Protein AF-A0AAV3AC65-F1 (afdb_monomer_lite)

Radius of gyration: 34.17 Å; chains: 1; bounding box: 85×61×96 Å

pLDDT: mean 86.38, std 11.01, range [42.34, 97.38]

Organism: Pyxicephalus adspersus (NCBI:txid30357)

Secondary structure (DSSP, 8-state):
-HHHHHHHHHHHHHHHHHHHHHHHHH-TT--S-SSTTS--HHHHHHHHHHHHHHTT-HHHHHHHHHHHHHH---HHHHHHHHHHHHHHHHHS---SSHHHHHHHHHHHHHHHHHHHHHHH-GGG-TT-HHHHHHHHHHHHHHHHHHHHH-TT-HHHHHHHHHHHHHHHTTS---HHHHHHHHHHHHHHHHHHHHHHHH-SSHHHHHHHHHHHHHHHHHHHHHHHHHHHTS----HHHHHHHHHHHHHHHHHTT-TTHHHHHHHHHT-TT--HHHHHHHHHHTTSTT---HHHHHHHHHHHHHHHHHSSS--HHHHHHHHHHHHHHHS-SSGGG--HHHHHHHHHHHHHHHHHHHH-TT--HHHHHHHHHHHHHHHHHHHHTT-HHHHHHHHHHHHHHHTT-STTHHHHHHHHHHHHHHHHHHHHHHHTT--

Structure (mmCIF, N/CA/C/O backbone):
data_AF-A0AAV3AC65-F1
#
_entry.id   AF-A0AAV3AC65-F1
#
loop_
_atom_site.group_PDB
_atom_site.id
_atom_site.type_symbol
_atom_site.label_atom_id
_atom_site.label_alt_id
_atom_site.label_comp_id
_atom_site.label_asym_id
_atom_site.label_entity_id
_atom_site.label_seq_id
_atom_site.pdbx_PDB_ins_code
_atom_site.Cartn_x
_atom_site.Cartn_y
_atom_site.Cartn_z
_atom_site.occupancy
_atom_site.B_iso_or_equiv
_atom_site.auth_seq_id
_atom_site.auth_comp_id
_atom_site.auth_asym_id
_atom_site.auth_atom_id
_atom_site.pdbx_PDB_model_num
ATOM 1 N N . MET A 1 1 ? -30.447 36.447 26.183 1.00 51.62 1 MET A N 1
ATOM 2 C CA . MET A 1 1 ? -29.345 36.981 27.024 1.00 51.62 1 MET A CA 1
ATOM 3 C C . MET A 1 1 ? -29.510 36.654 28.504 1.00 51.62 1 MET A C 1
ATOM 5 O O . MET A 1 1 ? -28.711 35.876 28.985 1.00 51.62 1 MET A O 1
ATOM 9 N N . ALA A 1 2 ? -30.495 37.188 29.243 1.00 51.50 2 ALA A N 1
ATOM 10 C CA . ALA A 1 2 ? -30.655 36.828 30.666 1.00 51.50 2 ALA A CA 1
ATOM 11 C C . ALA A 1 2 ? -31.055 35.349 30.865 1.00 51.50 2 ALA A C 1
ATOM 13 O O . ALA A 1 2 ? -30.518 34.681 31.738 1.00 51.50 2 ALA A O 1
ATOM 14 N N . GLU A 1 3 ? -31.933 34.828 30.003 1.00 52.72 3 GLU A N 1
ATOM 15 C CA . GLU A 1 3 ? -32.347 33.415 29.982 1.00 52.72 3 GLU A CA 1
ATOM 16 C C . GLU A 1 3 ? -31.199 32.466 29.600 1.00 52.72 3 GLU A C 1
ATOM 18 O O . GLU A 1 3 ? -31.006 31.446 30.254 1.00 52.72 3 GLU A O 1
ATOM 23 N N . ASP A 1 4 ? -30.376 32.836 28.612 1.00 57.56 4 ASP A N 1
ATOM 24 C CA . ASP A 1 4 ? -29.203 32.043 28.205 1.00 57.56 4 ASP A CA 1
ATOM 25 C C . ASP A 1 4 ? -28.151 31.957 29.322 1.00 57.56 4 ASP A C 1
ATOM 27 O O . ASP A 1 4 ? -27.591 30.892 29.565 1.00 57.56 4 ASP A O 1
ATOM 31 N N . VAL A 1 5 ? -27.926 33.058 30.050 1.00 59.34 5 VAL A N 1
ATOM 32 C CA . VAL A 1 5 ? -26.978 33.113 31.177 1.00 59.34 5 VAL A CA 1
ATOM 33 C C . VAL A 1 5 ? -27.478 32.298 32.377 1.00 59.34 5 VAL A C 1
ATOM 35 O O . VAL A 1 5 ? -26.686 31.623 33.035 1.00 59.34 5 VAL A O 1
ATOM 38 N N . ILE A 1 6 ? -28.786 32.318 32.659 1.00 64.56 6 ILE A N 1
ATOM 39 C CA . ILE A 1 6 ? -29.389 31.478 33.707 1.00 64.56 6 ILE A CA 1
ATOM 40 C C . ILE A 1 6 ? -29.261 29.995 33.333 1.00 64.56 6 ILE A C 1
ATOM 42 O O . ILE A 1 6 ? -28.833 29.195 34.162 1.00 64.56 6 ILE A O 1
ATOM 46 N N . ASN A 1 7 ? -29.527 29.644 32.073 1.00 69.25 7 ASN A N 1
ATOM 47 C CA . ASN A 1 7 ? -29.427 28.272 31.576 1.00 69.25 7 ASN A CA 1
ATOM 48 C C . ASN A 1 7 ? -27.971 27.750 31.597 1.00 69.25 7 ASN A C 1
ATOM 50 O O . ASN A 1 7 ? -27.718 26.603 31.972 1.00 69.25 7 ASN A O 1
ATOM 54 N N . GLU A 1 8 ? -26.979 28.595 31.289 1.00 72.50 8 GLU A N 1
ATOM 55 C CA . GLU A 1 8 ? -25.558 28.249 31.457 1.00 72.50 8 GLU A CA 1
ATOM 56 C C . GLU A 1 8 ? -25.169 28.026 32.927 1.00 72.50 8 GLU A C 1
ATOM 58 O O . GLU A 1 8 ? -24.447 27.071 33.238 1.00 72.50 8 GLU A O 1
ATOM 63 N N . MET A 1 9 ? -25.662 28.863 33.845 1.00 75.69 9 MET A N 1
ATOM 64 C CA . MET A 1 9 ? -25.385 28.729 35.277 1.00 75.69 9 MET A CA 1
ATOM 65 C C . MET A 1 9 ? -26.019 27.458 35.863 1.00 75.69 9 MET A C 1
ATOM 67 O O . MET A 1 9 ? -25.355 26.710 36.584 1.00 75.69 9 MET A O 1
ATOM 71 N N . GLU A 1 10 ? -27.273 27.166 35.518 1.00 78.88 10 GLU A N 1
ATOM 72 C CA . GLU A 1 10 ? -27.976 25.944 35.928 1.00 78.88 10 GLU A CA 1
ATOM 73 C C . GLU A 1 10 ? -27.285 24.683 35.395 1.00 78.88 10 GLU A C 1
ATOM 75 O O . GLU A 1 10 ? -27.098 23.709 36.131 1.00 78.88 10 GLU A O 1
ATOM 80 N N . ARG A 1 11 ? -26.802 24.718 34.148 1.00 80.31 11 ARG A N 1
ATOM 81 C CA . ARG A 1 11 ? -26.013 23.633 33.552 1.00 80.31 11 ARG A CA 1
ATOM 82 C C . ARG A 1 11 ? -24.705 23.383 34.302 1.00 80.31 11 ARG A C 1
ATOM 84 O O . ARG A 1 11 ? -24.344 22.227 34.537 1.00 80.31 11 ARG A O 1
ATOM 91 N N . ALA A 1 12 ? -23.996 24.441 34.693 1.00 80.00 12 ALA A N 1
ATOM 92 C CA . ALA A 1 12 ? -22.768 24.326 35.476 1.00 80.00 12 ALA A CA 1
ATOM 93 C C . ALA A 1 12 ? -23.031 23.715 36.865 1.00 80.00 12 ALA A C 1
ATOM 95 O O . ALA A 1 12 ? -22.281 22.845 37.316 1.00 80.00 12 ALA A O 1
ATOM 96 N N . ILE A 1 13 ? -24.129 24.106 37.520 1.00 84.19 13 ILE A N 1
ATOM 97 C CA . ILE A 1 13 ? -24.560 23.518 38.796 1.00 84.19 13 ILE A CA 1
ATOM 98 C C . ILE A 1 13 ? -24.875 22.028 38.616 1.00 84.19 13 ILE A C 1
ATOM 100 O O . ILE A 1 13 ? -24.372 21.203 39.380 1.00 84.19 13 ILE A O 1
ATOM 104 N N . ALA A 1 14 ? -25.631 21.661 37.579 1.00 80.00 14 ALA A N 1
ATOM 105 C CA . ALA A 1 14 ? -25.973 20.269 37.294 1.00 80.00 14 ALA A CA 1
ATOM 106 C C . ALA A 1 14 ? -24.726 19.393 37.061 1.00 80.00 14 ALA A C 1
ATOM 108 O O . ALA A 1 14 ? -24.632 18.290 37.601 1.00 80.00 14 ALA A O 1
ATOM 109 N N . LEU A 1 15 ? -23.724 19.898 36.331 1.00 82.62 15 LEU A N 1
ATOM 110 C CA . LEU A 1 15 ? -22.442 19.205 36.135 1.00 82.62 15 LEU A CA 1
ATOM 111 C C . LEU A 1 15 ? -21.683 18.980 37.452 1.00 82.62 15 LEU A C 1
ATOM 113 O O . LEU A 1 15 ? -21.111 17.903 37.663 1.00 82.62 15 LEU A O 1
ATOM 117 N N . ASN A 1 16 ? -21.692 19.970 38.347 1.00 83.38 16 ASN A N 1
ATOM 118 C CA . ASN A 1 16 ? -21.064 19.861 39.663 1.00 83.38 16 ASN A CA 1
ATOM 119 C C . ASN A 1 16 ? -21.772 18.822 40.542 1.00 83.38 16 ASN A C 1
ATOM 121 O O . ASN A 1 16 ? -21.102 18.007 41.178 1.00 83.38 16 ASN A O 1
ATOM 125 N N . VAL A 1 17 ? -23.108 18.801 40.531 1.00 85.00 17 VAL A N 1
ATOM 126 C CA . VAL A 1 17 ? -23.915 17.830 41.288 1.00 85.00 17 VAL A CA 1
ATOM 127 C C . VAL A 1 17 ? -23.666 16.406 40.795 1.00 85.00 17 VAL A C 1
ATOM 129 O O . VAL A 1 17 ? -23.359 15.533 41.604 1.00 85.00 17 VAL A O 1
ATOM 132 N N . VAL A 1 18 ? -23.700 16.166 39.480 1.00 84.00 18 VAL A N 1
ATOM 133 C CA . VAL A 1 18 ? -23.402 14.841 38.903 1.00 84.00 18 VAL A CA 1
ATOM 134 C C . VAL A 1 18 ? -21.984 14.389 39.261 1.00 84.00 18 VAL A C 1
ATOM 136 O O . VAL A 1 18 ? -21.766 13.233 39.621 1.00 84.00 18 VAL A O 1
ATOM 139 N N . SER A 1 19 ? -21.015 15.305 39.233 1.00 83.19 19 SER A N 1
ATOM 140 C CA . SER A 1 19 ? -19.634 14.997 39.620 1.00 83.19 19 SER A CA 1
ATOM 141 C C . SER A 1 19 ? -19.510 14.651 41.108 1.00 83.19 19 SER A C 1
ATOM 143 O O . SER A 1 19 ? -18.733 13.768 41.471 1.00 83.19 19 SER A O 1
ATOM 145 N N . ALA A 1 20 ? -20.278 15.312 41.978 1.00 82.25 20 ALA A N 1
ATOM 146 C CA . ALA A 1 20 ? -20.347 14.969 43.396 1.00 82.25 20 ALA A CA 1
ATOM 147 C C . ALA A 1 20 ? -21.004 13.595 43.613 1.00 82.25 20 ALA A C 1
ATOM 149 O O . ALA A 1 20 ? -20.474 12.787 44.372 1.00 82.25 20 ALA A O 1
ATOM 150 N N . MET A 1 21 ? -22.092 13.293 42.895 1.00 81.38 21 MET A N 1
ATOM 151 C CA . MET A 1 21 ? -22.744 11.977 42.923 1.00 81.38 21 MET A CA 1
ATOM 152 C C . MET A 1 21 ? -21.794 10.855 42.492 1.00 81.38 21 MET A C 1
ATOM 154 O O . MET A 1 21 ? -21.715 9.834 43.170 1.00 81.38 21 MET A O 1
ATOM 158 N N . GLY A 1 22 ? -21.015 11.062 41.426 1.00 79.94 22 GLY A N 1
ATOM 159 C CA . GLY A 1 22 ? -20.000 10.101 40.983 1.00 79.94 22 GLY A CA 1
ATOM 160 C C . GLY A 1 22 ? -18.920 9.836 42.037 1.00 79.94 22 GLY A C 1
ATOM 161 O O . GLY A 1 22 ? -18.547 8.688 42.261 1.00 79.94 22 GLY A O 1
ATOM 162 N N . LYS A 1 23 ? -18.457 10.875 42.748 1.00 82.31 23 LYS A N 1
ATOM 163 C CA . LYS A 1 23 ? -17.489 10.721 43.851 1.00 82.31 23 LYS A CA 1
ATOM 164 C C . LYS A 1 23 ? -18.065 9.941 45.031 1.00 82.31 23 LYS A C 1
ATOM 166 O O . LYS A 1 23 ? -17.344 9.149 45.627 1.00 82.31 23 LYS A O 1
ATOM 171 N N . MET A 1 24 ? -19.338 10.158 45.360 1.00 78.75 24 MET A N 1
ATOM 172 C CA . MET A 1 24 ? -20.019 9.411 46.422 1.00 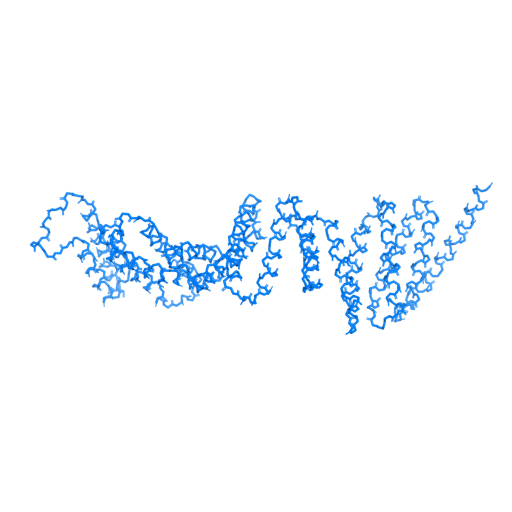78.75 24 MET A CA 1
ATOM 173 C C . MET A 1 24 ? -20.198 7.937 46.044 1.00 78.75 24 MET A C 1
ATOM 175 O O . MET A 1 24 ? -19.974 7.072 46.881 1.00 78.75 24 MET A O 1
ATOM 179 N N . ALA A 1 25 ? -20.499 7.640 44.775 1.00 74.38 25 ALA A N 1
ATOM 180 C CA . ALA A 1 25 ? -20.593 6.266 44.278 1.00 74.38 25 ALA A CA 1
ATOM 181 C C . ALA A 1 25 ? -19.249 5.503 44.320 1.00 74.38 25 ALA A C 1
ATOM 183 O O . ALA A 1 25 ? -19.248 4.283 44.439 1.00 74.38 25 ALA A O 1
ATOM 184 N N . ALA A 1 26 ? -18.112 6.208 44.257 1.00 71.12 26 ALA A N 1
ATOM 185 C CA . ALA A 1 26 ? -16.773 5.612 44.291 1.00 71.12 26 ALA A CA 1
ATOM 186 C C . ALA A 1 26 ? -16.286 5.217 45.699 1.00 71.12 26 ALA A C 1
ATOM 188 O O . ALA A 1 26 ? -15.343 4.433 45.841 1.00 71.12 26 ALA A O 1
ATOM 189 N N . GLN A 1 27 ? -16.875 5.784 46.754 1.00 72.19 27 GLN A N 1
ATOM 190 C CA . GLN A 1 27 ? -16.478 5.507 48.132 1.00 72.19 27 GLN A CA 1
ATOM 191 C C . GLN A 1 27 ? -17.078 4.161 48.568 1.00 72.19 27 GLN A C 1
ATOM 193 O O . GLN A 1 27 ? -18.281 4.044 48.775 1.00 72.19 27 GLN A O 1
ATOM 198 N N . LYS A 1 28 ? -16.229 3.131 48.713 1.00 52.97 28 LYS A N 1
ATOM 199 C CA . LYS A 1 28 ? -16.623 1.755 49.092 1.00 52.97 28 LYS A CA 1
ATOM 200 C C . LYS A 1 28 ? -17.287 1.621 50.475 1.00 52.97 28 LYS A C 1
ATOM 202 O O . LYS A 1 28 ? -17.836 0.564 50.756 1.00 52.97 28 LYS A O 1
ATOM 207 N N . ASP A 1 29 ? -17.303 2.677 51.289 1.00 46.00 29 ASP A N 1
ATOM 208 C CA . ASP A 1 29 ? -18.061 2.745 52.554 1.00 46.00 29 ASP A CA 1
ATOM 209 C C . ASP A 1 29 ? -19.543 3.157 52.345 1.00 46.00 29 ASP A C 1
ATOM 211 O O . ASP A 1 29 ? -20.306 3.373 53.288 1.00 46.00 29 ASP A O 1
ATOM 215 N N . GLY A 1 30 ? -19.968 3.247 51.082 1.00 42.34 30 GLY A N 1
ATOM 216 C CA . GLY A 1 30 ? -21.299 3.633 50.622 1.00 42.34 30 GLY A CA 1
ATOM 217 C C . GLY A 1 30 ? -22.355 2.522 50.596 1.00 42.34 30 GLY A C 1
ATOM 218 O O . GLY A 1 30 ? -23.346 2.667 49.891 1.00 42.34 30 GLY A O 1
ATOM 219 N N . GLU A 1 31 ? -22.221 1.459 51.396 1.00 43.25 31 GLU A N 1
ATOM 220 C CA . GLU A 1 31 ? -23.412 0.757 51.921 1.00 43.25 31 GLU A CA 1
ATOM 221 C C . GLU A 1 31 ? -24.132 1.606 52.990 1.00 43.25 31 GLU A C 1
ATOM 223 O O . GLU A 1 31 ? -24.990 1.131 53.731 1.00 43.25 31 GLU A O 1
ATOM 228 N N . THR A 1 32 ? -23.848 2.907 53.073 1.00 45.50 32 THR A N 1
ATOM 229 C CA . THR A 1 32 ? -24.766 3.867 53.679 1.00 45.50 32 THR A CA 1
ATOM 230 C C . THR A 1 32 ? -25.996 4.005 52.789 1.00 45.50 32 THR A C 1
ATOM 232 O O . THR A 1 32 ? -26.127 4.974 52.059 1.00 45.50 32 THR A O 1
ATOM 235 N N . LEU A 1 33 ? -26.878 2.999 52.851 1.00 47.94 33 LEU A N 1
ATOM 236 C CA . LEU A 1 33 ? -28.341 3.092 52.797 1.00 47.94 33 LEU A CA 1
ATOM 237 C C . LEU A 1 33 ? -28.862 4.446 52.282 1.00 47.94 33 LEU A C 1
ATOM 239 O O . LEU A 1 33 ? -29.452 5.223 53.036 1.00 47.94 33 LEU A O 1
ATOM 243 N N . ILE A 1 34 ? -28.664 4.750 50.996 1.00 49.38 34 ILE A N 1
ATOM 244 C CA . ILE A 1 34 ? -29.245 5.953 50.398 1.00 49.38 34 ILE A CA 1
ATOM 245 C C . ILE A 1 34 ? -30.690 5.590 50.054 1.00 49.38 34 ILE A C 1
ATOM 247 O O . ILE A 1 34 ? -30.996 5.159 48.950 1.00 49.38 34 ILE A O 1
ATOM 251 N N . LEU A 1 35 ? -31.557 5.737 51.062 1.00 45.97 35 LEU A N 1
ATOM 252 C CA . LEU A 1 35 ? -33.018 5.604 51.019 1.00 45.97 35 LEU A CA 1
ATOM 253 C C . LEU A 1 35 ? -33.530 4.180 50.718 1.00 45.97 35 LEU A C 1
ATOM 255 O O . LEU A 1 35 ? -33.730 3.795 49.572 1.00 45.97 35 LEU A O 1
ATOM 259 N N . ASN A 1 36 ? -33.843 3.430 51.782 1.00 46.25 36 ASN A N 1
ATOM 260 C CA . ASN A 1 36 ? -34.790 2.304 51.770 1.00 46.25 36 ASN A CA 1
ATOM 261 C C . ASN A 1 36 ? -34.678 1.345 50.560 1.00 46.25 36 ASN A C 1
ATOM 263 O O . ASN A 1 36 ? -35.616 1.236 49.778 1.00 46.25 36 ASN A O 1
ATOM 267 N N . ASN A 1 37 ? -33.566 0.613 50.422 1.00 50.06 37 ASN A N 1
ATOM 268 C CA . ASN A 1 37 ? -33.459 -0.623 49.621 1.00 50.06 37 ASN A CA 1
ATOM 269 C C . ASN A 1 37 ? -33.910 -0.601 48.136 1.00 50.06 37 ASN A C 1
ATOM 271 O O . ASN A 1 37 ? -34.069 -1.679 47.566 1.00 50.06 37 ASN A O 1
ATOM 275 N N . GLN A 1 38 ? -34.123 0.550 47.484 1.00 55.34 38 GLN A N 1
ATOM 276 C CA . GLN A 1 38 ? -34.724 0.562 46.135 1.00 55.34 38 GLN A CA 1
ATOM 277 C C . GLN A 1 38 ? -33.832 1.066 44.996 1.00 55.34 38 GLN A C 1
ATOM 279 O O . GLN A 1 38 ? -34.101 0.690 43.858 1.00 55.34 38 GLN A O 1
ATOM 284 N N . TYR A 1 39 ? -32.789 1.863 45.248 1.00 61.88 39 TYR A N 1
ATOM 285 C CA . TYR A 1 39 ? -31.936 2.391 44.173 1.00 61.88 39 TYR A CA 1
ATOM 286 C C . TYR A 1 39 ? -30.470 2.482 44.599 1.00 61.88 39 TYR A C 1
ATOM 288 O O . TYR A 1 39 ? -30.157 3.058 45.639 1.00 61.88 39 TYR A O 1
ATOM 296 N N . SER A 1 40 ? -29.567 1.942 43.780 1.00 76.31 40 SER A N 1
ATOM 297 C CA . SER A 1 40 ? -28.125 2.124 43.953 1.00 76.31 40 SER A CA 1
ATOM 298 C C . SER A 1 40 ? -27.684 3.531 43.517 1.00 76.31 40 SER A C 1
ATOM 300 O O . SER A 1 40 ? -28.383 4.228 42.772 1.00 76.31 40 SER A O 1
ATOM 302 N N . ALA A 1 41 ? -26.495 3.971 43.948 1.00 79.50 41 ALA A N 1
ATOM 303 C CA . ALA A 1 41 ? -25.935 5.260 43.525 1.00 79.50 41 ALA A CA 1
ATOM 304 C C . ALA A 1 41 ? -25.777 5.358 41.991 1.00 79.50 41 ALA A C 1
ATOM 306 O O . ALA A 1 41 ? -25.940 6.434 41.412 1.00 79.50 41 ALA A O 1
ATOM 307 N N . THR A 1 42 ? -25.525 4.233 41.315 1.00 82.38 42 THR A N 1
ATOM 308 C CA . THR A 1 42 ? -25.437 4.147 39.851 1.00 82.38 42 THR A CA 1
ATOM 309 C C . THR A 1 42 ? -26.808 4.213 39.180 1.00 82.38 42 THR A C 1
ATOM 311 O O . THR A 1 42 ? -26.922 4.814 38.113 1.00 82.38 42 THR A O 1
ATOM 314 N N . ASP A 1 43 ? -27.874 3.727 39.824 1.00 83.19 43 ASP A N 1
ATOM 315 C CA . ASP A 1 43 ? -29.252 3.897 39.332 1.00 83.19 43 ASP A CA 1
ATOM 316 C C . ASP A 1 43 ? -29.702 5.358 39.385 1.00 83.19 43 ASP A C 1
ATOM 318 O O . ASP A 1 43 ? -30.351 5.851 38.458 1.00 83.19 43 ASP A O 1
ATOM 322 N N . LEU A 1 44 ? -29.315 6.083 40.441 1.00 84.56 44 LEU A N 1
ATOM 323 C CA . LEU A 1 44 ? -29.561 7.524 40.545 1.00 84.56 44 LEU A CA 1
ATOM 324 C C . LEU A 1 44 ? -28.814 8.302 39.456 1.00 84.56 44 LEU A C 1
ATOM 326 O O . LEU A 1 44 ? -29.390 9.202 38.846 1.00 84.56 44 LEU A O 1
ATOM 330 N N . LEU A 1 45 ? -27.564 7.932 39.165 1.00 85.94 45 LEU A N 1
ATOM 331 C CA . LEU A 1 45 ? -26.805 8.501 38.048 1.00 85.94 45 LEU A CA 1
ATOM 332 C C . LEU A 1 45 ? -27.451 8.173 36.689 1.00 85.94 45 LEU A C 1
ATOM 334 O O . LEU A 1 45 ? -27.538 9.050 35.829 1.00 85.94 45 LEU A O 1
ATOM 338 N N . GLY A 1 46 ? -27.970 6.955 36.504 1.00 86.19 46 GLY A N 1
ATOM 339 C CA . GLY A 1 46 ? -28.721 6.564 35.307 1.00 86.19 46 GLY A CA 1
ATOM 340 C C . GLY A 1 46 ? -29.994 7.395 35.109 1.00 86.19 46 GLY A C 1
ATOM 341 O O . GLY A 1 46 ? -30.251 7.887 34.008 1.00 86.19 46 GLY A O 1
ATOM 342 N N . ARG A 1 47 ? -30.752 7.642 36.185 1.00 85.38 47 ARG A N 1
ATOM 343 C CA . ARG A 1 47 ? -31.920 8.541 36.161 1.00 85.38 47 ARG A CA 1
ATOM 344 C C . ARG A 1 47 ? -31.525 9.988 35.871 1.00 85.38 47 ARG A C 1
ATOM 346 O O . ARG A 1 47 ? -32.194 10.643 35.077 1.00 85.38 47 ARG A O 1
ATOM 353 N N . ALA A 1 48 ? -30.436 10.480 36.462 1.00 86.50 48 ALA A N 1
ATOM 354 C CA . ALA A 1 48 ? -29.924 11.820 36.180 1.00 86.50 48 ALA A CA 1
ATOM 355 C C . ALA A 1 48 ? -29.554 11.981 34.695 1.00 86.50 48 ALA A C 1
ATOM 357 O O . ALA A 1 48 ? -29.880 13.001 34.089 1.00 86.50 48 ALA A O 1
ATOM 358 N N . ALA A 1 49 ? -28.947 10.955 34.087 1.00 88.62 49 ALA A N 1
ATOM 359 C CA . ALA A 1 49 ? -28.679 10.939 32.653 1.00 88.62 49 ALA A CA 1
ATOM 360 C C . ALA A 1 49 ? -29.968 10.997 31.821 1.00 88.62 49 ALA A C 1
ATOM 362 O O . ALA A 1 49 ? -30.045 11.782 30.878 1.00 88.62 49 ALA A O 1
ATOM 363 N N . GLN A 1 50 ? -30.984 10.204 32.176 1.00 87.94 50 GLN A N 1
ATOM 364 C CA . GLN A 1 50 ? -32.274 10.206 31.485 1.00 87.94 50 GLN A CA 1
ATOM 365 C C . GLN A 1 50 ? -32.953 11.581 31.541 1.00 87.94 50 GLN A C 1
ATOM 367 O O . GLN A 1 50 ? -33.307 12.125 30.498 1.00 87.94 50 GLN A O 1
ATOM 372 N N . ILE A 1 51 ? -33.063 12.172 32.734 1.00 87.62 51 ILE A N 1
ATOM 373 C CA . ILE A 1 51 ? -33.663 13.501 32.923 1.00 87.62 51 ILE A CA 1
ATOM 374 C C . ILE A 1 51 ? -32.890 14.551 32.117 1.00 87.62 51 ILE A C 1
ATOM 376 O O . ILE A 1 51 ? -33.487 15.401 31.461 1.00 87.62 51 ILE A O 1
ATOM 380 N N . ALA A 1 52 ? -31.557 14.492 32.122 1.00 87.62 52 ALA A N 1
ATOM 381 C CA . ALA A 1 52 ? -30.741 15.413 31.341 1.00 87.62 52 ALA A CA 1
ATOM 382 C C . ALA A 1 52 ? -30.980 15.268 29.826 1.00 87.62 52 ALA A C 1
ATOM 384 O O . ALA A 1 52 ? -31.021 16.279 29.127 1.00 87.62 52 ALA A O 1
ATOM 385 N N . MET A 1 53 ? -31.179 14.047 29.317 1.00 85.25 53 MET A N 1
ATOM 386 C CA . MET A 1 53 ? -31.530 13.822 27.908 1.00 85.25 53 MET A CA 1
ATOM 387 C C . MET A 1 53 ? -32.911 14.390 27.561 1.00 85.25 53 MET A C 1
ATOM 389 O O . MET A 1 53 ? -33.035 15.073 26.549 1.00 85.25 53 MET A O 1
ATOM 393 N N . GLU A 1 54 ? -33.919 14.166 28.409 1.00 87.31 54 GLU A N 1
ATOM 394 C CA . GLU A 1 54 ? -35.283 14.694 28.225 1.00 87.31 54 GLU A CA 1
ATOM 395 C C . GLU A 1 54 ? -35.318 16.234 28.212 1.00 87.31 54 GLU A C 1
ATOM 397 O O . GLU A 1 54 ? -36.141 16.831 27.523 1.00 87.31 54 GLU A O 1
ATOM 402 N N . ASN A 1 55 ? -34.381 16.881 28.913 1.00 86.38 55 ASN A N 1
ATOM 403 C CA . ASN A 1 55 ? -34.248 18.339 28.981 1.00 86.38 55 ASN A CA 1
ATOM 404 C C . ASN A 1 55 ? -33.220 18.926 27.990 1.00 86.38 55 ASN A C 1
ATOM 406 O O . ASN A 1 55 ? -32.788 20.064 28.161 1.00 86.38 55 ASN A O 1
ATOM 410 N N . ASN A 1 56 ? -32.784 18.172 26.972 1.00 82.31 56 ASN A N 1
ATOM 411 C CA . ASN A 1 56 ? -31.765 18.592 25.991 1.00 82.31 56 ASN A CA 1
ATOM 412 C C . ASN A 1 56 ? -30.403 19.010 26.597 1.00 82.31 56 ASN A C 1
ATOM 414 O O . ASN A 1 56 ? -29.571 19.632 25.934 1.00 82.31 56 ASN A O 1
ATOM 418 N N . GLN A 1 57 ? -30.109 18.617 27.838 1.00 84.94 57 GLN A N 1
ATOM 419 C CA . GLN A 1 57 ? -28.853 18.906 28.534 1.00 84.94 57 GLN A CA 1
ATOM 420 C C . GLN A 1 57 ? -27.799 17.826 28.240 1.00 84.94 57 GLN A C 1
ATOM 422 O O . GLN A 1 57 ? -27.336 17.112 29.132 1.00 84.94 57 GLN A O 1
ATOM 427 N N . GLN A 1 58 ? -27.380 17.718 26.972 1.00 84.88 58 GLN A N 1
ATOM 428 C CA . GLN A 1 58 ? -26.490 16.643 26.498 1.00 84.88 58 GLN A CA 1
ATOM 429 C C . GLN A 1 58 ? -25.190 16.506 27.312 1.00 84.88 58 GLN A C 1
ATOM 431 O O . GLN A 1 58 ? -24.825 15.397 27.687 1.00 84.88 58 GLN A O 1
ATOM 436 N N . ASN A 1 59 ? -24.512 17.608 27.653 1.00 85.12 59 ASN A N 1
ATOM 437 C CA . ASN A 1 59 ? -23.263 17.553 28.432 1.00 85.12 59 ASN A CA 1
ATOM 438 C C . ASN A 1 59 ? -23.465 16.943 29.828 1.00 85.12 59 ASN A C 1
ATOM 440 O O . ASN A 1 59 ? -22.607 16.201 30.306 1.00 85.12 59 ASN A O 1
ATOM 444 N N . VAL A 1 60 ? -24.598 17.238 30.475 1.00 86.69 60 VAL A N 1
ATOM 445 C CA . VAL A 1 60 ? -24.942 16.684 31.794 1.00 86.69 60 VAL A CA 1
ATOM 446 C C . VAL A 1 60 ? -25.245 15.191 31.659 1.00 86.69 60 VAL A C 1
ATOM 448 O O . VAL A 1 60 ? -24.742 14.397 32.451 1.00 86.69 60 VAL A O 1
ATOM 451 N N . ALA A 1 61 ? -25.978 14.798 30.611 1.00 88.56 61 ALA A N 1
ATOM 452 C CA . ALA A 1 61 ? -26.258 13.396 30.308 1.00 88.56 61 ALA A CA 1
ATOM 453 C C . ALA A 1 61 ? -24.975 12.594 30.042 1.00 88.56 61 ALA A C 1
ATOM 455 O O . ALA A 1 61 ? -24.781 11.534 30.633 1.00 88.56 61 ALA A O 1
ATOM 456 N N . VAL A 1 62 ? -24.065 13.124 29.216 1.00 88.38 62 VAL A N 1
ATOM 457 C CA . VAL A 1 62 ? -22.763 12.502 28.931 1.00 88.38 62 VAL A CA 1
ATOM 458 C C . VAL A 1 62 ? -21.965 12.316 30.219 1.00 88.38 62 VAL A C 1
ATOM 460 O O . VAL A 1 62 ? -21.460 11.224 30.475 1.00 88.38 62 VAL A O 1
ATOM 463 N N . LYS A 1 63 ? -21.891 13.348 31.070 1.00 88.12 63 LYS A N 1
ATOM 464 C CA . LYS A 1 63 ? -21.159 13.258 32.338 1.00 88.12 63 LYS A CA 1
ATOM 465 C C . LYS A 1 63 ? -21.761 12.211 33.277 1.00 88.12 63 LYS A C 1
ATOM 467 O O . LYS A 1 63 ? -21.011 11.436 33.865 1.00 88.12 63 LYS A O 1
ATOM 472 N N . ALA A 1 64 ? -23.087 12.167 33.393 1.00 89.19 64 ALA A N 1
ATOM 473 C CA . ALA A 1 64 ? -23.781 11.200 34.238 1.00 89.19 64 ALA A CA 1
ATOM 474 C C . ALA A 1 64 ? -23.552 9.759 33.758 1.00 89.19 64 ALA A C 1
ATOM 476 O O . ALA A 1 64 ? -23.203 8.901 34.565 1.00 89.19 64 ALA A O 1
ATOM 477 N N . LEU A 1 65 ? -23.646 9.507 32.447 1.00 91.75 65 LEU A N 1
ATOM 478 C CA . LEU A 1 65 ? -23.372 8.192 31.858 1.00 91.75 65 LEU A CA 1
ATOM 479 C C . LEU A 1 65 ? -21.915 7.753 32.055 1.00 91.75 65 LEU A C 1
ATOM 481 O O . LEU A 1 65 ? -21.678 6.588 32.363 1.00 91.75 65 LEU A O 1
ATOM 485 N N . LEU A 1 66 ? -20.945 8.667 31.934 1.00 90.25 66 LEU A N 1
ATOM 486 C CA . LEU A 1 66 ? -19.539 8.365 32.229 1.00 90.25 66 LEU A CA 1
ATOM 487 C C . LEU A 1 66 ? -19.340 7.957 33.693 1.00 90.25 66 LEU A C 1
ATOM 489 O O . LEU A 1 66 ? -18.662 6.968 33.958 1.00 90.25 66 LEU A O 1
ATOM 493 N N . CYS A 1 67 ? -19.989 8.644 34.637 1.00 87.00 67 CYS A N 1
ATOM 494 C CA . CYS A 1 67 ? -19.950 8.245 36.043 1.00 87.00 67 CYS A CA 1
ATOM 495 C C . CYS A 1 67 ? -20.578 6.859 36.273 1.00 87.00 67 CYS A C 1
ATOM 497 O O . CYS A 1 67 ? -20.052 6.092 37.072 1.00 87.00 67 CYS A O 1
ATOM 499 N N . VAL A 1 68 ? -21.653 6.495 35.561 1.00 88.50 68 VAL A N 1
ATOM 500 C CA . VAL A 1 68 ? -22.211 5.129 35.635 1.00 88.50 68 VAL A CA 1
ATOM 501 C C . VAL A 1 68 ? -21.198 4.092 35.145 1.00 88.50 68 VAL A C 1
ATOM 503 O O . VAL A 1 68 ? -20.997 3.080 35.809 1.00 88.50 68 VAL A O 1
ATOM 506 N N . ILE A 1 69 ? -20.531 4.350 34.017 1.00 89.31 69 ILE A N 1
ATOM 507 C CA . ILE A 1 69 ? -19.545 3.433 33.418 1.00 89.31 69 ILE A CA 1
ATOM 508 C C . ILE A 1 69 ? -18.342 3.202 34.339 1.00 89.31 69 ILE A C 1
ATOM 510 O O . ILE A 1 69 ? -17.811 2.094 34.394 1.00 89.31 69 ILE A O 1
ATOM 514 N N . GLU A 1 70 ? -17.901 4.241 35.048 1.00 87.31 70 GLU A N 1
ATOM 515 C CA . GLU A 1 70 ? -16.765 4.159 35.968 1.00 87.31 70 GLU A CA 1
ATOM 516 C C . GLU A 1 70 ? -17.099 3.420 37.269 1.00 87.31 70 GLU A C 1
ATOM 518 O O . GLU A 1 70 ? -16.241 2.712 37.793 1.00 87.31 70 GLU A O 1
ATOM 523 N N . GLN A 1 71 ? -18.315 3.602 37.795 1.00 85.88 71 GLN A N 1
ATOM 524 C CA . GLN A 1 71 ? -18.660 3.200 39.164 1.00 85.88 71 GLN A CA 1
ATOM 525 C C . GLN A 1 71 ? -19.545 1.950 39.251 1.00 85.88 71 GLN A C 1
ATOM 527 O O . GLN A 1 71 ? -19.592 1.315 40.303 1.00 85.88 71 GLN A O 1
ATOM 532 N N . SER A 1 72 ? -20.259 1.578 38.184 1.00 84.12 72 SER A N 1
ATOM 533 C CA . SER A 1 72 ? -21.170 0.431 38.228 1.00 84.12 72 SER A CA 1
ATOM 534 C C . SER A 1 72 ? -20.435 -0.908 38.189 1.00 84.12 72 SER A C 1
ATOM 536 O O . SER A 1 72 ? -19.537 -1.134 37.376 1.00 84.12 72 SER A O 1
ATOM 538 N N . LEU A 1 73 ? -20.861 -1.812 39.075 1.00 83.06 73 LEU A N 1
ATOM 539 C CA . LEU A 1 73 ? -20.470 -3.223 39.069 1.00 83.06 73 LEU A CA 1
ATOM 540 C C . LEU A 1 73 ? -21.358 -4.058 38.134 1.00 83.06 73 LEU A C 1
ATOM 542 O O . LEU A 1 73 ? -20.980 -5.172 37.776 1.00 83.06 73 LEU A O 1
ATOM 546 N N . ASP A 1 74 ? -22.519 -3.534 37.728 1.00 86.06 74 ASP A N 1
ATOM 547 C CA . ASP A 1 74 ? -23.414 -4.209 36.792 1.00 86.06 74 ASP A CA 1
ATOM 548 C C . ASP A 1 74 ? -22.950 -3.978 35.351 1.00 86.06 74 ASP A C 1
ATOM 550 O O . ASP A 1 74 ? -23.105 -2.901 34.767 1.00 86.06 74 ASP A O 1
ATOM 554 N N . ILE A 1 75 ? -22.418 -5.042 34.749 1.00 86.69 75 ILE A N 1
ATOM 555 C CA . ILE A 1 75 ? -21.926 -5.036 33.374 1.00 86.69 75 ILE A CA 1
ATOM 556 C C . ILE A 1 75 ? -23.019 -4.634 32.374 1.00 86.69 75 ILE A C 1
ATOM 558 O O . ILE A 1 75 ? -22.740 -3.923 31.409 1.00 86.69 75 ILE A O 1
ATOM 562 N N . GLN A 1 76 ? -24.280 -5.009 32.608 1.00 87.44 76 GLN A N 1
ATOM 563 C CA . GLN A 1 76 ? -25.376 -4.661 31.705 1.00 87.44 76 GLN A CA 1
ATOM 564 C C . GLN A 1 76 ? -25.660 -3.161 31.734 1.00 87.44 76 GLN A C 1
ATOM 566 O O . GLN A 1 76 ? -25.845 -2.550 30.679 1.00 87.44 76 GLN A O 1
ATOM 571 N N . GLN A 1 77 ? -25.645 -2.563 32.927 1.00 88.12 77 GLN A N 1
ATOM 572 C CA . GLN A 1 77 ? -25.788 -1.121 33.103 1.00 88.12 77 GLN A CA 1
ATOM 573 C C . GLN A 1 77 ? -24.641 -0.373 32.410 1.00 88.12 77 GLN A C 1
ATOM 575 O O . GLN A 1 77 ? -24.892 0.584 31.677 1.00 88.12 77 GLN A O 1
ATOM 580 N N . VAL A 1 78 ? -23.401 -0.860 32.542 1.00 90.75 78 VAL A N 1
ATOM 581 C CA . VAL A 1 78 ? -22.222 -0.288 31.869 1.00 90.75 78 VAL A CA 1
ATOM 582 C C . VAL A 1 78 ? -22.377 -0.300 30.342 1.00 90.75 78 VAL A C 1
ATOM 584 O O . VAL A 1 78 ? -22.224 0.746 29.704 1.00 90.75 78 VAL A O 1
ATOM 587 N N . PHE A 1 79 ? -22.718 -1.442 29.732 1.00 91.38 79 PHE A N 1
ATOM 588 C CA . PHE A 1 79 ? -22.887 -1.520 28.273 1.00 91.38 79 PHE A CA 1
ATOM 589 C C . PHE A 1 79 ? -24.106 -0.740 27.778 1.00 91.38 79 PHE A C 1
ATOM 591 O O . PHE A 1 79 ? -24.044 -0.134 26.707 1.00 91.38 79 PHE A O 1
ATOM 598 N N . MET A 1 80 ? -25.191 -0.674 28.553 1.00 91.19 80 MET A N 1
ATOM 599 C CA . MET A 1 80 ? -26.328 0.189 28.229 1.00 91.19 80 MET A CA 1
ATOM 600 C C . MET A 1 80 ? -25.909 1.664 28.195 1.00 91.19 80 MET A C 1
ATOM 602 O O . MET A 1 80 ? -26.196 2.365 27.223 1.00 91.19 80 MET A O 1
ATOM 606 N N . SER A 1 81 ? -25.164 2.126 29.202 1.00 92.50 81 SER A N 1
ATOM 607 C CA . SER A 1 81 ? -24.644 3.493 29.246 1.00 92.50 81 SER A CA 1
ATOM 608 C C . SER A 1 81 ? -23.680 3.788 28.095 1.00 92.50 81 SER A C 1
ATOM 610 O O . SER A 1 81 ? -23.785 4.849 27.477 1.00 92.50 81 SER A O 1
ATOM 612 N N . LEU A 1 82 ? -22.803 2.842 27.740 1.00 93.25 82 LEU A N 1
ATOM 613 C CA . LEU A 1 82 ? -21.918 2.957 26.574 1.00 93.25 82 LEU A CA 1
ATOM 614 C C . LEU A 1 82 ? -22.704 3.068 25.263 1.00 93.25 82 LEU A C 1
ATOM 616 O O . LEU A 1 82 ? -22.394 3.928 24.437 1.00 93.25 82 LEU A O 1
ATOM 620 N N . ARG A 1 83 ? -23.756 2.258 25.074 1.00 92.56 83 ARG A N 1
ATOM 621 C CA . ARG A 1 83 ? -24.637 2.366 23.900 1.00 92.56 83 ARG A CA 1
ATOM 622 C C . ARG A 1 83 ? -25.297 3.733 23.816 1.00 92.56 83 ARG A C 1
ATOM 624 O O . ARG A 1 83 ? -25.354 4.304 22.727 1.00 92.56 83 ARG A O 1
ATOM 631 N N . CYS A 1 84 ? -25.792 4.249 24.939 1.00 91.62 84 CYS A N 1
ATOM 632 C CA . CYS A 1 84 ? -26.392 5.576 25.001 1.00 91.62 84 CYS A CA 1
ATOM 633 C C . CYS A 1 84 ? -25.379 6.657 24.613 1.00 91.62 84 CYS A C 1
ATOM 635 O O . CYS A 1 84 ? -25.685 7.456 23.735 1.00 91.62 84 CYS A O 1
ATOM 637 N N . LEU A 1 85 ? -24.162 6.635 25.170 1.00 91.81 85 LEU A N 1
ATOM 638 C CA . LEU A 1 85 ? -23.101 7.581 24.805 1.00 91.81 85 LEU A CA 1
ATOM 639 C C . LEU A 1 85 ? -22.768 7.533 23.312 1.00 91.81 85 LEU A C 1
ATOM 641 O O . LEU A 1 85 ? -22.798 8.561 22.642 1.00 91.81 85 LEU A O 1
ATOM 645 N N . MET A 1 86 ? -22.519 6.339 22.769 1.00 91.50 86 MET A N 1
ATOM 646 C CA . MET A 1 86 ? -22.188 6.185 21.350 1.00 91.50 86 MET A CA 1
ATOM 647 C C . MET A 1 86 ? -23.328 6.654 20.448 1.00 91.50 86 MET A C 1
ATOM 649 O O . MET A 1 86 ? -23.087 7.331 19.452 1.00 91.50 86 MET A O 1
ATOM 653 N N . ARG A 1 87 ? -24.582 6.333 20.793 1.00 89.56 87 ARG A N 1
ATOM 654 C CA . ARG A 1 87 ? -25.748 6.823 20.050 1.00 89.56 87 ARG A CA 1
ATOM 655 C C . ARG A 1 87 ? -25.844 8.341 20.136 1.00 89.56 87 ARG A C 1
ATOM 657 O O . ARG A 1 87 ? -26.003 8.953 19.091 1.00 89.56 87 ARG A O 1
ATOM 664 N N . LEU A 1 88 ? -25.698 8.947 21.311 1.00 88.00 88 LEU A N 1
ATOM 665 C CA . LEU A 1 88 ? -25.738 10.404 21.461 1.00 88.00 88 LEU A CA 1
ATOM 666 C C . LEU A 1 88 ? -24.700 11.087 20.567 1.00 88.00 88 LEU A C 1
ATOM 668 O O . LEU A 1 88 ? -25.047 12.019 19.851 1.00 88.00 88 LEU A O 1
ATOM 672 N N . THR A 1 89 ? -23.464 10.585 20.533 1.00 86.00 89 THR A N 1
ATOM 673 C CA . THR A 1 89 ? -22.411 11.151 19.676 1.00 86.00 89 THR A CA 1
ATOM 674 C C . THR A 1 89 ? -22.661 10.904 18.184 1.00 86.00 89 THR A C 1
ATOM 676 O O . THR A 1 89 ? -22.377 11.776 17.371 1.00 86.00 89 THR A O 1
ATOM 679 N N . LEU A 1 90 ? -23.230 9.753 17.802 1.00 82.19 90 LEU A N 1
ATOM 680 C CA . LEU A 1 90 ? -23.563 9.438 16.403 1.00 82.19 90 LEU A CA 1
ATOM 681 C C . LEU A 1 90 ? -24.795 10.190 15.869 1.00 82.19 90 LEU A C 1
ATOM 683 O O . LEU A 1 90 ? -24.881 10.409 14.665 1.00 82.19 90 LEU A O 1
ATOM 687 N N . HIS A 1 91 ? -25.757 10.534 16.733 1.00 76.69 91 HIS A N 1
ATOM 688 C CA . HIS A 1 91 ? -26.996 11.233 16.353 1.00 76.69 91 HIS A CA 1
ATOM 689 C C . HIS A 1 91 ? -26.850 12.757 16.352 1.00 76.69 91 HIS A C 1
ATOM 691 O O . HIS A 1 91 ? -27.773 13.448 15.926 1.00 76.69 91 HIS A O 1
ATOM 697 N N . GLN A 1 92 ? -25.721 13.296 16.818 1.00 71.06 92 GLN A N 1
ATOM 698 C CA . GLN A 1 92 ? -25.410 14.701 16.582 1.00 71.06 92 GLN A CA 1
ATOM 699 C C . GLN A 1 92 ? -25.333 14.932 15.070 1.00 71.06 92 GLN A C 1
ATOM 701 O O . GLN A 1 92 ? -24.665 14.173 14.362 1.00 71.06 92 GLN A O 1
ATOM 706 N N . GLU A 1 93 ? -26.051 15.948 14.576 1.00 59.62 93 GLU A N 1
ATOM 707 C CA . GLU A 1 93 ? -25.991 16.351 13.168 1.00 59.62 93 GLU A CA 1
ATOM 708 C C . GLU A 1 93 ? -24.532 16.426 12.737 1.00 59.62 93 GLU A C 1
ATOM 710 O O . GLU A 1 93 ? -23.714 16.983 13.473 1.00 59.62 93 GLU A O 1
ATOM 715 N N . ARG A 1 94 ? -24.205 15.823 11.581 1.00 63.84 94 ARG A N 1
ATOM 716 C CA . ARG A 1 94 ? -22.832 15.809 11.065 1.00 63.84 94 ARG A CA 1
ATOM 717 C C . ARG A 1 94 ? -22.309 17.243 11.100 1.00 63.84 94 ARG A C 1
ATOM 719 O O . ARG A 1 94 ? -22.809 18.057 10.324 1.00 63.84 94 ARG A O 1
ATOM 726 N N . PRO A 1 95 ? -21.332 17.551 11.970 1.00 63.28 95 PRO A N 1
ATOM 727 C CA . PRO A 1 95 ? -20.859 18.912 12.088 1.00 63.28 95 PRO A CA 1
ATOM 728 C C . PRO A 1 95 ? -20.335 19.370 10.726 1.00 63.28 95 PRO A C 1
ATOM 730 O O . PRO A 1 95 ? -19.550 18.656 10.091 1.00 63.28 95 PRO A O 1
ATOM 733 N N . GLU A 1 96 ? -20.766 20.546 10.264 1.00 67.62 96 GLU A N 1
ATOM 734 C CA . GLU A 1 96 ? -20.153 21.185 9.090 1.00 67.62 96 GLU A CA 1
ATOM 735 C C . GLU A 1 96 ? -18.659 21.436 9.350 1.00 67.62 96 GLU A C 1
ATOM 737 O O . GLU A 1 96 ? -17.820 21.258 8.466 1.00 67.62 96 GLU A O 1
ATOM 742 N N . ASP A 1 97 ? -18.351 21.749 10.609 1.00 78.00 97 ASP A N 1
ATOM 743 C CA . ASP A 1 97 ? -17.025 21.972 11.167 1.00 78.00 97 ASP A CA 1
ATOM 744 C C . ASP A 1 97 ? -16.200 20.676 11.266 1.00 78.00 97 ASP A C 1
ATOM 746 O O . ASP A 1 97 ? -16.572 19.721 11.955 1.00 78.00 97 ASP A O 1
ATOM 750 N N . LYS A 1 98 ? -15.044 20.670 10.597 1.00 78.06 98 LYS A N 1
ATOM 751 C CA . LYS A 1 98 ? -14.108 19.540 10.565 1.00 78.06 98 LYS A CA 1
ATOM 752 C C . LYS A 1 98 ? -13.577 19.177 11.949 1.00 78.06 98 LYS A C 1
ATOM 754 O O . LYS A 1 98 ? -13.514 17.992 12.270 1.00 78.06 98 LYS A O 1
ATOM 759 N N . ASP A 1 99 ? -13.266 20.159 12.790 1.00 79.69 99 ASP A N 1
ATOM 760 C CA . ASP A 1 99 ? -12.643 19.902 14.094 1.00 79.69 99 ASP A CA 1
ATOM 761 C C . ASP A 1 99 ? -13.622 19.189 15.031 1.00 79.69 99 ASP A C 1
ATOM 763 O O . ASP A 1 99 ? -13.268 18.248 15.744 1.00 79.69 99 ASP A O 1
ATOM 767 N N . LYS A 1 100 ? -14.908 19.549 14.947 1.00 80.69 100 LYS A N 1
ATOM 768 C CA . LYS A 1 100 ? -15.979 18.854 15.672 1.00 80.69 100 LYS A CA 1
ATOM 769 C C . LYS A 1 100 ? -16.187 17.422 15.177 1.00 80.69 100 LYS A C 1
ATOM 771 O O . LYS A 1 100 ? -16.498 16.548 15.984 1.00 80.69 100 LYS A O 1
ATOM 776 N N . ARG A 1 101 ? -16.007 17.148 13.877 1.00 79.44 101 ARG A N 1
ATOM 777 C CA . ARG A 1 101 ? -16.080 15.775 13.336 1.00 79.44 101 ARG A CA 1
ATOM 778 C C . ARG A 1 101 ? -14.961 14.891 13.873 1.00 79.44 101 ARG A C 1
ATOM 780 O O . ARG A 1 101 ? -15.220 13.747 14.257 1.00 79.44 101 ARG A O 1
ATOM 787 N N . VAL A 1 102 ? -13.743 15.426 13.920 1.00 81.38 102 VAL A N 1
ATOM 788 C CA . VAL A 1 102 ? -12.583 14.730 14.488 1.00 81.38 102 VAL A CA 1
ATOM 789 C C . VAL A 1 102 ? -12.820 14.457 15.971 1.00 81.38 102 VAL A C 1
ATOM 791 O O . VAL A 1 102 ? -12.781 13.297 16.375 1.00 81.38 102 VAL A O 1
ATOM 794 N N . LEU A 1 103 ? -13.212 15.473 16.747 1.00 84.69 103 LEU A N 1
ATOM 795 C CA . LEU A 1 103 ? -13.504 15.330 18.176 1.00 84.69 103 LEU A CA 1
ATOM 796 C C . LEU A 1 103 ? -14.601 14.288 18.458 1.00 84.69 103 LEU A C 1
ATOM 798 O O . LEU A 1 103 ? -14.481 13.477 19.376 1.00 84.69 103 LEU A O 1
ATOM 802 N N . ASN A 1 104 ? -15.672 14.262 17.659 1.00 85.81 104 ASN A N 1
ATOM 803 C CA . ASN A 1 104 ? -16.723 13.251 17.795 1.00 85.81 104 ASN A CA 1
ATOM 804 C C . ASN A 1 104 ? -16.196 11.835 17.528 1.00 85.81 104 ASN A C 1
ATOM 806 O O . ASN A 1 104 ? -16.572 10.895 18.231 1.00 85.81 104 ASN A O 1
ATOM 810 N N . SER A 1 105 ? -15.300 11.685 16.554 1.00 85.69 105 SER A N 1
ATOM 811 C CA . SER A 1 105 ? -14.666 10.403 16.237 1.00 85.69 105 SER A CA 1
ATOM 812 C C . SER A 1 105 ? -13.698 9.959 17.343 1.00 85.69 105 SER A C 1
ATOM 814 O O . SER A 1 105 ? -13.697 8.787 17.715 1.00 85.69 105 SER A O 1
ATOM 816 N N . GLU A 1 106 ? -12.944 10.888 17.940 1.00 88.94 106 GLU A N 1
ATOM 817 C CA . GLU A 1 106 ? -12.076 10.637 19.101 1.00 88.94 106 GLU A CA 1
ATOM 818 C C . GLU A 1 106 ? -12.876 10.218 20.342 1.00 88.94 106 GLU A C 1
ATOM 820 O O . GLU A 1 106 ? -12.522 9.250 21.020 1.00 88.94 106 GLU A O 1
ATOM 825 N N . ASN A 1 107 ? -14.001 10.887 20.613 1.00 90.06 107 ASN A N 1
ATOM 826 C CA . ASN A 1 107 ? -14.903 10.525 21.707 1.00 90.06 107 ASN A CA 1
ATOM 827 C C . ASN A 1 107 ? -15.476 9.115 21.516 1.00 90.06 107 ASN A C 1
ATOM 829 O O . ASN A 1 107 ? -15.430 8.296 22.436 1.00 90.06 107 ASN A O 1
ATOM 833 N N . LEU A 1 108 ? -15.961 8.801 20.308 1.00 91.94 108 LEU A N 1
ATOM 834 C CA . LEU A 1 108 ? -16.443 7.459 19.968 1.00 91.94 108 LEU A CA 1
ATOM 835 C C . LEU A 1 108 ? -15.348 6.406 20.140 1.00 91.94 108 LEU A C 1
ATOM 837 O O . LEU A 1 108 ? -15.609 5.338 20.696 1.00 91.94 108 LEU A O 1
ATOM 841 N N . MET A 1 109 ? -14.121 6.721 19.731 1.00 91.94 109 MET A N 1
ATOM 842 C CA . MET A 1 109 ? -12.967 5.853 19.936 1.00 91.94 109 MET A CA 1
ATOM 843 C C . MET A 1 109 ? -12.641 5.624 21.408 1.00 91.94 109 MET A C 1
ATOM 845 O O . MET A 1 109 ? -12.373 4.491 21.808 1.00 91.94 109 MET A O 1
ATOM 849 N N . SER A 1 110 ? -12.704 6.663 22.238 1.00 93.12 110 SER A N 1
ATOM 850 C CA . SER A 1 110 ? -12.537 6.532 23.687 1.00 93.12 110 SER A CA 1
ATOM 851 C C . SER A 1 110 ? -13.584 5.582 24.279 1.00 93.12 110 SER A C 1
ATOM 853 O O . SER A 1 110 ? -13.242 4.630 24.983 1.00 93.12 110 SER A O 1
ATOM 855 N N . TYR A 1 111 ? -14.858 5.748 23.906 1.00 94.25 111 TYR A N 1
ATOM 856 C CA . TYR A 1 111 ? -15.938 4.876 24.376 1.00 94.25 111 TYR A CA 1
ATOM 857 C C . TYR A 1 111 ? -15.771 3.428 23.904 1.00 94.25 111 TYR A C 1
ATOM 859 O O . TYR A 1 111 ? -15.988 2.500 24.683 1.00 94.25 111 TYR A O 1
ATOM 867 N N . LEU A 1 112 ? -15.353 3.212 22.653 1.00 94.88 112 LEU A N 1
ATOM 868 C CA . LEU A 1 112 ? -15.085 1.873 22.125 1.00 94.88 112 LEU A CA 1
ATOM 869 C C . LEU A 1 112 ? -13.909 1.202 22.850 1.00 94.88 112 LEU A C 1
ATOM 871 O O . LEU A 1 112 ? -13.977 0.007 23.135 1.00 94.88 112 LEU A O 1
ATOM 875 N N . ASN A 1 113 ? -12.859 1.949 23.198 1.00 94.56 113 ASN A N 1
ATOM 876 C CA . ASN A 1 113 ? -11.733 1.427 23.976 1.00 94.56 113 ASN A CA 1
ATOM 877 C C . ASN A 1 113 ? -12.152 1.020 25.395 1.00 94.56 113 ASN A C 1
ATOM 879 O O . ASN A 1 113 ? -11.750 -0.041 25.875 1.00 94.56 113 ASN A O 1
ATOM 883 N N . ILE A 1 114 ? -13.001 1.820 26.051 1.00 93.31 114 ILE A N 1
ATOM 884 C CA . ILE A 1 114 ? -13.580 1.462 27.355 1.00 93.31 114 ILE A CA 1
ATOM 885 C C . ILE A 1 114 ? -14.411 0.179 27.227 1.00 93.31 114 ILE A C 1
ATOM 887 O O . ILE A 1 114 ? -14.239 -0.748 28.021 1.00 93.31 114 ILE A O 1
ATOM 891 N N . ALA A 1 115 ? -15.261 0.092 26.200 1.00 93.94 115 ALA A N 1
ATOM 892 C CA . ALA A 1 115 ? -16.079 -1.087 25.932 1.00 93.94 115 ALA A CA 1
ATOM 893 C C . ALA A 1 115 ? -15.220 -2.340 25.693 1.00 93.94 115 ALA A C 1
ATOM 895 O O . ALA A 1 115 ? -15.491 -3.393 26.265 1.00 93.94 115 ALA A O 1
ATOM 896 N N . TYR A 1 116 ? -14.147 -2.223 24.908 1.00 94.88 116 TYR A N 1
ATOM 897 C CA . TYR A 1 116 ? -13.200 -3.311 24.669 1.00 94.88 116 TYR A CA 1
ATOM 898 C C . TYR A 1 116 ? -12.498 -3.762 25.954 1.00 94.88 116 TYR A C 1
ATOM 900 O O . TYR A 1 116 ? -12.444 -4.960 26.230 1.00 94.88 116 TYR A O 1
ATOM 908 N N . LYS A 1 117 ? -12.035 -2.826 26.792 1.00 93.31 117 LYS A N 1
ATOM 909 C CA . LYS A 1 117 ? -11.449 -3.156 28.099 1.00 93.31 117 LYS A CA 1
ATOM 910 C C . LYS A 1 117 ? -12.439 -3.948 28.963 1.00 93.31 117 LYS A C 1
ATOM 912 O O . LYS A 1 117 ? -12.084 -4.998 29.494 1.00 93.31 117 LYS A O 1
ATOM 917 N N . LYS A 1 118 ? -13.702 -3.519 29.026 1.00 91.06 118 LYS A N 1
ATOM 918 C CA . LYS A 1 118 ? -14.763 -4.241 29.749 1.00 91.06 118 LYS A CA 1
ATOM 919 C C . LYS A 1 118 ? -15.097 -5.604 29.142 1.00 91.06 118 LYS A C 1
ATOM 921 O O . LYS A 1 118 ? -15.363 -6.550 29.877 1.00 91.06 118 LYS A O 1
ATOM 926 N N . LEU A 1 119 ? -15.005 -5.756 27.822 1.00 90.81 119 LEU A N 1
ATOM 927 C CA . LEU A 1 119 ? -15.117 -7.066 27.177 1.00 90.81 119 LEU A CA 1
ATOM 928 C C . LEU A 1 119 ? -13.955 -7.998 27.531 1.00 90.81 119 LEU A C 1
ATOM 930 O O . LEU A 1 119 ? -14.171 -9.203 27.565 1.00 90.81 119 LEU A O 1
ATOM 934 N N . THR A 1 120 ? -12.743 -7.496 27.790 1.00 91.06 120 THR A N 1
ATOM 935 C CA . THR A 1 120 ? -11.576 -8.336 28.138 1.00 91.06 120 THR A CA 1
ATOM 936 C C . THR A 1 120 ? -11.562 -8.826 29.593 1.00 91.06 120 THR A C 1
ATOM 938 O O . THR A 1 120 ? -10.919 -9.831 29.892 1.00 91.06 120 THR A O 1
ATOM 941 N N . GLU A 1 121 ? -12.281 -8.161 30.502 1.00 88.56 121 GLU A N 1
ATOM 942 C CA . GLU A 1 121 ? -12.327 -8.488 31.936 1.00 88.56 121 GLU A CA 1
ATOM 943 C C . GLU A 1 121 ? -13.156 -9.770 32.191 1.00 88.56 121 GLU A C 1
ATOM 945 O O . GLU A 1 121 ? -14.350 -9.705 32.471 1.00 88.56 121 GLU A O 1
ATOM 950 N N . ASN A 1 122 ? -12.538 -10.957 32.104 1.00 72.44 122 ASN A N 1
ATOM 951 C CA . ASN A 1 122 ? -13.240 -12.257 32.163 1.00 72.44 122 ASN A CA 1
ATOM 952 C C . ASN A 1 122 ? -14.151 -12.455 33.392 1.00 72.44 122 ASN A C 1
ATOM 954 O O . ASN A 1 122 ? -15.255 -12.961 33.226 1.00 72.44 122 ASN A O 1
ATOM 958 N N . LEU A 1 123 ? -13.737 -11.998 34.581 1.00 68.75 123 LEU A N 1
ATOM 959 C CA . LEU A 1 123 ? -14.508 -12.117 35.833 1.00 68.75 123 LEU A CA 1
ATOM 960 C C . LEU A 1 123 ? -15.879 -11.417 35.782 1.00 68.75 123 LEU A C 1
ATOM 962 O O . LEU A 1 123 ? -16.756 -11.718 36.581 1.00 68.75 123 LEU A O 1
ATOM 966 N N . THR A 1 124 ? -16.072 -10.470 34.859 1.00 73.31 124 THR A N 1
ATOM 967 C CA . THR A 1 124 ? -17.335 -9.720 34.728 1.00 73.31 124 THR A CA 1
ATOM 968 C C . THR A 1 124 ? -18.410 -10.471 33.936 1.00 73.31 124 THR A C 1
ATOM 970 O O . THR A 1 124 ? -19.558 -10.033 33.900 1.00 73.31 124 THR A O 1
ATOM 973 N N . TRP A 1 125 ? -18.057 -11.599 33.310 1.00 78.75 125 TRP A N 1
ATOM 974 C CA . TRP A 1 125 ? -18.910 -12.318 32.358 1.00 78.75 125 TRP A CA 1
ATOM 975 C C . TRP A 1 125 ? -19.254 -13.752 32.770 1.00 78.75 125 TRP A C 1
ATOM 977 O O . TRP A 1 125 ? -19.816 -14.486 31.951 1.00 78.75 125 TRP A O 1
ATOM 987 N N . ASP A 1 126 ? -18.937 -14.165 33.998 1.00 76.50 126 ASP A N 1
ATOM 988 C CA . ASP A 1 126 ? -19.235 -15.514 34.487 1.00 76.50 126 ASP A CA 1
ATOM 989 C C . ASP A 1 126 ? -20.735 -15.831 34.323 1.00 76.50 126 ASP A C 1
ATOM 991 O O . ASP A 1 126 ? -21.606 -15.150 34.862 1.00 76.50 126 ASP A O 1
ATOM 995 N N . GLY A 1 127 ? -21.049 -16.848 33.511 1.00 76.81 127 GLY A N 1
ATOM 996 C CA . GLY A 1 127 ? -22.428 -17.248 33.197 1.00 76.81 127 GLY A CA 1
ATOM 997 C C . GLY A 1 127 ? -23.179 -16.363 32.185 1.00 76.81 127 GLY A C 1
ATOM 998 O O . GLY A 1 127 ? -24.346 -16.631 31.912 1.00 76.81 127 GLY A O 1
ATOM 999 N N . LEU A 1 128 ? -22.540 -15.346 31.587 1.00 83.56 128 LEU A N 1
ATOM 1000 C CA . LEU A 1 128 ? -23.154 -14.375 30.657 1.00 83.56 128 LEU A CA 1
ATOM 1001 C C . LEU A 1 128 ? -22.515 -14.380 29.253 1.00 83.56 128 LEU A C 1
ATOM 1003 O O . LEU A 1 128 ? -22.493 -13.357 28.564 1.00 83.56 128 LEU A O 1
ATOM 1007 N N . HIS A 1 129 ? -22.002 -15.529 28.806 1.00 84.00 129 HIS A N 1
ATOM 1008 C CA . HIS A 1 129 ? -21.302 -15.658 27.520 1.00 84.00 129 HIS A CA 1
ATOM 1009 C C . HIS A 1 129 ? -22.122 -15.178 26.313 1.00 84.00 129 HIS A C 1
ATOM 1011 O O . HIS A 1 129 ? -21.580 -14.490 25.453 1.00 84.00 129 HIS A O 1
ATOM 1017 N N . GLU A 1 130 ? -23.417 -15.494 26.257 1.00 87.50 130 GLU A N 1
ATOM 1018 C CA . GLU A 1 130 ? -24.292 -15.083 25.150 1.00 87.50 130 GLU A CA 1
ATOM 1019 C C . GLU A 1 130 ? -24.406 -13.559 25.045 1.00 87.50 130 GLU A C 1
ATOM 1021 O O . GLU A 1 130 ? -24.149 -12.988 23.988 1.00 87.50 130 GLU A O 1
ATOM 1026 N N . LYS A 1 131 ? -24.636 -12.881 26.175 1.00 88.12 131 LYS A N 1
ATOM 1027 C CA . LYS A 1 131 ? -24.665 -11.414 26.229 1.00 88.12 131 LYS A CA 1
ATOM 1028 C C . LYS A 1 131 ? -23.321 -10.803 25.836 1.00 88.12 131 LYS A C 1
ATOM 1030 O O . LYS A 1 131 ? -23.297 -9.825 25.098 1.00 88.12 131 LYS A O 1
ATOM 1035 N N . ARG A 1 132 ? -22.194 -11.390 26.265 1.00 90.44 132 ARG A N 1
ATOM 1036 C CA . ARG A 1 132 ? -20.849 -10.934 25.854 1.00 90.44 132 ARG A CA 1
ATOM 1037 C C . ARG A 1 132 ? -20.695 -10.962 24.334 1.00 90.44 132 ARG A C 1
ATOM 1039 O O . ARG A 1 132 ? -20.154 -10.018 23.758 1.00 90.44 132 ARG A O 1
ATOM 1046 N N . MET A 1 133 ? -21.180 -12.027 23.693 1.00 90.75 133 MET A N 1
ATOM 1047 C CA . MET A 1 133 ? -21.154 -12.166 22.236 1.00 90.75 133 MET A CA 1
ATOM 1048 C C . MET A 1 133 ? -22.053 -11.129 21.552 1.00 90.75 133 MET A C 1
ATOM 1050 O O . MET A 1 133 ? -21.618 -10.508 20.584 1.00 90.75 133 MET A O 1
ATOM 1054 N N . GLU A 1 134 ? -23.267 -10.893 22.057 1.00 91.88 134 GLU A N 1
ATOM 1055 C CA . GLU A 1 134 ? -24.181 -9.865 21.531 1.00 91.88 134 GLU A CA 1
ATOM 1056 C C . GLU A 1 134 ? -23.579 -8.453 21.622 1.00 91.88 134 GLU A C 1
ATOM 1058 O O . GLU A 1 134 ? -23.609 -7.692 20.647 1.00 91.88 134 GLU A O 1
ATOM 1063 N N . GLU A 1 135 ? -22.978 -8.112 22.768 1.00 93.38 135 GLU A N 1
ATOM 1064 C CA . GLU A 1 135 ? -22.268 -6.846 22.962 1.00 93.38 135 GLU A CA 1
ATOM 1065 C C . GLU A 1 135 ? -21.114 -6.700 21.970 1.00 93.38 135 GLU A C 1
ATOM 1067 O O . GLU A 1 135 ? -21.023 -5.693 21.261 1.00 93.38 135 GLU A O 1
ATOM 1072 N N . ALA A 1 136 ? -20.264 -7.723 21.855 1.00 94.31 136 ALA A N 1
ATOM 1073 C CA . ALA A 1 136 ? -19.149 -7.723 20.918 1.00 94.31 136 ALA A CA 1
ATOM 1074 C C . ALA A 1 136 ? -19.618 -7.580 19.461 1.00 94.31 136 ALA A C 1
ATOM 1076 O O . ALA A 1 136 ? -19.040 -6.815 18.683 1.00 94.31 136 ALA A O 1
ATOM 1077 N N . GLN A 1 137 ? -20.703 -8.259 19.081 1.00 93.88 137 GLN A N 1
ATOM 1078 C CA . GLN A 1 137 ? -21.236 -8.210 17.723 1.00 93.88 137 GLN A CA 1
ATOM 1079 C C . GLN A 1 137 ? -21.814 -6.831 17.374 1.00 93.88 137 GLN A C 1
ATOM 1081 O O . GLN A 1 137 ? -21.694 -6.386 16.227 1.00 93.88 137 GLN A O 1
ATOM 1086 N N . TRP A 1 138 ? -22.422 -6.140 18.340 1.00 94.75 138 TRP A N 1
ATOM 1087 C CA . TRP A 1 138 ? -22.864 -4.760 18.161 1.00 94.75 138 TRP A CA 1
ATOM 1088 C C . TRP A 1 138 ? -21.666 -3.803 18.082 1.00 94.75 138 TRP A C 1
ATOM 1090 O O . TRP A 1 138 ? -21.549 -3.040 17.120 1.00 94.75 138 TRP A O 1
ATOM 1100 N N . LEU A 1 139 ? -20.727 -3.898 19.026 1.00 95.94 139 LEU A N 1
ATOM 1101 C CA . LEU A 1 139 ? -19.569 -3.005 19.123 1.00 95.94 139 LEU A CA 1
ATOM 1102 C C . LEU A 1 139 ? -18.633 -3.100 17.919 1.00 95.94 139 LEU A C 1
ATOM 1104 O O . LEU A 1 139 ? -18.197 -2.066 17.417 1.00 95.94 139 LEU A O 1
ATOM 1108 N N . ARG A 1 140 ? -18.369 -4.304 17.388 1.00 95.31 140 ARG A N 1
ATOM 1109 C CA . ARG A 1 140 ? -17.526 -4.450 16.187 1.00 95.31 140 ARG A CA 1
ATOM 1110 C C . ARG A 1 140 ? -18.112 -3.703 14.986 1.00 95.31 140 ARG A C 1
ATOM 1112 O O . ARG A 1 140 ? -17.365 -3.111 14.210 1.00 95.31 140 ARG A O 1
ATOM 1119 N N . LYS A 1 141 ? -19.445 -3.709 14.836 1.00 94.62 141 LYS A N 1
ATOM 1120 C CA . LYS A 1 141 ? -20.148 -3.015 13.745 1.00 94.62 141 LYS A CA 1
ATOM 1121 C C . LYS A 1 141 ? -20.083 -1.505 13.937 1.00 94.62 141 LYS A C 1
ATOM 1123 O O . LYS A 1 141 ? -19.871 -0.785 12.969 1.00 94.62 141 LYS A O 1
ATOM 1128 N N . VAL A 1 142 ? -20.226 -1.033 15.177 1.00 94.06 142 VAL A N 1
ATOM 1129 C CA . VAL A 1 142 ? -20.049 0.388 15.503 1.00 94.06 142 VAL A CA 1
ATOM 1130 C C . VAL A 1 142 ? -18.623 0.826 15.183 1.00 94.06 142 VAL A C 1
ATOM 1132 O O . VAL A 1 142 ? -18.463 1.771 14.423 1.00 94.06 142 VAL A O 1
ATOM 1135 N N . ALA A 1 143 ? -17.604 0.105 15.658 1.00 95.94 143 ALA A N 1
ATOM 1136 C CA . ALA A 1 143 ? -16.202 0.410 15.371 1.00 95.94 143 ALA A CA 1
ATOM 1137 C C . ALA A 1 143 ? -15.913 0.469 13.861 1.00 95.94 143 ALA A C 1
ATOM 1139 O O . ALA A 1 143 ? -15.301 1.421 13.387 1.00 95.94 143 ALA A O 1
ATOM 1140 N N . TRP A 1 144 ? -16.431 -0.490 13.086 1.00 95.25 144 TRP A N 1
ATOM 1141 C CA . TRP A 1 144 ? -16.330 -0.463 11.625 1.00 95.25 144 TRP A CA 1
ATOM 1142 C C . TRP A 1 144 ? -16.986 0.784 11.015 1.00 95.25 144 TRP A C 1
ATOM 1144 O O . TRP A 1 144 ? -16.387 1.462 10.185 1.00 95.25 144 TRP A O 1
ATOM 1154 N N . ASN A 1 145 ? -18.207 1.120 11.433 1.00 93.00 145 ASN A N 1
ATOM 1155 C CA . ASN A 1 145 ? -18.921 2.282 10.904 1.00 93.00 145 ASN A CA 1
ATOM 1156 C C . ASN A 1 145 ? -18.220 3.602 11.251 1.00 93.00 145 ASN A C 1
ATOM 1158 O O . ASN A 1 145 ? -18.181 4.502 10.413 1.00 93.00 145 ASN A O 1
ATOM 1162 N N . VAL A 1 146 ? -17.646 3.710 12.455 1.00 92.06 146 VAL A N 1
ATOM 1163 C CA . VAL A 1 146 ? -16.825 4.865 12.847 1.00 92.06 146 VAL A CA 1
ATOM 1164 C C . VAL A 1 146 ? -15.580 4.945 11.964 1.00 92.06 146 VAL A C 1
ATOM 1166 O O . VAL A 1 146 ? -15.301 6.017 11.436 1.00 92.06 146 VAL A O 1
ATOM 1169 N N . ALA A 1 147 ? -14.905 3.819 11.698 1.00 93.94 147 ALA A N 1
ATOM 1170 C CA . ALA A 1 147 ? -13.763 3.787 10.783 1.00 93.94 147 ALA A CA 1
ATOM 1171 C C . ALA A 1 147 ? -14.120 4.312 9.386 1.00 93.94 147 ALA A C 1
ATOM 1173 O O . ALA A 1 147 ? -13.429 5.168 8.845 1.00 93.94 147 ALA A O 1
ATOM 1174 N N . VAL A 1 148 ? -15.226 3.826 8.812 1.00 90.94 148 VAL A N 1
ATOM 1175 C CA . VAL A 1 148 ? -15.695 4.237 7.477 1.00 90.94 148 VAL A CA 1
ATOM 1176 C C . VAL A 1 148 ? -16.082 5.719 7.440 1.00 90.94 148 VAL A C 1
ATOM 1178 O O . VAL A 1 148 ? -15.939 6.360 6.400 1.00 90.94 148 VAL A O 1
ATOM 1181 N N . GLY A 1 149 ? -16.560 6.271 8.559 1.00 86.50 149 GLY A N 1
ATOM 1182 C CA . GLY A 1 149 ? -16.853 7.697 8.707 1.00 86.50 149 GLY A CA 1
ATOM 1183 C C . GLY A 1 149 ? -15.614 8.581 8.896 1.00 86.50 149 GLY A C 1
ATOM 1184 O O . GLY A 1 149 ? -15.668 9.764 8.571 1.00 86.50 149 GLY A O 1
ATOM 1185 N N . ALA A 1 150 ? -14.497 8.022 9.365 1.00 87.06 150 ALA A N 1
ATOM 1186 C CA . ALA A 1 150 ? -13.271 8.743 9.712 1.00 87.06 150 ALA A CA 1
ATOM 1187 C C . ALA A 1 150 ? -12.311 8.959 8.522 1.00 87.06 150 ALA A C 1
ATOM 1189 O O . ALA A 1 150 ? -11.098 8.996 8.702 1.00 87.06 150 ALA A O 1
ATOM 1190 N N . GLN A 1 151 ? -12.828 9.136 7.301 1.00 80.81 151 GLN A N 1
ATOM 1191 C CA . GLN A 1 151 ? -11.999 9.292 6.088 1.00 80.81 151 GLN A CA 1
ATOM 1192 C C . GLN A 1 151 ? -11.033 10.485 6.156 1.00 80.81 151 GLN A C 1
ATOM 1194 O O . GLN A 1 151 ? -9.983 10.472 5.523 1.00 80.81 151 GLN A O 1
ATOM 1199 N N . GLU A 1 152 ? -11.388 11.514 6.928 1.00 83.94 152 GLU A N 1
ATOM 1200 C CA . GLU A 1 152 ? -10.576 12.720 7.119 1.00 83.94 152 GLU A CA 1
ATOM 1201 C C . GLU A 1 152 ? -9.426 12.518 8.126 1.00 83.94 152 GLU A C 1
ATOM 1203 O O . GLU A 1 152 ? -8.534 13.359 8.197 1.00 83.94 152 GLU A O 1
ATOM 1208 N N . SER A 1 153 ? -9.422 11.417 8.890 1.00 90.06 153 SER A N 1
ATOM 1209 C CA . SER A 1 153 ? -8.399 11.105 9.894 1.00 90.06 153 SER A CA 1
ATOM 1210 C C . SER A 1 153 ? -7.942 9.644 9.775 1.00 90.06 153 SER A C 1
ATOM 1212 O O . SER A 1 153 ? -8.522 8.748 10.402 1.00 90.06 153 SER A O 1
ATOM 1214 N N . PRO A 1 154 ? -6.886 9.374 8.982 1.00 92.94 154 PRO A N 1
ATOM 1215 C CA . PRO A 1 154 ? -6.399 8.015 8.755 1.00 92.94 154 PRO A CA 1
ATOM 1216 C C . PRO A 1 154 ? -5.972 7.298 10.046 1.00 92.94 154 PRO A C 1
ATOM 1218 O O . PRO A 1 154 ? -6.188 6.097 10.176 1.00 92.94 154 PRO A O 1
ATOM 1221 N N . SER A 1 155 ? -5.436 8.016 11.039 1.00 92.50 155 SER A N 1
ATOM 1222 C CA . SER A 1 155 ? -5.066 7.434 12.338 1.00 92.50 155 SER A CA 1
ATOM 1223 C C . SER A 1 155 ? -6.279 6.873 13.084 1.00 92.50 155 SER A C 1
ATOM 1225 O O . SER A 1 155 ? -6.261 5.718 13.508 1.00 92.50 155 SER A O 1
ATOM 1227 N N . ILE A 1 156 ? -7.363 7.651 13.171 1.00 92.12 156 ILE A N 1
ATOM 1228 C CA . ILE A 1 156 ? -8.616 7.223 13.804 1.00 92.12 156 ILE A CA 1
ATOM 1229 C C . ILE A 1 156 ? -9.234 6.064 13.022 1.00 92.12 156 ILE A C 1
ATOM 1231 O O . ILE A 1 156 ? -9.668 5.083 13.627 1.00 92.12 156 ILE A O 1
ATOM 1235 N N . MET A 1 157 ? -9.251 6.146 11.687 1.00 94.88 157 MET A N 1
ATOM 1236 C CA . MET A 1 157 ? -9.749 5.069 10.829 1.00 94.88 157 MET A CA 1
ATOM 1237 C C . MET A 1 157 ? -9.019 3.749 11.111 1.00 94.88 157 MET A C 1
ATOM 1239 O O . MET A 1 157 ? -9.665 2.726 11.346 1.00 94.88 157 MET A O 1
ATOM 1243 N N . ARG A 1 158 ? -7.683 3.778 11.140 1.00 95.69 158 ARG A N 1
ATOM 1244 C CA . ARG A 1 158 ? -6.820 2.625 11.428 1.00 95.69 158 ARG A CA 1
ATOM 1245 C C . ARG A 1 158 ? -7.097 2.034 12.804 1.00 95.69 158 ARG A C 1
ATOM 1247 O O . ARG A 1 158 ? -7.348 0.834 12.916 1.00 95.69 158 ARG A O 1
ATOM 1254 N N . ASP A 1 159 ? -7.148 2.867 13.837 1.00 95.25 159 ASP A N 1
ATOM 1255 C CA . ASP A 1 159 ? -7.381 2.407 15.206 1.00 95.25 159 ASP A CA 1
ATOM 1256 C C . ASP A 1 159 ? -8.787 1.799 15.374 1.00 95.25 159 ASP A C 1
ATOM 1258 O O . ASP A 1 159 ? -8.938 0.756 16.015 1.00 95.25 159 ASP A O 1
ATOM 1262 N N . CYS A 1 160 ? -9.812 2.385 14.739 1.00 95.94 160 CYS A N 1
ATOM 1263 C CA . CYS A 1 160 ? -11.172 1.837 14.712 1.00 95.94 160 CYS A CA 1
ATOM 1264 C C . CYS A 1 160 ? -11.229 0.450 14.046 1.00 95.94 160 CYS A C 1
ATOM 1266 O O . CYS A 1 160 ? -11.917 -0.446 14.541 1.00 95.94 160 CYS A O 1
ATOM 1268 N N . LEU A 1 161 ? -10.527 0.262 12.919 1.00 97.31 161 LEU A N 1
ATOM 1269 C CA . LEU A 1 161 ? -10.480 -1.014 12.193 1.00 97.31 161 LEU A CA 1
ATOM 1270 C C . LEU A 1 161 ? -9.828 -2.106 13.042 1.00 97.31 161 LEU A C 1
ATOM 1272 O O . LEU A 1 161 ? -10.384 -3.199 13.179 1.00 97.31 161 LEU A O 1
ATOM 1276 N N . LEU A 1 162 ? -8.692 -1.796 13.672 1.00 97.06 162 LEU A N 1
ATOM 1277 C CA . LEU A 1 162 ? -8.010 -2.720 14.580 1.00 97.06 162 LEU A CA 1
ATOM 1278 C C . LEU A 1 162 ? -8.867 -3.048 15.804 1.00 97.06 162 LEU A C 1
ATOM 1280 O O . LEU A 1 162 ? -8.886 -4.192 16.260 1.00 97.06 162 LEU A O 1
ATOM 1284 N N . LEU A 1 163 ? -9.606 -2.072 16.328 1.00 96.75 163 LEU A N 1
ATOM 1285 C CA . LEU A 1 163 ? -10.514 -2.286 17.447 1.00 96.75 163 LEU A CA 1
ATOM 1286 C C . LEU A 1 163 ? -11.710 -3.162 17.051 1.00 96.75 163 LEU A C 1
ATOM 1288 O O . LEU A 1 163 ? -12.065 -4.077 17.791 1.00 96.75 163 LEU A O 1
ATOM 1292 N N . SER A 1 164 ? -12.279 -2.952 15.859 1.00 97.38 164 SER A N 1
ATOM 1293 C CA . SER A 1 164 ? -13.324 -3.817 15.295 1.00 97.38 164 SER A CA 1
ATOM 1294 C C . SER A 1 164 ? -12.840 -5.264 15.160 1.00 97.38 164 SER A C 1
ATOM 1296 O O . SER A 1 164 ? -13.535 -6.188 15.594 1.00 97.38 164 SER A O 1
ATOM 1298 N N . TYR A 1 165 ? -11.616 -5.459 14.654 1.00 97.19 165 TYR A N 1
ATOM 1299 C CA . TYR A 1 165 ? -10.963 -6.767 14.596 1.00 97.19 165 TYR A CA 1
ATOM 1300 C C . TYR A 1 165 ? -10.815 -7.389 15.993 1.00 97.19 165 TYR A C 1
ATOM 1302 O O . TYR A 1 165 ? -11.322 -8.485 16.226 1.00 97.19 165 TYR A O 1
ATOM 1310 N N . LYS A 1 166 ? -10.213 -6.683 16.955 1.00 96.38 166 LYS A N 1
ATOM 1311 C CA . LYS A 1 166 ? -10.005 -7.193 18.322 1.00 96.38 166 LYS A CA 1
ATOM 1312 C C . LYS A 1 166 ? -11.315 -7.567 19.019 1.00 96.38 166 LYS A C 1
ATOM 1314 O O . LYS A 1 166 ? -11.394 -8.612 19.654 1.00 96.38 166 LYS A O 1
ATOM 1319 N N . ILE A 1 167 ? -12.362 -6.753 18.871 1.00 96.25 167 ILE A N 1
ATOM 1320 C CA . ILE A 1 167 ? -13.689 -7.039 19.437 1.00 96.25 167 ILE A CA 1
ATOM 1321 C C . ILE A 1 167 ? -14.316 -8.269 18.768 1.00 96.25 167 ILE A C 1
ATOM 1323 O O . ILE A 1 167 ? -14.975 -9.072 19.429 1.00 96.25 167 ILE A O 1
ATOM 1327 N N . SER A 1 168 ? -14.101 -8.458 17.465 1.00 95.69 168 SER A N 1
ATOM 1328 C CA . SER A 1 168 ? -14.644 -9.613 16.749 1.00 95.69 168 SER A CA 1
ATOM 1329 C C . SER A 1 168 ? -14.090 -10.959 17.236 1.00 95.69 168 SER A C 1
ATOM 1331 O O . SER A 1 168 ? -14.735 -11.975 17.008 1.00 95.69 168 SER A O 1
ATOM 1333 N N . LEU A 1 169 ? -12.953 -10.978 17.945 1.00 94.19 169 LEU A N 1
ATOM 1334 C CA . LEU A 1 169 ? -12.393 -12.193 18.552 1.00 94.19 169 LEU A CA 1
ATOM 1335 C C . LEU A 1 169 ? -13.269 -12.755 19.686 1.00 94.19 169 LEU A C 1
ATOM 1337 O O . LEU A 1 169 ? -13.128 -13.919 20.045 1.00 94.19 169 LEU A O 1
ATOM 1341 N N . PHE A 1 170 ? -14.192 -11.956 20.233 1.00 93.06 170 PHE A N 1
ATOM 1342 C CA . PHE A 1 170 ? -15.202 -12.420 21.193 1.00 93.06 170 PHE A CA 1
ATOM 1343 C C . PHE A 1 170 ? -16.468 -12.972 20.522 1.00 93.06 170 PHE A C 1
ATOM 1345 O O . PHE A 1 170 ? -17.385 -13.401 21.218 1.00 93.06 170 PHE A O 1
ATOM 1352 N N . CYS A 1 171 ? -16.563 -12.918 19.191 1.00 91.50 171 CYS A N 1
ATO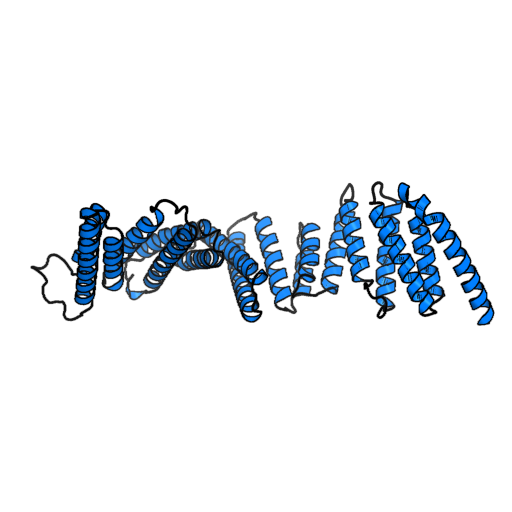M 1353 C CA . CYS A 1 171 ? -17.692 -13.458 18.438 1.00 91.50 171 CYS A CA 1
ATOM 1354 C C . CYS A 1 171 ? -17.434 -14.926 18.044 1.00 91.50 171 CYS A C 1
ATOM 1356 O O . CYS A 1 171 ? -16.280 -15.355 17.992 1.00 91.50 171 CYS A O 1
ATOM 1358 N N . PRO A 1 172 ? -18.484 -15.695 17.701 1.00 88.06 172 PRO A N 1
ATOM 1359 C CA . PRO A 1 172 ? -18.317 -17.015 17.105 1.00 88.06 172 PRO A CA 1
ATOM 1360 C C . PRO A 1 172 ? -17.458 -16.941 15.839 1.00 88.06 172 PRO A C 1
ATOM 1362 O O . PRO A 1 172 ? -17.617 -16.027 15.026 1.00 88.06 172 PRO A O 1
ATOM 1365 N N . CYS A 1 173 ? -16.574 -17.922 15.654 1.00 82.69 173 CYS A N 1
ATOM 1366 C CA . CYS A 1 173 ? -15.754 -18.043 14.451 1.00 82.69 173 CYS A CA 1
ATOM 1367 C C . CYS A 1 173 ? -16.598 -18.606 13.295 1.00 82.69 173 CYS A C 1
ATOM 1369 O O . CYS A 1 173 ? -16.504 -19.780 12.939 1.00 82.69 173 CYS A O 1
ATOM 1371 N N . ASP A 1 174 ? -17.493 -17.776 12.763 1.00 88.12 174 ASP A N 1
ATOM 1372 C CA . ASP A 1 174 ? -18.276 -18.073 11.568 1.00 88.12 174 ASP A CA 1
ATOM 1373 C C . ASP A 1 174 ? -17.686 -17.382 10.326 1.00 88.12 174 ASP A C 1
ATOM 1375 O O . ASP A 1 174 ? -16.869 -16.458 10.410 1.00 88.12 174 ASP A O 1
ATOM 1379 N N . LYS A 1 175 ? -18.120 -17.820 9.137 1.00 88.00 175 LYS A N 1
ATOM 1380 C CA . LYS A 1 175 ? -17.629 -17.278 7.859 1.00 88.00 175 LYS A CA 1
ATOM 1381 C C . LYS A 1 175 ? -17.841 -15.762 7.742 1.00 88.00 175 LYS A C 1
ATOM 1383 O O . LYS A 1 175 ? -17.009 -15.074 7.158 1.00 88.00 175 LYS A O 1
ATOM 1388 N N . ILE A 1 176 ? -18.931 -15.225 8.293 1.00 90.00 176 ILE A N 1
ATOM 1389 C CA . ILE A 1 176 ? -19.273 -13.798 8.200 1.00 90.00 176 ILE A CA 1
ATOM 1390 C C . ILE A 1 176 ? -18.311 -12.971 9.061 1.00 90.00 176 ILE A C 1
ATOM 1392 O O . ILE A 1 176 ? -17.833 -11.918 8.632 1.00 90.00 176 ILE A O 1
ATOM 1396 N N . VAL A 1 177 ? -18.009 -13.446 10.269 1.00 91.75 177 VAL A N 1
ATOM 1397 C CA . VAL A 1 177 ? -17.062 -12.823 11.196 1.00 91.75 177 VAL A CA 1
ATOM 1398 C C . VAL A 1 177 ? -15.646 -12.886 10.633 1.00 91.75 177 VAL A C 1
ATOM 1400 O O . VAL A 1 177 ? -14.977 -11.858 10.620 1.00 91.75 177 VAL A O 1
ATOM 1403 N N . MET A 1 178 ? -15.218 -14.021 10.079 1.00 91.06 178 MET A N 1
ATOM 1404 C CA . MET A 1 178 ? -13.895 -14.151 9.453 1.00 91.06 178 MET A CA 1
ATOM 1405 C C . MET A 1 178 ? -13.716 -13.222 8.242 1.00 91.06 178 MET A C 1
ATOM 1407 O O . MET A 1 178 ? -12.683 -12.567 8.102 1.00 91.06 178 MET A O 1
ATOM 1411 N N . VAL A 1 179 ? -14.736 -13.084 7.386 1.00 91.00 179 VAL A N 1
ATOM 1412 C CA . VAL A 1 179 ? -14.707 -12.115 6.273 1.00 91.00 179 VAL A CA 1
ATOM 1413 C C . VAL A 1 179 ? -14.607 -10.677 6.793 1.00 91.00 179 VAL A C 1
ATOM 1415 O O . VAL A 1 179 ? -13.873 -9.859 6.226 1.00 91.00 179 VAL A O 1
ATOM 1418 N N . ALA A 1 180 ? -15.307 -10.358 7.886 1.00 92.62 180 ALA A N 1
ATOM 1419 C CA . ALA A 1 180 ? -15.215 -9.050 8.526 1.00 92.62 180 ALA A CA 1
ATOM 1420 C C . ALA A 1 180 ? -13.824 -8.807 9.139 1.00 92.62 180 ALA A C 1
ATOM 1422 O O . ALA A 1 180 ? -13.265 -7.732 8.937 1.00 92.62 180 ALA A O 1
ATOM 1423 N N . GLN A 1 181 ? -13.240 -9.800 9.815 1.00 94.75 181 GLN A N 1
ATOM 1424 C CA . GLN A 1 181 ? -11.880 -9.748 10.364 1.00 94.75 181 GLN A CA 1
ATOM 1425 C C . GLN A 1 181 ? -10.842 -9.492 9.274 1.00 94.75 181 GLN A C 1
ATOM 1427 O O . GLN A 1 181 ? -10.070 -8.541 9.378 1.00 94.75 181 GLN A O 1
ATOM 1432 N N . SER A 1 182 ? -10.877 -10.286 8.199 1.00 93.19 182 SER A N 1
ATOM 1433 C CA . SER A 1 182 ? -9.985 -10.109 7.050 1.00 93.19 182 SER A CA 1
ATOM 1434 C C . SER A 1 182 ? -10.142 -8.717 6.436 1.00 93.19 182 SER A C 1
ATOM 1436 O O . SER A 1 182 ? -9.150 -8.060 6.139 1.00 93.19 182 SER A O 1
ATOM 1438 N N . SER A 1 183 ? -11.372 -8.209 6.315 1.00 93.88 183 SER A N 1
ATOM 1439 C CA . SER A 1 183 ? -11.611 -6.859 5.789 1.00 93.88 183 SER A CA 1
ATOM 1440 C C . SER A 1 183 ? -11.080 -5.760 6.719 1.00 93.88 183 SER A C 1
ATOM 1442 O O . SER A 1 183 ? -10.534 -4.776 6.226 1.00 93.88 183 SER A O 1
ATOM 1444 N N . CYS A 1 184 ? -11.191 -5.923 8.042 1.00 96.31 184 CYS A N 1
ATOM 1445 C CA . CYS A 1 184 ? -10.623 -4.984 9.015 1.00 96.31 184 CYS A CA 1
ATOM 1446 C C . CYS A 1 184 ? -9.098 -4.929 8.910 1.00 96.31 184 CYS A C 1
ATOM 1448 O O . CYS A 1 184 ? -8.541 -3.843 8.799 1.00 96.31 184 CYS A O 1
ATOM 1450 N N . LEU A 1 185 ? -8.438 -6.089 8.899 1.00 96.81 185 LEU A N 1
ATOM 1451 C CA . LEU A 1 185 ? -6.979 -6.185 8.822 1.00 96.81 185 LEU A CA 1
ATOM 1452 C C . LEU A 1 185 ? -6.440 -5.700 7.475 1.00 96.81 185 LEU A C 1
ATOM 1454 O O . LEU A 1 185 ? -5.461 -4.965 7.446 1.00 96.81 185 LEU A O 1
ATOM 1458 N N . PHE A 1 186 ? -7.107 -6.053 6.372 1.00 95.69 186 PHE A N 1
ATOM 1459 C CA . PHE A 1 186 ? -6.771 -5.565 5.033 1.00 95.69 186 PHE A CA 1
ATOM 1460 C C . PHE A 1 186 ? -6.794 -4.034 4.970 1.00 95.69 186 PHE A C 1
ATOM 1462 O O . PHE A 1 186 ? -5.834 -3.412 4.522 1.00 95.69 186 PHE A O 1
ATOM 1469 N N . MET A 1 187 ? -7.883 -3.423 5.447 1.00 95.69 187 MET A N 1
ATOM 1470 C CA . MET A 1 187 ? -8.013 -1.968 5.451 1.0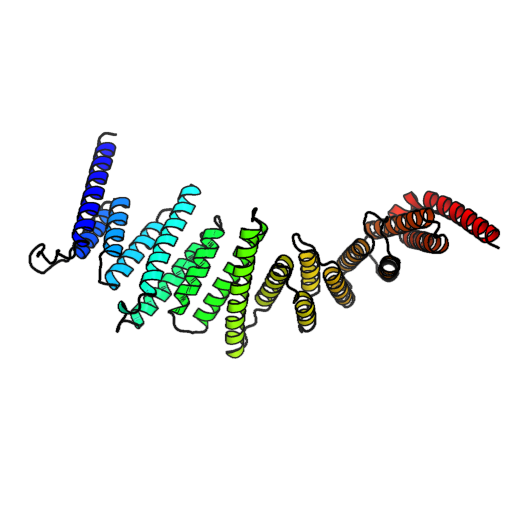0 95.69 187 MET A CA 1
ATOM 1471 C C . MET A 1 187 ? -7.029 -1.320 6.429 1.00 95.69 187 MET A C 1
ATOM 1473 O O . MET A 1 187 ? -6.445 -0.297 6.093 1.00 95.69 187 MET A O 1
ATOM 1477 N N . ALA A 1 188 ? -6.805 -1.908 7.609 1.00 96.69 188 ALA A N 1
ATOM 1478 C CA . ALA A 1 188 ? -5.838 -1.394 8.577 1.00 96.69 188 ALA A CA 1
ATOM 1479 C C . ALA A 1 188 ? -4.417 -1.392 7.994 1.00 96.69 188 ALA A C 1
ATOM 1481 O O . ALA A 1 188 ? -3.759 -0.360 8.038 1.00 96.69 188 ALA A O 1
ATOM 1482 N N . ALA A 1 189 ? -3.999 -2.487 7.349 1.00 97.06 189 ALA A N 1
ATOM 1483 C CA . ALA A 1 189 ? -2.709 -2.579 6.671 1.00 97.06 189 ALA A CA 1
ATOM 1484 C C . ALA A 1 189 ? -2.547 -1.514 5.573 1.00 97.06 189 ALA A C 1
ATOM 1486 O O . ALA A 1 189 ? -1.501 -0.867 5.489 1.00 97.06 189 ALA A O 1
ATOM 1487 N N . ALA A 1 190 ? -3.592 -1.284 4.770 1.00 95.94 190 ALA A N 1
ATOM 1488 C CA . ALA A 1 190 ? -3.589 -0.246 3.741 1.00 95.94 190 ALA A CA 1
ATOM 1489 C C . ALA A 1 190 ? -3.444 1.167 4.335 1.00 95.94 190 ALA A C 1
ATOM 1491 O O . ALA A 1 190 ? -2.722 2.001 3.787 1.00 95.94 190 ALA A O 1
ATOM 1492 N N . VAL A 1 191 ? -4.108 1.442 5.463 1.00 96.25 191 VAL A N 1
ATOM 1493 C CA . VAL A 1 191 ? -4.014 2.740 6.144 1.00 96.25 191 VAL A CA 1
ATOM 1494 C C . VAL A 1 191 ? -2.664 2.914 6.846 1.00 96.25 191 VAL A C 1
ATOM 1496 O O . VAL A 1 191 ? -2.086 3.993 6.755 1.00 96.25 191 VAL A O 1
ATOM 1499 N N . ASP A 1 192 ? -2.119 1.872 7.479 1.00 96.94 192 ASP A N 1
ATOM 1500 C CA . ASP A 1 192 ? -0.765 1.895 8.050 1.00 96.94 192 ASP A CA 1
ATOM 1501 C C . ASP A 1 192 ? 0.280 2.201 6.968 1.00 96.94 192 ASP A C 1
ATOM 1503 O O . ASP A 1 192 ? 1.166 3.028 7.177 1.00 96.94 192 ASP A O 1
ATOM 1507 N N . LEU A 1 193 ? 0.137 1.604 5.781 1.00 95.56 193 LEU A N 1
ATOM 1508 C CA . LEU A 1 193 ? 1.013 1.867 4.641 1.00 95.56 193 LEU A CA 1
ATOM 1509 C C . LEU A 1 193 ? 0.876 3.308 4.127 1.00 95.56 193 LEU A C 1
ATOM 1511 O O . LEU A 1 193 ? 1.879 3.966 3.854 1.00 95.56 193 LEU A O 1
ATOM 1515 N N . LEU A 1 194 ? -0.353 3.827 4.037 1.00 94.62 194 LEU A N 1
ATOM 1516 C CA . LEU A 1 194 ? -0.603 5.228 3.687 1.00 94.62 194 LEU A CA 1
ATOM 1517 C C . LEU A 1 194 ? 0.068 6.181 4.686 1.00 94.62 194 LEU A C 1
ATOM 1519 O O . LEU A 1 194 ? 0.769 7.102 4.271 1.00 94.62 194 LEU A O 1
ATOM 1523 N N . LEU A 1 195 ? -0.111 5.936 5.986 1.00 94.94 195 LEU A N 1
ATOM 1524 C CA . LEU A 1 195 ? 0.516 6.718 7.050 1.00 94.94 195 LEU A CA 1
ATOM 1525 C C . LEU A 1 195 ? 2.046 6.640 6.963 1.00 94.94 195 LEU A C 1
ATOM 1527 O O . LEU A 1 195 ? 2.709 7.672 7.051 1.00 94.94 195 LEU A O 1
ATOM 1531 N N . ALA A 1 196 ? 2.605 5.453 6.704 1.00 95.38 196 ALA A N 1
ATOM 1532 C CA . ALA A 1 196 ? 4.044 5.240 6.563 1.00 95.38 196 ALA A CA 1
ATOM 1533 C C . ALA A 1 196 ? 4.649 6.004 5.374 1.00 95.38 196 ALA A C 1
ATOM 1535 O O . ALA A 1 196 ? 5.774 6.499 5.465 1.00 95.38 196 ALA A O 1
ATOM 1536 N N . ARG A 1 197 ? 3.911 6.142 4.264 1.00 93.00 197 ARG A N 1
ATOM 1537 C CA . ARG A 1 197 ? 4.331 6.954 3.105 1.00 93.00 197 ARG A CA 1
ATOM 1538 C C . ARG A 1 197 ? 4.390 8.448 3.426 1.00 93.00 197 ARG A C 1
ATOM 1540 O O . ARG A 1 197 ? 5.194 9.160 2.836 1.00 93.00 197 ARG A O 1
ATOM 1547 N N . THR A 1 198 ? 3.541 8.919 4.337 1.00 92.56 198 THR A N 1
ATOM 1548 C CA . THR A 1 198 ? 3.473 10.333 4.747 1.00 92.56 198 THR A CA 1
ATOM 1549 C C . THR A 1 198 ? 4.279 10.659 6.005 1.00 92.56 198 THR A C 1
ATOM 1551 O O . THR A 1 198 ? 4.372 11.826 6.380 1.00 92.56 198 THR A O 1
ATOM 1554 N N . ALA A 1 199 ? 4.837 9.648 6.672 1.00 92.44 199 ALA A N 1
ATOM 1555 C CA . ALA A 1 199 ? 5.580 9.820 7.911 1.00 92.44 199 ALA A CA 1
ATOM 1556 C C . ALA A 1 199 ? 6.867 10.625 7.673 1.00 92.44 199 ALA A C 1
ATOM 1558 O O . ALA A 1 199 ? 7.641 10.341 6.759 1.00 92.44 199 ALA A O 1
ATOM 1559 N N . VAL A 1 200 ? 7.090 11.633 8.518 1.00 90.75 200 VAL A N 1
ATOM 1560 C CA . VAL A 1 200 ? 8.292 12.484 8.473 1.00 90.75 200 VAL A CA 1
ATOM 1561 C C . VAL A 1 200 ? 9.456 11.818 9.204 1.00 90.75 200 VAL A C 1
ATOM 1563 O O . VAL A 1 200 ? 10.608 11.952 8.797 1.00 90.75 200 VAL A O 1
ATOM 1566 N N . ASP A 1 201 ? 9.158 11.098 10.286 1.00 92.88 201 ASP A N 1
ATOM 1567 C CA . ASP A 1 201 ? 10.145 10.380 11.084 1.00 92.88 201 ASP A CA 1
ATOM 1568 C C . ASP A 1 201 ? 10.332 8.944 10.579 1.00 92.88 201 ASP A C 1
ATOM 1570 O O . ASP A 1 201 ? 9.373 8.190 10.401 1.00 92.88 201 ASP A O 1
ATOM 1574 N N . HIS A 1 202 ? 11.590 8.538 10.401 1.00 90.62 202 HIS A N 1
ATOM 1575 C CA . HIS A 1 202 ? 11.922 7.191 9.943 1.00 90.62 202 HIS A CA 1
ATOM 1576 C C . HIS A 1 202 ? 11.551 6.121 10.980 1.00 90.62 202 HIS A C 1
ATOM 1578 O O . HIS A 1 202 ? 11.108 5.035 10.618 1.00 90.62 202 HIS A O 1
ATOM 1584 N N . SER A 1 203 ? 11.685 6.416 12.276 1.00 92.94 203 SER A N 1
ATOM 1585 C CA . SER A 1 203 ? 11.315 5.469 13.336 1.00 92.94 203 SER A CA 1
ATOM 1586 C C . SER A 1 203 ? 9.800 5.239 13.377 1.00 92.94 203 SER A C 1
ATOM 1588 O O . SER A 1 203 ? 9.352 4.095 13.485 1.00 92.94 203 SER A O 1
ATOM 1590 N N . GLU A 1 204 ? 8.995 6.292 13.226 1.00 94.00 204 GLU A N 1
ATOM 1591 C CA . GLU A 1 204 ? 7.546 6.174 13.039 1.00 94.00 204 GLU A CA 1
ATOM 1592 C C . GLU A 1 204 ? 7.189 5.391 11.768 1.00 94.00 204 GLU A C 1
ATOM 1594 O O . GLU A 1 204 ? 6.389 4.455 11.840 1.00 94.00 204 GLU A O 1
ATOM 1599 N N . GLN A 1 205 ? 7.825 5.703 10.634 1.00 95.12 205 GLN A N 1
ATOM 1600 C CA . GLN A 1 205 ? 7.634 4.972 9.381 1.00 95.12 205 GLN A CA 1
ATOM 1601 C C . GLN A 1 205 ? 7.881 3.468 9.564 1.00 95.12 205 GLN A C 1
ATOM 1603 O O . GLN A 1 205 ? 7.027 2.659 9.209 1.00 95.12 205 GLN A O 1
ATOM 1608 N N . VAL A 1 206 ? 9.010 3.082 10.164 1.00 94.94 206 VAL A N 1
ATOM 1609 C CA . VAL A 1 206 ? 9.352 1.672 10.403 1.00 94.94 206 VAL A CA 1
ATOM 1610 C C . VAL A 1 206 ? 8.319 0.993 11.303 1.00 94.94 206 VAL A C 1
ATOM 1612 O O . VAL A 1 206 ? 7.900 -0.124 11.004 1.00 94.94 206 VAL A O 1
ATOM 1615 N N . LYS A 1 207 ? 7.847 1.656 12.367 1.00 95.94 207 LYS A N 1
ATOM 1616 C CA . LYS A 1 207 ? 6.802 1.099 13.246 1.00 95.94 207 LYS A CA 1
ATOM 1617 C C . LYS A 1 207 ? 5.509 0.809 12.486 1.00 95.94 207 LYS A C 1
ATOM 1619 O O . LYS A 1 207 ? 4.946 -0.270 12.654 1.00 95.94 207 LYS A O 1
ATOM 1624 N N . LEU A 1 208 ? 5.062 1.745 11.650 1.00 96.56 208 LEU A N 1
ATOM 1625 C CA . LEU A 1 208 ? 3.853 1.589 10.837 1.00 96.56 208 LEU A CA 1
ATOM 1626 C C . LEU A 1 208 ? 4.001 0.454 9.816 1.00 96.56 208 LEU A C 1
ATOM 1628 O O . LEU A 1 208 ? 3.088 -0.349 9.648 1.00 96.56 208 LEU A O 1
ATOM 1632 N N . LEU A 1 209 ? 5.168 0.342 9.175 1.00 96.62 209 LEU A N 1
ATOM 1633 C CA . LEU A 1 209 ? 5.465 -0.740 8.233 1.00 96.62 209 LEU A CA 1
ATOM 1634 C C . LEU A 1 209 ? 5.451 -2.116 8.915 1.00 96.62 209 LEU A C 1
ATOM 1636 O O . LEU A 1 209 ? 4.830 -3.043 8.400 1.00 96.62 209 LEU A O 1
ATOM 1640 N N . VAL A 1 210 ? 6.071 -2.248 10.092 1.00 96.38 210 VAL A N 1
ATOM 1641 C CA . VAL A 1 210 ? 6.061 -3.501 10.870 1.00 96.38 210 VAL A CA 1
ATOM 1642 C C . VAL A 1 210 ? 4.638 -3.880 11.287 1.00 96.38 210 VAL A C 1
ATOM 1644 O O . VAL A 1 210 ? 4.229 -5.021 11.088 1.00 96.38 210 VAL A O 1
ATOM 1647 N N . GLN A 1 211 ? 3.851 -2.922 11.785 1.00 95.56 211 GLN A N 1
ATOM 1648 C CA . GLN A 1 211 ? 2.444 -3.149 12.137 1.00 95.56 211 GLN A CA 1
ATOM 1649 C C . GLN A 1 211 ? 1.608 -3.580 10.926 1.00 95.56 211 GLN A C 1
ATOM 1651 O O . GLN A 1 211 ? 0.811 -4.514 11.018 1.00 95.56 211 GLN A O 1
ATOM 1656 N N . SER A 1 212 ? 1.819 -2.943 9.772 1.00 96.94 212 SER A N 1
ATOM 1657 C CA . SER A 1 212 ? 1.142 -3.318 8.531 1.00 96.94 212 SER A CA 1
ATOM 1658 C C . SER A 1 212 ? 1.489 -4.752 8.115 1.00 96.94 212 SER A C 1
ATOM 1660 O O . SER A 1 212 ? 0.594 -5.525 7.768 1.00 96.94 212 SER A O 1
ATOM 1662 N N . LEU A 1 213 ? 2.759 -5.159 8.239 1.00 96.31 213 LEU A N 1
ATOM 1663 C CA . LEU A 1 213 ? 3.195 -6.528 7.949 1.00 96.31 213 LEU A CA 1
ATOM 1664 C C . LEU A 1 213 ? 2.543 -7.560 8.883 1.00 96.31 213 LEU A C 1
ATOM 1666 O O . LEU A 1 213 ? 2.079 -8.603 8.422 1.00 96.31 213 LEU A O 1
ATOM 1670 N N . GLU A 1 214 ? 2.460 -7.267 10.183 1.00 96.31 214 GLU A N 1
ATOM 1671 C CA . GLU A 1 214 ? 1.749 -8.109 11.156 1.00 96.31 214 GLU A CA 1
ATOM 1672 C C . GLU A 1 214 ? 0.269 -8.266 10.780 1.00 96.31 214 GLU A C 1
ATOM 1674 O O . GLU A 1 214 ? -0.245 -9.387 10.717 1.00 96.31 214 GLU A O 1
ATOM 1679 N N . ASN A 1 215 ? -0.401 -7.159 10.448 1.00 95.81 215 ASN A N 1
ATOM 1680 C CA . ASN A 1 215 ? -1.799 -7.160 10.019 1.00 95.81 215 ASN A CA 1
ATOM 1681 C C . ASN A 1 215 ? -2.011 -7.994 8.744 1.00 95.81 215 ASN A C 1
ATOM 1683 O O . ASN A 1 215 ? -2.983 -8.749 8.660 1.00 95.81 215 ASN A O 1
ATOM 1687 N N . ILE A 1 216 ? -1.100 -7.904 7.768 1.00 95.69 216 ILE A N 1
ATOM 1688 C CA . ILE A 1 216 ? -1.133 -8.708 6.536 1.00 95.69 216 ILE A CA 1
ATOM 1689 C C . ILE A 1 216 ? -0.990 -10.198 6.847 1.00 95.69 216 ILE A C 1
ATOM 1691 O O . ILE A 1 216 ? -1.761 -11.002 6.318 1.00 95.69 216 ILE A O 1
ATOM 1695 N N . ASN A 1 217 ? -0.053 -10.576 7.717 1.00 94.44 217 ASN A N 1
ATOM 1696 C CA . ASN A 1 217 ? 0.179 -11.977 8.070 1.00 94.44 217 ASN A CA 1
ATOM 1697 C C . ASN A 1 217 ? -1.056 -12.608 8.722 1.00 94.44 217 ASN A C 1
ATOM 1699 O O . ASN A 1 217 ? -1.505 -13.671 8.290 1.00 94.44 217 ASN A O 1
ATOM 1703 N N . ILE A 1 218 ? -1.665 -11.912 9.687 1.00 95.25 218 ILE A N 1
ATOM 1704 C CA . ILE A 1 218 ? -2.914 -12.360 10.319 1.00 95.25 218 ILE A CA 1
ATOM 1705 C C . ILE A 1 218 ? -4.042 -12.422 9.277 1.00 95.25 218 ILE A C 1
ATOM 1707 O O . ILE A 1 218 ? -4.811 -13.383 9.232 1.00 95.25 218 ILE A O 1
ATOM 1711 N N . CYS A 1 219 ? -4.141 -11.422 8.394 1.00 94.69 219 CYS A N 1
ATOM 1712 C CA . CYS A 1 219 ? -5.159 -11.392 7.345 1.00 94.69 219 CYS A CA 1
ATOM 1713 C C . CYS A 1 219 ? -5.059 -12.614 6.419 1.00 94.69 219 CYS A C 1
ATOM 1715 O O . CYS A 1 219 ? -6.082 -13.216 6.088 1.00 94.69 219 CYS A O 1
ATOM 1717 N N . ARG A 1 220 ? -3.839 -13.016 6.044 1.00 91.75 220 ARG A N 1
ATOM 1718 C CA . ARG A 1 220 ? -3.597 -14.204 5.218 1.00 91.75 220 ARG A CA 1
ATOM 1719 C C . ARG A 1 220 ? -3.944 -15.500 5.914 1.00 91.75 220 ARG A C 1
ATOM 1721 O O . ARG A 1 220 ? -4.529 -16.367 5.279 1.00 91.75 220 ARG A O 1
ATOM 1728 N N . GLU A 1 221 ? -3.630 -15.634 7.196 1.00 92.50 221 GLU A N 1
ATOM 1729 C CA . GLU A 1 221 ? -4.020 -16.817 7.966 1.00 92.50 221 GLU A CA 1
ATOM 1730 C C . GLU A 1 221 ? -5.545 -17.000 7.943 1.00 92.50 221 GLU A C 1
ATOM 1732 O O . GLU A 1 221 ? -6.053 -18.077 7.622 1.00 92.50 221 GLU A O 1
ATOM 1737 N N . ILE A 1 222 ? -6.291 -15.914 8.166 1.00 91.06 222 ILE A N 1
ATOM 1738 C CA . ILE A 1 222 ? -7.757 -15.921 8.098 1.00 91.06 222 ILE A CA 1
ATOM 1739 C C . ILE A 1 222 ? -8.244 -16.256 6.683 1.00 91.06 222 ILE A C 1
ATOM 1741 O O . ILE A 1 222 ? -9.176 -17.046 6.531 1.00 91.06 222 ILE A O 1
ATOM 1745 N N . GLN A 1 223 ? -7.625 -15.695 5.641 1.00 88.56 223 GLN A N 1
ATOM 1746 C CA . GLN A 1 223 ? -7.981 -15.995 4.250 1.00 88.56 223 GLN A CA 1
ATOM 1747 C C . GLN A 1 223 ? -7.692 -17.450 3.868 1.00 88.56 223 GLN A C 1
ATOM 1749 O O . GLN A 1 223 ? -8.523 -18.073 3.213 1.00 88.56 223 GLN A O 1
ATOM 1754 N N . ASN A 1 224 ? -6.577 -18.020 4.317 1.00 88.69 224 ASN A N 1
ATOM 1755 C CA . ASN A 1 224 ? -6.241 -19.425 4.094 1.00 88.69 224 ASN A CA 1
ATOM 1756 C C . ASN A 1 224 ? -7.255 -20.349 4.778 1.00 88.69 224 ASN A C 1
ATOM 1758 O O . ASN A 1 224 ? -7.735 -21.302 4.164 1.00 88.69 224 ASN A O 1
ATOM 1762 N N . ASN A 1 225 ? -7.660 -20.019 6.007 1.00 88.69 225 ASN A N 1
ATOM 1763 C CA . ASN A 1 225 ? -8.711 -20.746 6.719 1.00 88.69 225 ASN A CA 1
ATOM 1764 C C . ASN A 1 225 ? -10.072 -20.633 6.006 1.00 88.69 225 ASN A C 1
ATOM 1766 O O . ASN A 1 225 ? -10.811 -21.613 5.922 1.00 88.69 225 ASN A O 1
ATOM 1770 N N . LEU A 1 226 ? -10.396 -19.461 5.445 1.00 87.44 226 LEU A N 1
ATOM 1771 C CA . LEU A 1 226 ? -11.596 -19.267 4.626 1.00 87.44 226 LEU A CA 1
ATOM 1772 C C . LEU A 1 226 ? -11.563 -20.127 3.355 1.00 87.44 226 LEU A C 1
ATOM 1774 O O . LEU A 1 226 ? -12.554 -20.802 3.080 1.00 87.44 226 LEU A O 1
ATOM 1778 N N . LYS A 1 227 ? -10.433 -20.152 2.633 1.00 85.88 227 LYS A N 1
ATOM 1779 C CA . LYS A 1 227 ? -10.222 -20.978 1.429 1.00 85.88 227 LYS A CA 1
ATOM 1780 C C . LYS A 1 227 ? -10.337 -22.475 1.730 1.00 85.88 227 LYS A C 1
ATOM 1782 O O . LYS A 1 227 ? -10.981 -23.210 0.989 1.00 85.88 227 LYS A O 1
ATOM 1787 N N . ALA A 1 228 ? -9.783 -22.934 2.854 1.00 85.56 228 ALA A N 1
ATOM 1788 C CA . ALA A 1 228 ? -9.924 -24.326 3.289 1.00 85.56 228 ALA A CA 1
ATOM 1789 C C . ALA A 1 228 ? -11.389 -24.709 3.593 1.00 85.56 228 ALA A C 1
ATOM 1791 O O . ALA A 1 228 ? -11.777 -25.865 3.437 1.00 85.56 228 ALA A O 1
ATOM 1792 N N . ALA A 1 229 ? -12.219 -23.741 3.999 1.00 80.75 229 ALA A N 1
ATOM 1793 C CA . ALA A 1 229 ? -13.638 -23.932 4.302 1.00 80.75 229 ALA A CA 1
ATOM 1794 C C . ALA A 1 229 ? -14.584 -23.768 3.083 1.00 80.75 229 ALA A C 1
ATOM 1796 O O . ALA A 1 229 ? -15.813 -23.825 3.254 1.00 80.75 229 ALA A O 1
ATOM 1797 N N . GLY A 1 230 ? -14.048 -23.537 1.878 1.00 79.06 230 GLY A N 1
ATOM 1798 C CA . GLY A 1 230 ? -14.772 -23.432 0.603 1.00 79.06 230 GLY A CA 1
ATOM 1799 C C . GLY A 1 230 ? -14.134 -22.433 -0.375 1.00 79.06 230 GLY A C 1
ATOM 1800 O O . GLY A 1 230 ? -13.309 -21.617 0.022 1.00 79.06 230 GLY A O 1
ATOM 1801 N N . ASP A 1 231 ? -14.547 -22.460 -1.647 1.00 58.59 231 ASP A N 1
ATOM 1802 C CA . ASP A 1 231 ? -14.010 -21.549 -2.669 1.00 58.59 231 ASP A CA 1
ATOM 1803 C C . ASP A 1 231 ? -14.426 -20.092 -2.407 1.00 58.59 231 ASP A C 1
ATOM 1805 O O . ASP A 1 231 ? -15.602 -19.727 -2.496 1.00 58.59 231 ASP A O 1
ATOM 1809 N N . PHE A 1 232 ? -13.439 -19.250 -2.097 1.00 60.78 232 PHE A N 1
ATOM 1810 C CA . PHE A 1 232 ? -13.577 -17.798 -2.023 1.00 60.78 232 PHE A CA 1
ATOM 1811 C C . PHE A 1 232 ? -12.792 -17.160 -3.171 1.00 60.78 232 PHE A C 1
ATOM 1813 O O . PHE A 1 232 ? -11.582 -16.967 -3.039 1.00 60.78 232 PHE A O 1
ATOM 1820 N N . PRO A 1 233 ? -13.456 -16.782 -4.274 1.00 54.47 233 PRO A N 1
ATOM 1821 C CA . PRO A 1 233 ? -12.810 -16.020 -5.327 1.00 54.47 233 PRO A CA 1
ATOM 1822 C C . PRO A 1 233 ? -12.693 -14.569 -4.851 1.00 54.47 233 PRO A C 1
ATOM 1824 O O . PRO A 1 233 ? -13.674 -13.821 -4.833 1.00 54.47 233 PRO A O 1
ATOM 1827 N N . ASN A 1 234 ? -11.512 -14.161 -4.388 1.00 63.22 234 ASN A N 1
ATOM 1828 C CA . ASN A 1 234 ? -11.232 -12.743 -4.149 1.00 63.22 234 ASN A CA 1
ATOM 1829 C C . ASN A 1 234 ? -9.817 -12.354 -4.585 1.00 63.22 234 ASN A C 1
ATOM 1831 O O . ASN A 1 234 ? -9.069 -11.709 -3.847 1.00 63.22 234 ASN A O 1
ATOM 1835 N N . ASP A 1 235 ? -9.493 -12.736 -5.818 1.00 68.25 235 ASP A N 1
ATOM 1836 C CA . ASP A 1 235 ? -8.186 -12.581 -6.464 1.00 68.25 235 ASP A CA 1
ATOM 1837 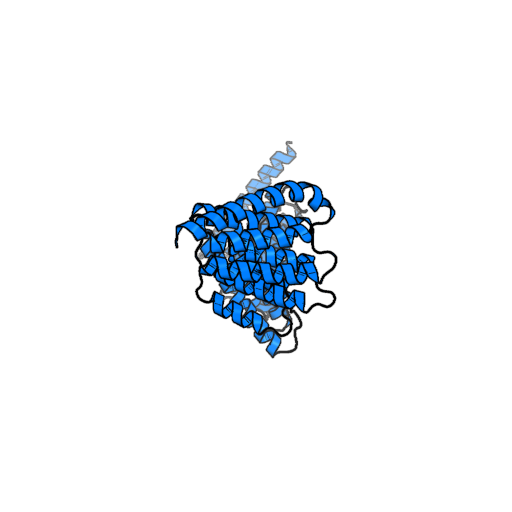C C . ASP A 1 235 ? -7.677 -11.130 -6.432 1.00 68.25 235 ASP A C 1
ATOM 1839 O O . ASP A 1 235 ? -6.479 -10.879 -6.290 1.00 68.25 235 ASP A O 1
ATOM 1843 N N . THR A 1 236 ? -8.579 -10.141 -6.483 1.00 81.25 236 THR A N 1
ATOM 1844 C CA . THR A 1 236 ? -8.203 -8.721 -6.402 1.00 81.25 236 THR A CA 1
ATOM 1845 C C . THR A 1 236 ? -7.641 -8.345 -5.031 1.00 81.25 236 THR A C 1
ATOM 1847 O O . THR A 1 236 ? -6.632 -7.645 -4.959 1.00 81.25 236 THR A O 1
ATOM 1850 N N . LYS A 1 237 ? -8.257 -8.802 -3.930 1.00 83.06 237 LYS A N 1
ATOM 1851 C CA . LYS A 1 237 ? -7.749 -8.509 -2.578 1.00 83.06 237 LYS A CA 1
ATOM 1852 C C . LYS A 1 237 ? -6.427 -9.217 -2.314 1.00 83.06 237 LYS A C 1
ATOM 1854 O O . LYS A 1 237 ? -5.561 -8.646 -1.661 1.00 83.06 237 LYS A O 1
ATOM 1859 N N . GLU A 1 238 ? -6.273 -10.429 -2.832 1.00 86.81 238 GLU A N 1
ATOM 1860 C CA . GLU A 1 238 ? -5.035 -11.198 -2.715 1.00 86.81 238 GLU A CA 1
ATOM 1861 C C . GLU A 1 238 ? -3.883 -10.529 -3.472 1.00 86.81 238 GLU A C 1
ATOM 1863 O O . GLU A 1 238 ? -2.804 -10.344 -2.911 1.00 86.81 238 GLU A O 1
ATOM 1868 N N . THR A 1 239 ? -4.151 -10.042 -4.686 1.00 89.12 239 THR A N 1
ATOM 1869 C CA . THR A 1 239 ? -3.187 -9.253 -5.464 1.00 89.12 239 THR A CA 1
ATOM 1870 C C . THR A 1 239 ? -2.783 -7.973 -4.726 1.00 89.12 239 THR A C 1
ATOM 1872 O O . THR A 1 239 ? -1.599 -7.661 -4.630 1.00 89.12 239 THR A O 1
ATOM 1875 N N . LEU A 1 240 ? -3.743 -7.235 -4.155 1.00 92.12 240 LEU A N 1
ATOM 1876 C CA . LEU A 1 240 ? -3.440 -6.020 -3.388 1.00 92.12 240 LEU A CA 1
ATOM 1877 C C . LEU A 1 240 ? -2.630 -6.317 -2.120 1.00 92.12 240 LEU A C 1
ATOM 1879 O O . LEU A 1 240 ? -1.682 -5.594 -1.834 1.00 92.12 240 LEU A O 1
ATOM 1883 N N . LEU A 1 241 ? -2.955 -7.388 -1.388 1.00 92.50 241 LEU A N 1
ATOM 1884 C CA . LEU A 1 241 ? -2.176 -7.817 -0.221 1.00 92.50 241 LEU A CA 1
ATOM 1885 C C . LEU A 1 241 ? -0.741 -8.186 -0.590 1.00 92.50 241 LEU A C 1
ATOM 1887 O O . LEU A 1 241 ? 0.175 -7.863 0.160 1.00 92.50 241 LEU A O 1
ATOM 1891 N N . LEU A 1 242 ? -0.545 -8.853 -1.728 1.00 92.88 242 LEU A N 1
ATOM 1892 C CA . LEU A 1 242 ? 0.781 -9.168 -2.248 1.00 92.88 242 LEU A CA 1
ATOM 1893 C C . LEU A 1 242 ? 1.582 -7.895 -2.539 1.00 92.88 242 LEU A C 1
ATOM 1895 O O . LEU A 1 242 ? 2.723 -7.781 -2.102 1.00 92.88 242 LEU A O 1
ATOM 1899 N N . LEU A 1 243 ? 0.974 -6.915 -3.212 1.00 95.00 243 LEU A N 1
ATOM 1900 C CA . LEU A 1 243 ? 1.637 -5.645 -3.520 1.00 95.00 243 LEU A CA 1
ATOM 1901 C C . LEU A 1 243 ? 1.956 -4.833 -2.257 1.00 95.00 243 LEU A C 1
ATOM 1903 O O . LEU A 1 243 ? 3.046 -4.272 -2.160 1.00 95.00 243 LEU A O 1
ATOM 1907 N N . TYR A 1 244 ? 1.047 -4.801 -1.275 1.00 95.56 244 TYR A N 1
ATOM 1908 C CA . TYR A 1 244 ? 1.302 -4.150 0.013 1.00 95.56 244 TYR A CA 1
ATOM 1909 C C . TYR A 1 244 ? 2.456 -4.815 0.754 1.00 95.56 244 TYR A C 1
ATOM 1911 O O . TYR A 1 244 ? 3.351 -4.123 1.230 1.00 95.56 244 TYR A O 1
ATOM 1919 N N . GLU A 1 245 ? 2.473 -6.146 0.825 1.00 95.25 245 GLU A N 1
ATOM 1920 C CA . GLU A 1 245 ? 3.562 -6.857 1.489 1.00 95.25 245 GLU A CA 1
ATOM 1921 C C . GLU A 1 245 ? 4.905 -6.621 0.793 1.00 95.25 245 GLU A C 1
ATOM 1923 O O . GLU A 1 245 ? 5.900 -6.369 1.474 1.00 95.25 245 GLU A O 1
ATOM 1928 N N . PHE A 1 246 ? 4.931 -6.662 -0.543 1.00 95.88 246 PHE A N 1
ATOM 1929 C CA . PHE A 1 246 ? 6.137 -6.386 -1.314 1.00 95.88 246 PHE A CA 1
ATOM 1930 C C . PHE A 1 246 ? 6.683 -4.991 -1.003 1.00 95.88 246 PHE A C 1
ATOM 1932 O O . PHE A 1 246 ? 7.858 -4.855 -0.669 1.00 95.88 246 PHE A O 1
ATOM 1939 N N . GLU A 1 247 ? 5.832 -3.961 -1.042 1.00 96.06 247 GLU A N 1
ATOM 1940 C CA . GLU A 1 247 ? 6.233 -2.593 -0.704 1.00 96.06 247 GLU A CA 1
ATOM 1941 C C . GLU A 1 247 ? 6.793 -2.493 0.716 1.00 96.06 247 GLU A C 1
ATOM 1943 O O . GLU A 1 247 ? 7.847 -1.894 0.929 1.00 96.06 247 GLU A O 1
ATOM 1948 N N . ILE A 1 248 ? 6.102 -3.086 1.690 1.00 96.00 248 ILE A N 1
ATOM 1949 C CA . ILE A 1 248 ? 6.501 -3.031 3.096 1.00 96.00 248 ILE A CA 1
ATOM 1950 C C . ILE A 1 248 ? 7.864 -3.686 3.290 1.00 96.00 248 ILE A C 1
ATOM 1952 O O . ILE A 1 248 ? 8.759 -3.084 3.881 1.00 96.00 248 ILE A O 1
ATOM 1956 N N . ARG A 1 249 ? 8.048 -4.896 2.757 1.00 95.44 249 ARG A N 1
ATOM 1957 C CA . ARG A 1 249 ? 9.318 -5.623 2.841 1.00 95.44 249 ARG A CA 1
ATOM 1958 C C . ARG A 1 249 ? 10.446 -4.891 2.124 1.00 95.44 249 ARG A C 1
ATOM 1960 O O . ARG A 1 249 ? 11.555 -4.839 2.650 1.00 95.44 249 ARG A O 1
ATOM 1967 N N . ALA A 1 250 ? 10.158 -4.270 0.979 1.00 95.44 250 ALA A N 1
ATOM 1968 C CA . ALA A 1 250 ? 11.132 -3.476 0.240 1.00 95.44 250 ALA A CA 1
ATOM 1969 C C . ALA A 1 250 ? 11.588 -2.268 1.065 1.00 95.44 250 ALA A C 1
ATOM 1971 O O . ALA A 1 250 ? 12.782 -2.007 1.189 1.00 95.44 250 ALA A O 1
ATOM 1972 N N . LYS A 1 251 ? 10.651 -1.567 1.708 1.00 94.75 251 LYS A N 1
ATOM 1973 C CA . LYS A 1 251 ? 10.956 -0.405 2.555 1.00 94.75 251 LYS A CA 1
ATOM 1974 C C . LYS A 1 251 ? 11.623 -0.780 3.887 1.00 94.75 251 LYS A C 1
ATOM 1976 O O . LYS A 1 251 ? 12.339 0.044 4.447 1.00 94.75 251 LYS A O 1
ATOM 1981 N N . LEU A 1 252 ? 11.431 -2.008 4.374 1.00 94.38 252 LEU A N 1
ATOM 1982 C CA . LEU A 1 252 ? 12.088 -2.553 5.572 1.00 94.38 252 LEU A CA 1
ATOM 1983 C C . LEU A 1 252 ? 13.460 -3.197 5.303 1.00 94.38 252 LEU A C 1
ATOM 1985 O O . LEU A 1 252 ? 14.107 -3.653 6.244 1.00 94.38 252 LEU A O 1
ATOM 1989 N N . ASN A 1 253 ? 13.916 -3.226 4.049 1.00 91.44 253 ASN A N 1
ATOM 1990 C CA . ASN A 1 253 ? 15.136 -3.913 3.628 1.00 91.44 253 ASN A CA 1
ATOM 1991 C C . ASN A 1 253 ? 15.179 -5.406 3.997 1.00 91.44 253 ASN A C 1
ATOM 1993 O O . ASN A 1 253 ? 16.175 -5.920 4.508 1.00 91.44 253 ASN A O 1
ATOM 1997 N N . ASP A 1 254 ? 14.070 -6.099 3.743 1.00 90.25 254 ASP A N 1
ATOM 1998 C CA . ASP A 1 254 ? 13.943 -7.537 3.967 1.00 90.25 254 ASP A CA 1
ATOM 1999 C C . ASP A 1 254 ? 14.700 -8.342 2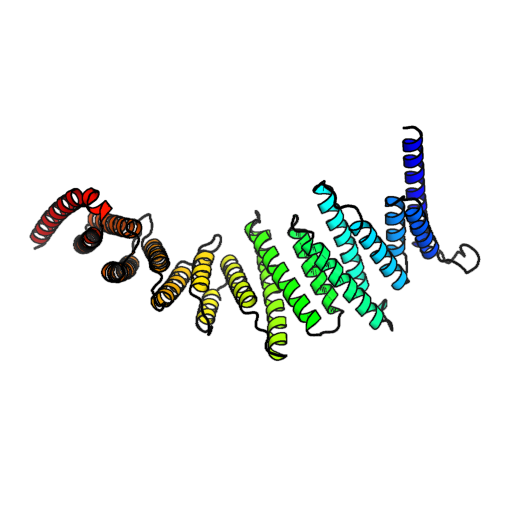.890 1.00 90.25 254 ASP A C 1
ATOM 2001 O O . ASP A 1 254 ? 14.541 -8.119 1.690 1.00 90.25 254 ASP A O 1
ATOM 2005 N N . GLY A 1 255 ? 15.501 -9.326 3.309 1.00 88.25 255 GLY A N 1
ATOM 2006 C CA . GLY A 1 255 ? 16.237 -10.217 2.403 1.00 88.25 255 GLY A CA 1
ATOM 2007 C C . GLY A 1 255 ? 15.359 -11.209 1.627 1.00 88.25 255 GLY A C 1
ATOM 2008 O O . GLY A 1 255 ? 15.850 -11.867 0.715 1.00 88.25 255 GLY A O 1
ATOM 2009 N N . MET A 1 256 ? 14.071 -11.328 1.958 1.00 88.62 256 MET A N 1
ATOM 2010 C CA . MET A 1 256 ? 13.141 -12.286 1.341 1.00 88.62 256 MET A CA 1
ATOM 2011 C C . MET A 1 256 ? 12.468 -11.773 0.057 1.00 88.62 256 MET A C 1
ATOM 2013 O O . MET A 1 256 ? 11.612 -12.463 -0.498 1.00 88.62 256 MET A O 1
ATOM 2017 N N . LEU A 1 257 ? 12.828 -10.580 -0.428 1.00 91.38 257 LEU A N 1
ATOM 2018 C CA . LEU A 1 257 ? 12.217 -9.977 -1.620 1.00 91.38 257 LEU A CA 1
ATOM 2019 C C . LEU A 1 257 ? 12.412 -10.815 -2.886 1.00 91.38 257 LEU A C 1
ATOM 2021 O O . LEU A 1 257 ? 11.494 -10.910 -3.695 1.00 91.38 257 LEU A O 1
ATOM 2025 N N . GLU A 1 258 ? 13.574 -11.451 -3.039 1.00 89.44 258 GLU A N 1
ATOM 2026 C CA . GLU A 1 258 ? 13.861 -12.314 -4.189 1.00 89.44 258 GLU A CA 1
ATOM 2027 C C . GLU A 1 258 ? 12.937 -13.544 -4.198 1.00 89.44 258 GLU A C 1
ATOM 2029 O O . GLU A 1 258 ? 12.326 -13.857 -5.214 1.00 89.44 258 GLU A O 1
ATOM 2034 N N . ASN A 1 259 ? 12.741 -14.176 -3.037 1.00 90.25 259 ASN A N 1
ATOM 2035 C CA . ASN A 1 259 ? 11.852 -15.333 -2.885 1.00 90.25 259 ASN A CA 1
ATOM 2036 C C . ASN A 1 259 ? 10.379 -14.952 -3.108 1.00 90.25 259 ASN A C 1
ATOM 2038 O O . ASN A 1 259 ? 9.590 -15.737 -3.627 1.00 90.25 259 ASN A O 1
ATOM 2042 N N . MET A 1 260 ? 9.989 -13.739 -2.701 1.00 91.56 260 MET A N 1
ATOM 2043 C CA . MET A 1 260 ? 8.654 -13.211 -2.982 1.00 91.56 260 MET A CA 1
ATOM 2044 C C . MET A 1 260 ? 8.455 -12.964 -4.474 1.00 91.56 260 MET A C 1
ATOM 2046 O O . MET A 1 260 ? 7.370 -13.185 -5.001 1.00 91.56 260 MET A O 1
ATOM 2050 N N . LEU A 1 261 ? 9.501 -12.506 -5.157 1.00 91.62 261 LEU A N 1
ATOM 2051 C CA . LEU A 1 261 ? 9.479 -12.374 -6.597 1.00 91.62 261 LEU A CA 1
ATOM 2052 C C . LEU A 1 261 ? 9.252 -13.751 -7.233 1.00 91.62 261 LEU A C 1
ATOM 2054 O O . LEU A 1 261 ? 8.316 -13.915 -7.995 1.00 91.62 261 LEU A O 1
ATOM 2058 N N . GLU A 1 262 ? 10.006 -14.774 -6.839 1.00 89.75 262 GLU A N 1
ATOM 2059 C CA . GLU A 1 262 ? 9.817 -16.141 -7.344 1.00 89.75 262 GLU A CA 1
ATOM 2060 C C . GLU A 1 262 ? 8.389 -16.674 -7.127 1.00 89.75 262 GLU A C 1
ATOM 2062 O O . GLU A 1 262 ? 7.799 -17.225 -8.057 1.00 89.75 262 GLU A O 1
ATOM 2067 N N . SER A 1 263 ? 7.774 -16.431 -5.965 1.00 88.31 263 SER A N 1
ATOM 2068 C CA . SER A 1 263 ? 6.397 -16.882 -5.705 1.00 88.31 263 SER A CA 1
ATOM 2069 C C . SER A 1 263 ? 5.344 -16.184 -6.575 1.00 88.31 263 SER A C 1
ATOM 2071 O O . SER A 1 263 ? 4.329 -16.789 -6.923 1.00 88.31 263 SER A O 1
ATOM 2073 N N . VAL A 1 264 ? 5.589 -14.940 -7.003 1.00 90.50 264 VAL A N 1
ATOM 2074 C CA . VAL A 1 264 ? 4.729 -14.234 -7.970 1.00 90.50 264 VAL A CA 1
ATOM 2075 C C . VAL A 1 264 ? 4.754 -14.923 -9.339 1.00 90.50 264 VAL A C 1
ATOM 2077 O O . VAL A 1 264 ? 3.737 -14.942 -10.032 1.00 90.50 264 VAL A O 1
ATOM 2080 N N . TRP A 1 265 ? 5.880 -15.525 -9.735 1.00 87.69 265 TRP A N 1
ATOM 2081 C CA . TRP A 1 265 ? 6.013 -16.201 -11.033 1.00 87.69 265 TRP A CA 1
ATOM 2082 C C . TRP A 1 265 ? 5.228 -17.512 -11.076 1.00 87.69 265 TRP A C 1
ATOM 2084 O O . TRP A 1 265 ? 4.822 -17.948 -12.152 1.00 87.69 265 TRP A O 1
ATOM 2094 N N . GLU A 1 266 ? 4.999 -18.127 -9.919 1.00 87.19 266 GLU A N 1
ATOM 2095 C CA . GLU A 1 266 ? 4.230 -19.364 -9.781 1.00 87.19 266 GLU A CA 1
ATOM 2096 C C . GLU A 1 266 ? 2.709 -19.129 -9.817 1.00 87.19 266 GLU A C 1
ATOM 2098 O O . GLU A 1 266 ? 1.929 -20.084 -9.839 1.00 87.19 266 GLU A O 1
ATOM 2103 N N . MET A 1 267 ? 2.255 -17.869 -9.855 1.00 85.06 267 MET A N 1
ATOM 2104 C CA . MET A 1 267 ? 0.831 -17.544 -9.892 1.00 85.06 267 MET A CA 1
ATOM 2105 C C . MET A 1 267 ? 0.187 -17.966 -11.229 1.00 85.06 267 MET A C 1
ATOM 2107 O O . MET A 1 267 ? 0.654 -17.559 -12.295 1.00 85.06 267 MET A O 1
ATOM 2111 N N . PRO A 1 268 ? -0.945 -18.700 -11.211 1.00 77.81 268 PRO A N 1
ATOM 2112 C CA . PRO A 1 268 ? -1.561 -19.242 -12.426 1.00 77.81 268 PRO A CA 1
ATOM 2113 C C . PRO A 1 268 ? -2.115 -18.168 -13.378 1.00 77.81 268 PRO A C 1
ATOM 2115 O O . PRO A 1 268 ? -2.176 -18.397 -14.582 1.00 77.81 268 PRO A O 1
ATOM 2118 N N . ASN A 1 269 ? -2.490 -16.995 -12.855 1.00 79.88 269 ASN A N 1
ATOM 2119 C CA . ASN A 1 269 ? -3.071 -15.879 -13.612 1.00 79.88 269 ASN A CA 1
ATOM 2120 C C . ASN A 1 269 ? -2.236 -14.597 -13.450 1.00 79.88 269 ASN A C 1
ATOM 2122 O O . ASN A 1 269 ? -2.767 -13.538 -13.113 1.00 79.88 269 ASN A O 1
ATOM 2126 N N . LEU A 1 270 ? -0.915 -14.695 -13.627 1.00 86.69 270 LEU A N 1
ATOM 2127 C CA . LEU A 1 270 ? -0.017 -13.548 -13.493 1.00 86.69 270 LEU A CA 1
ATOM 2128 C C . LEU A 1 270 ? -0.304 -12.475 -14.561 1.00 86.69 270 LEU A C 1
ATOM 2130 O O . LEU A 1 270 ? -0.077 -12.686 -15.752 1.00 86.69 270 LEU A O 1
ATOM 2134 N N . ASP A 1 271 ? -0.767 -11.303 -14.120 1.00 88.19 271 ASP A N 1
ATOM 2135 C CA . ASP A 1 271 ? -0.925 -10.110 -14.960 1.00 88.19 271 ASP A CA 1
ATOM 2136 C C . ASP A 1 271 ? 0.398 -9.325 -15.009 1.00 88.19 271 ASP A C 1
ATOM 2138 O O . ASP A 1 271 ? 1.032 -9.067 -13.980 1.00 88.19 271 ASP A O 1
ATOM 2142 N N . ALA A 1 272 ? 0.786 -8.876 -16.204 1.00 91.50 272 ALA A N 1
ATOM 2143 C CA . ALA A 1 272 ? 1.930 -7.994 -16.413 1.00 91.50 272 ALA A CA 1
ATOM 2144 C C . ALA A 1 272 ? 1.870 -6.728 -15.538 1.00 91.50 272 ALA A C 1
ATOM 2146 O O . ALA A 1 272 ? 2.907 -6.251 -15.082 1.00 91.50 272 ALA A O 1
ATOM 2147 N N . LYS A 1 273 ? 0.671 -6.212 -15.225 1.00 91.81 273 LYS A N 1
ATOM 2148 C CA . LYS A 1 273 ? 0.497 -5.054 -14.328 1.00 91.81 273 LYS A CA 1
ATOM 2149 C C . LYS A 1 273 ? 0.995 -5.299 -12.903 1.00 91.81 273 LYS A C 1
ATOM 2151 O O . LYS A 1 273 ? 1.432 -4.352 -12.245 1.00 91.81 273 LYS A O 1
ATOM 2156 N N . ILE A 1 274 ? 0.928 -6.539 -12.412 1.00 93.31 274 ILE A N 1
ATOM 2157 C CA . ILE A 1 274 ? 1.457 -6.901 -11.087 1.00 93.31 274 ILE A CA 1
ATOM 2158 C C . ILE A 1 274 ? 2.975 -6.724 -11.102 1.00 93.31 274 ILE A C 1
ATOM 2160 O O . ILE A 1 274 ? 3.525 -6.057 -10.230 1.00 93.31 274 ILE A O 1
ATOM 2164 N N . LEU A 1 275 ? 3.637 -7.232 -12.143 1.00 95.19 275 LEU A N 1
ATOM 2165 C CA . LEU A 1 275 ? 5.082 -7.096 -12.322 1.00 95.19 275 LEU A CA 1
ATOM 2166 C C . LEU A 1 275 ? 5.512 -5.637 -12.533 1.00 95.19 275 LEU A C 1
ATOM 2168 O O . LEU A 1 275 ? 6.497 -5.203 -11.945 1.00 95.19 275 LEU A O 1
ATOM 2172 N N . GLU A 1 276 ? 4.755 -4.850 -13.302 1.00 94.50 276 GLU A N 1
ATOM 2173 C CA . GLU A 1 276 ? 4.995 -3.404 -13.433 1.00 94.50 276 GLU A CA 1
ATOM 2174 C C . GLU A 1 276 ? 4.884 -2.675 -12.084 1.00 94.50 276 GLU A C 1
ATOM 2176 O O . GLU A 1 276 ? 5.690 -1.793 -11.781 1.00 94.50 276 GLU A O 1
ATOM 2181 N N . SER A 1 277 ? 3.909 -3.058 -11.254 1.00 95.50 277 SER A N 1
ATOM 2182 C CA . SER A 1 277 ? 3.729 -2.485 -9.915 1.00 95.50 277 SER A CA 1
ATOM 2183 C C . SER A 1 277 ? 4.897 -2.851 -9.002 1.00 95.50 277 SER A C 1
ATOM 2185 O O . SER A 1 277 ? 5.466 -1.972 -8.364 1.00 95.50 277 SER A O 1
ATOM 2187 N N . ILE A 1 278 ? 5.313 -4.121 -8.994 1.00 96.12 278 ILE A N 1
ATOM 2188 C CA . ILE A 1 278 ? 6.499 -4.597 -8.266 1.00 96.12 278 ILE A CA 1
ATOM 2189 C C . ILE A 1 278 ? 7.751 -3.831 -8.708 1.00 96.12 278 ILE A C 1
ATOM 2191 O O . ILE A 1 278 ? 8.512 -3.350 -7.868 1.00 96.12 278 ILE A O 1
ATOM 2195 N N . ALA A 1 279 ? 7.944 -3.654 -10.018 1.00 95.75 279 ALA A N 1
ATOM 2196 C CA . ALA A 1 279 ? 9.060 -2.887 -10.554 1.00 95.75 279 ALA A CA 1
ATOM 2197 C C . ALA A 1 279 ? 9.060 -1.442 -10.037 1.00 95.75 279 ALA A C 1
ATOM 2199 O O . ALA A 1 279 ? 10.095 -0.960 -9.577 1.00 95.75 279 ALA A O 1
ATOM 2200 N N . SER A 1 280 ? 7.904 -0.772 -10.048 1.00 95.25 280 SER A N 1
ATOM 2201 C CA . SER A 1 280 ? 7.763 0.580 -9.499 1.00 95.25 280 SER A CA 1
ATOM 2202 C C . SER A 1 280 ? 8.077 0.625 -8.000 1.00 95.25 280 SER A C 1
ATOM 2204 O O . SER A 1 280 ? 8.872 1.454 -7.566 1.00 95.25 280 SER A O 1
ATOM 2206 N N . LEU A 1 281 ? 7.496 -0.287 -7.215 1.00 95.81 281 LEU A N 1
ATOM 2207 C CA . LEU A 1 281 ? 7.659 -0.341 -5.758 1.00 95.81 281 LEU A CA 1
ATOM 2208 C C . LEU A 1 281 ? 9.103 -0.645 -5.342 1.00 95.81 281 LEU A C 1
ATOM 2210 O O . LEU A 1 281 ? 9.579 -0.129 -4.336 1.00 95.81 281 LEU A O 1
ATOM 2214 N N . SER A 1 282 ? 9.831 -1.433 -6.138 1.00 95.38 282 SER A N 1
ATOM 2215 C CA . SER A 1 282 ? 11.234 -1.776 -5.869 1.00 95.38 282 SER A CA 1
ATOM 2216 C C . SER A 1 282 ? 12.196 -0.583 -5.974 1.00 95.38 282 SER A C 1
ATOM 2218 O O . SER A 1 282 ? 13.315 -0.656 -5.471 1.00 95.38 282 SER A O 1
ATOM 2220 N N . MET A 1 283 ? 11.766 0.511 -6.608 1.00 94.19 283 MET A N 1
ATOM 2221 C CA . MET A 1 283 ? 12.551 1.733 -6.819 1.00 94.19 283 MET A CA 1
ATOM 2222 C C . MET A 1 283 ? 11.977 2.946 -6.066 1.00 94.19 283 MET A C 1
ATOM 2224 O O . MET A 1 283 ? 12.497 4.055 -6.202 1.00 94.19 283 MET A O 1
ATOM 2228 N N . GLU A 1 284 ? 10.888 2.767 -5.312 1.00 92.19 284 GLU A N 1
ATOM 2229 C CA . GLU A 1 284 ? 10.238 3.840 -4.563 1.00 92.19 284 GLU A CA 1
ATOM 2230 C C . GLU A 1 284 ? 10.937 4.054 -3.217 1.00 92.19 284 GLU A C 1
ATOM 2232 O O . GLU A 1 284 ? 10.930 3.176 -2.354 1.00 92.19 284 GLU A O 1
ATOM 2237 N N . ALA A 1 285 ? 11.495 5.249 -3.004 1.00 87.50 285 ALA A N 1
ATOM 2238 C CA . ALA A 1 285 ? 12.194 5.585 -1.766 1.00 87.50 285 ALA A CA 1
ATOM 2239 C C . ALA A 1 285 ? 11.343 5.262 -0.511 1.00 87.50 285 ALA A C 1
ATOM 2241 O O . ALA A 1 285 ? 10.147 5.566 -0.479 1.00 87.50 285 ALA A O 1
ATOM 2242 N N . PRO A 1 286 ? 11.934 4.675 0.549 1.00 89.00 286 PRO A N 1
ATOM 2243 C CA . PRO A 1 286 ? 13.362 4.391 0.744 1.00 89.00 286 PRO A CA 1
ATOM 2244 C C . PRO A 1 286 ? 13.897 3.125 0.045 1.00 89.00 286 PRO A C 1
ATOM 2246 O O . PRO A 1 286 ? 15.092 2.858 0.147 1.00 89.00 286 PRO A O 1
ATOM 2249 N N . ALA A 1 287 ? 13.059 2.348 -0.646 1.00 93.50 287 ALA A N 1
ATOM 2250 C CA . ALA A 1 287 ? 13.500 1.146 -1.347 1.00 93.50 287 ALA A CA 1
ATOM 2251 C C . ALA A 1 287 ? 14.335 1.490 -2.593 1.00 93.50 287 ALA A C 1
ATOM 2253 O O . ALA A 1 287 ? 14.061 2.459 -3.305 1.00 93.50 287 ALA A O 1
ATOM 2254 N N . TYR A 1 288 ? 15.357 0.675 -2.860 1.00 93.25 288 TYR A N 1
ATOM 2255 C CA . TYR A 1 288 ? 16.184 0.786 -4.059 1.00 93.25 288 TYR A CA 1
ATOM 2256 C C . TYR A 1 288 ? 16.769 -0.581 -4.440 1.00 93.25 288 TYR A C 1
ATOM 2258 O O . TYR A 1 288 ? 17.865 -0.949 -4.018 1.00 93.25 288 TYR A O 1
ATOM 2266 N N . TYR A 1 289 ? 16.035 -1.329 -5.268 1.00 94.25 289 TYR A N 1
ATOM 2267 C CA . TYR A 1 289 ? 16.413 -2.660 -5.759 1.00 94.25 289 TYR A CA 1
ATOM 2268 C C . TYR A 1 289 ? 16.393 -2.732 -7.295 1.00 94.25 289 TYR A C 1
ATOM 2270 O O . TYR A 1 289 ? 15.497 -3.347 -7.881 1.00 94.25 289 TYR A O 1
ATOM 2278 N N . PRO A 1 290 ? 17.399 -2.157 -7.985 1.00 91.62 290 PRO A N 1
ATOM 2279 C CA . PRO A 1 290 ? 17.449 -2.153 -9.449 1.00 91.62 290 PRO A CA 1
ATOM 2280 C C . PRO A 1 290 ? 17.447 -3.550 -10.082 1.00 91.62 290 PRO A C 1
ATOM 2282 O O . PRO A 1 290 ? 16.894 -3.727 -11.164 1.00 91.62 290 PRO A O 1
ATOM 2285 N N . SER A 1 291 ? 18.042 -4.551 -9.423 1.00 91.81 291 SER A N 1
ATOM 2286 C CA . SER A 1 291 ? 18.049 -5.943 -9.895 1.00 91.81 291 SER A CA 1
ATOM 2287 C C . SER A 1 291 ? 16.640 -6.541 -9.934 1.00 91.81 291 SER A C 1
ATOM 2289 O O . SER A 1 291 ? 16.238 -7.105 -10.952 1.00 91.81 291 SER A O 1
ATOM 2291 N N . ILE A 1 292 ? 15.875 -6.367 -8.854 1.00 94.38 292 ILE A N 1
ATOM 2292 C CA . ILE A 1 292 ? 14.481 -6.813 -8.739 1.00 94.38 292 ILE A CA 1
ATOM 2293 C C . ILE A 1 292 ? 13.607 -6.056 -9.740 1.00 94.38 292 ILE A C 1
ATOM 2295 O O . ILE A 1 292 ? 12.826 -6.676 -10.462 1.00 94.38 292 ILE A O 1
ATOM 2299 N N . CYS A 1 293 ? 13.801 -4.737 -9.854 1.00 94.88 293 CYS A N 1
ATOM 2300 C CA . CYS A 1 293 ? 13.112 -3.901 -10.833 1.00 94.88 293 CYS A CA 1
ATOM 2301 C C . CYS A 1 293 ? 13.286 -4.440 -12.260 1.00 94.88 293 CYS A C 1
ATOM 2303 O O . CYS A 1 293 ? 12.306 -4.678 -12.967 1.00 94.88 293 CYS A O 1
ATOM 2305 N N . LYS A 1 294 ? 14.535 -4.706 -12.666 1.00 93.69 294 LYS A N 1
ATOM 2306 C CA . LYS A 1 294 ? 14.863 -5.258 -13.987 1.00 93.69 294 LYS A CA 1
ATOM 2307 C C . LYS A 1 294 ? 14.220 -6.623 -14.218 1.00 93.69 294 LYS A C 1
ATOM 2309 O O . LYS A 1 294 ? 13.621 -6.830 -15.269 1.00 93.69 294 LYS A O 1
ATOM 2314 N N . LYS A 1 295 ? 14.297 -7.540 -13.246 1.00 94.31 295 LYS A N 1
ATOM 2315 C CA . LYS A 1 295 ? 13.672 -8.873 -13.344 1.00 94.31 295 LYS A CA 1
ATOM 2316 C C . LYS A 1 295 ? 12.155 -8.784 -13.524 1.00 94.31 295 LYS A C 1
ATOM 2318 O O . LYS A 1 295 ? 11.604 -9.463 -14.390 1.00 94.31 295 LYS A O 1
ATOM 2323 N N . ALA A 1 296 ? 11.491 -7.922 -12.755 1.00 96.06 296 ALA A N 1
ATOM 2324 C CA . ALA A 1 296 ? 10.053 -7.704 -12.859 1.00 96.06 296 ALA A CA 1
ATOM 2325 C C . ALA A 1 296 ? 9.659 -7.084 -14.213 1.00 96.06 296 ALA A C 1
ATOM 2327 O O . ALA A 1 296 ? 8.745 -7.581 -14.870 1.00 96.06 296 ALA A O 1
ATOM 2328 N N . LEU A 1 297 ? 10.388 -6.066 -14.687 1.00 95.38 297 LEU A N 1
ATOM 2329 C CA . LEU A 1 297 ? 10.149 -5.450 -16.000 1.00 95.38 297 LEU A CA 1
ATOM 2330 C C . LEU A 1 297 ? 10.372 -6.424 -17.161 1.00 95.38 297 LEU A C 1
ATOM 2332 O O . LEU A 1 297 ? 9.586 -6.425 -18.104 1.00 95.38 297 LEU A O 1
ATOM 2336 N N . HIS A 1 298 ? 11.394 -7.279 -17.086 1.00 92.50 298 HIS A N 1
ATOM 2337 C CA . HIS A 1 298 ? 11.611 -8.367 -18.049 1.00 92.50 298 HIS A CA 1
ATOM 2338 C C . HIS A 1 298 ? 10.431 -9.334 -18.099 1.00 92.50 298 HIS A C 1
ATOM 2340 O O . HIS A 1 298 ? 9.934 -9.670 -19.175 1.00 92.50 298 HIS A O 1
ATOM 2346 N N . GLY A 1 299 ? 9.948 -9.759 -16.929 1.00 92.62 299 GLY A N 1
ATOM 2347 C CA . GLY A 1 299 ? 8.760 -10.598 -16.835 1.00 92.62 299 GLY A CA 1
ATOM 2348 C C . GLY A 1 299 ? 7.539 -9.916 -17.460 1.00 92.62 299 GLY A C 1
ATOM 2349 O O . GLY A 1 299 ? 6.870 -10.522 -18.300 1.00 92.62 299 GLY A O 1
ATOM 2350 N N . ALA A 1 300 ? 7.300 -8.639 -17.142 1.00 93.62 300 ALA A N 1
ATOM 2351 C CA . ALA A 1 300 ? 6.204 -7.852 -17.709 1.00 93.62 300 ALA A CA 1
ATOM 2352 C C . ALA A 1 300 ? 6.308 -7.740 -19.239 1.00 93.62 300 ALA A C 1
ATOM 2354 O O . ALA A 1 300 ? 5.332 -7.991 -19.945 1.00 93.62 300 ALA A O 1
ATOM 2355 N N . LEU A 1 301 ? 7.505 -7.449 -19.758 1.00 92.31 301 LEU A N 1
ATOM 2356 C CA . LEU A 1 301 ? 7.795 -7.383 -21.191 1.00 92.31 301 LEU A CA 1
ATOM 2357 C C . LEU A 1 301 ? 7.461 -8.709 -21.890 1.00 92.31 301 LEU A C 1
ATOM 2359 O O . LEU A 1 301 ? 6.794 -8.725 -22.926 1.00 92.31 301 LEU A O 1
ATOM 2363 N N . SER A 1 302 ? 7.860 -9.833 -21.286 1.00 90.94 302 SER A N 1
ATOM 2364 C CA . SER A 1 302 ? 7.590 -11.170 -21.822 1.00 90.94 302 SER A CA 1
ATOM 2365 C C . SER A 1 302 ? 6.094 -11.508 -21.875 1.00 90.94 302 SER A C 1
ATOM 2367 O O . SER A 1 302 ? 5.661 -12.218 -22.785 1.00 90.94 302 SER A O 1
ATOM 2369 N N . LEU A 1 303 ? 5.297 -10.994 -20.931 1.00 91.31 303 LEU A N 1
ATOM 2370 C CA . LEU A 1 303 ? 3.846 -11.180 -20.892 1.00 91.31 303 LEU A CA 1
ATOM 2371 C C . LEU A 1 303 ? 3.138 -10.287 -21.911 1.00 91.31 303 LEU A C 1
ATOM 2373 O O . LEU A 1 303 ? 2.301 -10.784 -22.660 1.00 91.31 303 LEU A O 1
ATOM 2377 N N . HIS A 1 304 ? 3.513 -9.008 -22.007 1.00 90.12 304 HIS A N 1
ATOM 2378 C CA . HIS A 1 304 ? 2.976 -8.081 -23.014 1.00 90.12 304 HIS A CA 1
ATOM 2379 C C . HIS A 1 304 ? 3.232 -8.564 -24.440 1.00 90.12 304 HIS A C 1
ATOM 2381 O O . HIS A 1 304 ? 2.377 -8.423 -25.308 1.00 90.12 304 HIS A O 1
ATOM 2387 N N . ARG A 1 305 ? 4.377 -9.211 -24.677 1.00 85.88 305 ARG A N 1
ATOM 2388 C CA . ARG A 1 305 ? 4.706 -9.822 -25.971 1.00 85.88 305 ARG A CA 1
ATOM 2389 C C . ARG A 1 305 ? 3.774 -10.974 -26.354 1.00 85.88 305 ARG A C 1
ATOM 2391 O O . ARG A 1 305 ? 3.568 -11.214 -27.539 1.00 85.88 305 ARG A O 1
ATOM 2398 N N . LYS A 1 306 ? 3.273 -11.727 -25.373 1.00 87.06 306 LYS A N 1
ATOM 2399 C CA . LYS A 1 306 ? 2.382 -12.875 -25.603 1.00 87.06 306 LYS A CA 1
ATOM 2400 C C . LYS A 1 306 ? 0.929 -12.456 -25.839 1.00 87.06 306 LYS A C 1
ATOM 2402 O O . LYS A 1 306 ? 0.123 -13.311 -26.194 1.00 87.06 306 LYS A O 1
ATOM 2407 N N . GLN A 1 307 ? 0.588 -11.186 -25.614 1.00 84.38 307 GLN A N 1
ATOM 2408 C CA . GLN A 1 307 ? -0.744 -10.662 -25.904 1.00 84.38 307 GLN A CA 1
ATOM 2409 C C . GLN A 1 307 ? -0.946 -10.547 -27.418 1.00 84.38 307 GLN A C 1
ATOM 2411 O O . GLN A 1 307 ? -0.018 -10.203 -28.149 1.00 84.38 307 GLN A O 1
ATOM 2416 N N . ASP A 1 308 ? -2.164 -10.838 -27.874 1.00 81.31 308 ASP A N 1
ATOM 2417 C CA . ASP A 1 308 ? -2.566 -10.722 -29.275 1.00 81.31 308 ASP A CA 1
ATOM 2418 C C . ASP A 1 308 ? -3.784 -9.779 -29.386 1.00 81.31 308 ASP A C 1
ATOM 2420 O O . ASP A 1 308 ? -4.869 -10.145 -28.918 1.00 81.31 308 ASP A O 1
ATOM 2424 N N . PRO A 1 309 ? -3.637 -8.557 -29.943 1.00 81.44 309 PRO A N 1
ATOM 2425 C CA . PRO A 1 309 ? -2.398 -7.952 -30.447 1.00 81.44 309 PRO A CA 1
ATOM 2426 C C . PRO A 1 309 ? -1.452 -7.497 -29.313 1.00 81.44 309 PRO A C 1
ATOM 2428 O O . PRO A 1 309 ? -1.909 -7.230 -28.199 1.00 81.44 309 PRO A O 1
ATOM 2431 N N . PRO A 1 310 ? -0.140 -7.357 -29.581 1.00 83.56 310 PRO A N 1
ATOM 2432 C CA . PRO A 1 310 ? 0.826 -6.908 -28.580 1.00 83.56 310 PRO A CA 1
ATOM 2433 C C . PRO A 1 310 ? 0.591 -5.443 -28.180 1.00 83.56 310 PRO A C 1
ATOM 2435 O O . PRO A 1 310 ? 0.423 -4.573 -29.037 1.00 83.56 310 PRO A O 1
ATOM 2438 N N . ASP A 1 311 ? 0.645 -5.141 -26.878 1.00 85.62 311 ASP A N 1
ATOM 2439 C CA . ASP A 1 311 ? 0.558 -3.763 -26.372 1.00 85.62 311 ASP A CA 1
ATOM 2440 C C . ASP A 1 311 ? 1.888 -3.020 -26.587 1.00 85.62 311 ASP A C 1
ATOM 2442 O O . ASP A 1 311 ? 2.768 -2.967 -25.722 1.00 85.62 311 ASP A O 1
ATOM 2446 N N . VAL A 1 312 ? 2.034 -2.426 -27.773 1.00 88.00 312 VAL A N 1
ATOM 2447 C CA . VAL A 1 312 ? 3.240 -1.693 -28.189 1.00 88.00 312 VAL A CA 1
ATOM 2448 C C . VAL A 1 312 ? 3.571 -0.531 -27.240 1.00 88.00 312 VAL A C 1
ATOM 2450 O O . VAL A 1 312 ? 4.746 -0.252 -26.999 1.00 88.00 312 VAL A O 1
ATOM 2453 N N . SER A 1 313 ? 2.565 0.117 -26.640 1.00 88.81 313 SER A N 1
ATOM 2454 C CA . SER A 1 313 ? 2.782 1.233 -25.709 1.00 88.81 313 SER A CA 1
ATOM 2455 C C . SER A 1 313 ? 3.372 0.766 -24.379 1.00 88.81 313 SER A C 1
ATOM 2457 O O . SER A 1 313 ? 4.236 1.433 -23.803 1.00 88.81 313 SER A O 1
ATOM 2459 N N . ARG A 1 314 ? 2.918 -0.379 -23.862 1.00 89.38 314 ARG A N 1
ATOM 2460 C CA . ARG A 1 314 ? 3.478 -0.968 -22.639 1.00 89.38 314 ARG A CA 1
ATOM 2461 C C . ARG A 1 314 ? 4.858 -1.559 -22.876 1.00 89.38 314 ARG A C 1
ATOM 2463 O O . ARG A 1 314 ? 5.747 -1.337 -22.051 1.00 89.38 314 ARG A O 1
ATOM 2470 N N . LEU A 1 315 ? 5.067 -2.218 -24.017 1.00 90.25 315 LEU A N 1
ATOM 2471 C CA . LEU A 1 315 ? 6.380 -2.714 -24.433 1.00 90.25 315 LEU A CA 1
ATOM 2472 C C . LEU A 1 315 ? 7.408 -1.577 -24.502 1.00 90.25 315 LEU A C 1
ATOM 2474 O O . LEU A 1 315 ? 8.481 -1.691 -23.906 1.00 90.25 315 LEU A O 1
ATOM 2478 N N . SER A 1 316 ? 7.065 -0.455 -25.150 1.00 91.75 316 SER A N 1
ATOM 2479 C CA . SER A 1 316 ? 7.980 0.685 -25.278 1.00 91.75 316 SER A CA 1
ATOM 2480 C C . SER A 1 316 ? 8.367 1.268 -23.915 1.00 91.75 316 SER A C 1
ATOM 2482 O O . SER A 1 316 ? 9.540 1.546 -23.679 1.00 91.75 316 SER A O 1
ATOM 2484 N N . LYS A 1 317 ? 7.419 1.383 -22.973 1.00 92.50 317 LYS A N 1
ATOM 2485 C CA . LYS A 1 317 ? 7.678 1.870 -21.603 1.00 92.50 317 LYS A CA 1
ATOM 2486 C C . LYS A 1 317 ? 8.531 0.911 -20.770 1.00 92.50 317 LYS A C 1
ATOM 2488 O O . LYS A 1 317 ? 9.382 1.371 -20.002 1.00 92.50 317 LYS A O 1
ATOM 2493 N N . CYS A 1 318 ? 8.322 -0.400 -20.916 1.00 92.81 318 CYS A N 1
ATOM 2494 C CA . CYS A 1 318 ? 9.137 -1.414 -20.244 1.00 92.81 318 CYS A CA 1
ATOM 2495 C C . CYS A 1 318 ? 10.584 -1.350 -20.745 1.00 92.81 318 CYS A C 1
ATOM 2497 O O . CYS A 1 318 ? 11.504 -1.228 -19.939 1.00 92.81 318 CYS A O 1
ATOM 2499 N N . LEU A 1 319 ? 10.781 -1.333 -22.068 1.00 93.06 319 LEU A N 1
ATOM 2500 C CA . LEU A 1 319 ? 12.103 -1.209 -22.689 1.00 93.06 319 LEU A CA 1
ATOM 2501 C C . LEU A 1 319 ? 12.792 0.108 -22.327 1.00 93.06 319 LEU A C 1
ATOM 2503 O O . LEU A 1 319 ? 13.968 0.099 -21.970 1.00 93.06 319 LEU A O 1
ATOM 2507 N N . HIS A 1 320 ? 12.064 1.227 -22.344 1.00 93.44 320 HIS A N 1
ATOM 2508 C CA . HIS A 1 320 ? 12.581 2.520 -21.893 1.00 93.44 320 HIS A CA 1
ATOM 2509 C C . HIS A 1 320 ? 13.129 2.428 -20.465 1.00 93.44 320 HIS A C 1
ATOM 2511 O O . HIS A 1 320 ? 14.257 2.843 -20.195 1.00 93.44 320 HIS A O 1
ATOM 2517 N N . SER A 1 321 ? 12.342 1.858 -19.550 1.00 93.19 321 SER A N 1
ATOM 2518 C CA . SER A 1 321 ? 12.725 1.704 -18.144 1.00 93.19 321 SER A CA 1
ATOM 2519 C C . SER A 1 321 ? 13.944 0.793 -17.981 1.00 93.19 321 SER A C 1
ATOM 2521 O O . SER A 1 321 ? 14.872 1.153 -17.262 1.00 93.19 321 SER A O 1
ATOM 2523 N N . LEU A 1 322 ? 13.995 -0.333 -18.699 1.00 93.75 322 LEU A N 1
ATOM 2524 C CA . LEU A 1 322 ? 15.134 -1.258 -18.693 1.00 93.75 322 LEU A CA 1
ATOM 2525 C C . LEU A 1 322 ? 16.420 -0.585 -19.195 1.00 93.75 322 LEU A C 1
ATOM 2527 O O . LEU A 1 322 ? 17.443 -0.620 -18.513 1.00 93.75 322 LEU A O 1
ATOM 2531 N N . VAL A 1 323 ? 16.356 0.120 -20.330 1.00 92.69 323 VAL A N 1
ATOM 2532 C CA . VAL A 1 323 ? 17.494 0.881 -20.871 1.00 92.69 323 VAL A CA 1
ATOM 2533 C C . VAL A 1 323 ? 17.937 1.971 -19.897 1.00 92.69 323 VAL A C 1
ATOM 2535 O O . VAL A 1 323 ? 19.135 2.149 -19.684 1.00 92.69 323 VAL A O 1
ATOM 2538 N N . LYS A 1 324 ? 16.995 2.691 -19.278 1.00 90.75 324 LYS A N 1
ATOM 2539 C CA . LYS A 1 324 ? 17.300 3.734 -18.290 1.00 90.75 324 LYS A CA 1
ATOM 2540 C C . LYS A 1 324 ? 17.983 3.167 -17.040 1.00 90.75 324 LYS A C 1
ATOM 2542 O O . LYS A 1 324 ? 18.877 3.813 -16.505 1.00 90.75 324 LYS A O 1
ATOM 2547 N N . LEU A 1 325 ? 17.587 1.977 -16.586 1.00 89.62 325 LEU A N 1
ATOM 2548 C CA . LEU A 1 325 ? 18.195 1.303 -15.433 1.00 89.62 325 LEU A CA 1
ATOM 2549 C C . LEU A 1 325 ? 19.578 0.717 -15.744 1.00 89.62 325 LEU A C 1
ATOM 2551 O O . LEU A 1 325 ? 20.400 0.605 -14.838 1.00 89.62 325 LEU A O 1
ATOM 2555 N N . SER A 1 326 ? 19.840 0.319 -16.991 1.00 88.69 326 SER A N 1
ATOM 2556 C CA . SER A 1 326 ? 21.148 -0.217 -17.399 1.00 88.69 326 SER A CA 1
ATOM 2557 C C . SER A 1 326 ? 22.135 0.852 -17.852 1.00 88.69 326 SER A C 1
ATOM 2559 O O . SER A 1 326 ? 23.335 0.653 -17.720 1.00 88.69 326 SER A O 1
ATOM 2561 N N . LEU A 1 327 ? 21.664 1.998 -18.346 1.00 86.00 327 LEU A N 1
ATOM 2562 C CA . LEU A 1 327 ? 22.517 3.125 -18.719 1.00 86.00 327 LEU A CA 1
ATOM 2563 C C . LEU A 1 327 ? 22.284 4.296 -17.752 1.00 86.00 327 LEU A C 1
ATOM 2565 O O . LEU A 1 327 ? 21.326 5.048 -17.964 1.00 86.00 327 LEU A O 1
ATOM 2569 N N . PRO A 1 328 ? 23.149 4.519 -16.743 1.00 71.44 328 PRO A N 1
ATOM 2570 C CA . PRO A 1 328 ? 23.005 5.635 -15.809 1.00 71.44 328 PRO A CA 1
ATOM 2571 C C . PRO A 1 328 ? 23.083 6.995 -16.516 1.00 71.44 328 PRO A C 1
ATOM 2573 O O . PRO A 1 328 ? 23.736 7.158 -17.550 1.00 71.44 328 PRO A O 1
ATOM 2576 N N . GLU A 1 329 ? 22.409 8.017 -15.978 1.00 70.81 329 GLU A N 1
ATOM 2577 C CA . GLU A 1 329 ? 22.413 9.370 -16.564 1.00 70.81 329 GLU A CA 1
ATOM 2578 C C . GLU A 1 329 ? 23.827 9.956 -16.650 1.00 70.81 329 GLU A C 1
ATOM 2580 O O . GLU A 1 329 ? 24.181 10.590 -17.646 1.00 70.81 329 GLU A O 1
ATOM 2585 N N . ARG A 1 330 ? 24.654 9.671 -15.638 1.00 69.81 330 ARG A N 1
ATOM 2586 C CA . ARG A 1 330 ? 26.088 9.956 -15.635 1.00 69.81 330 ARG A CA 1
ATOM 2587 C C . ARG A 1 330 ? 26.833 8.718 -16.115 1.00 69.81 330 ARG A C 1
ATOM 2589 O O . ARG A 1 330 ? 27.056 7.790 -15.351 1.00 69.81 330 ARG A O 1
ATOM 2596 N N . LEU A 1 331 ? 27.251 8.734 -17.376 1.00 68.06 331 LEU A N 1
ATOM 2597 C CA . LEU A 1 331 ? 27.956 7.610 -18.002 1.00 68.06 331 LEU A CA 1
ATOM 2598 C C . LEU A 1 331 ? 29.380 7.388 -17.452 1.00 68.06 331 LEU A C 1
ATOM 2600 O O . LEU A 1 331 ? 30.015 6.414 -17.823 1.00 68.06 331 LEU A O 1
ATOM 2604 N N . ALA A 1 332 ? 29.873 8.245 -16.547 1.00 62.66 332 ALA A N 1
ATOM 2605 C CA . ALA A 1 332 ? 31.236 8.206 -16.005 1.00 62.66 332 ALA A CA 1
ATOM 2606 C C . ALA A 1 332 ? 31.623 6.887 -15.298 1.00 62.66 332 ALA A C 1
ATOM 2608 O O . ALA A 1 332 ? 32.812 6.628 -15.144 1.00 62.66 332 ALA A O 1
ATOM 2609 N N . GLU A 1 333 ? 30.645 6.063 -14.909 1.00 63.75 333 GLU A N 1
ATOM 2610 C CA . GLU A 1 333 ? 30.821 4.792 -14.182 1.00 63.75 333 GLU A CA 1
ATOM 2611 C C . GLU A 1 333 ? 30.280 3.582 -14.974 1.00 63.75 333 GLU A C 1
ATOM 2613 O O . GLU A 1 333 ? 29.880 2.577 -14.398 1.00 63.75 333 GLU A O 1
ATOM 2618 N N . LEU A 1 334 ? 30.202 3.682 -16.306 1.00 73.75 334 LEU A N 1
ATOM 2619 C CA . LEU A 1 334 ? 29.574 2.657 -17.140 1.00 73.75 334 LEU A CA 1
ATOM 2620 C C . LEU A 1 334 ? 30.446 1.392 -17.273 1.00 73.75 334 LEU A C 1
ATOM 2622 O O . LEU A 1 334 ? 31.453 1.398 -17.984 1.00 73.75 334 LEU A O 1
ATOM 2626 N N . GLU A 1 335 ? 30.014 0.299 -16.645 1.00 80.50 335 GLU A N 1
ATOM 2627 C CA . GLU A 1 335 ? 30.664 -1.017 -16.722 1.00 80.50 335 GLU A CA 1
ATOM 2628 C C . GLU A 1 335 ? 30.336 -1.761 -18.031 1.00 80.50 335 GLU A C 1
ATOM 2630 O O . GLU A 1 335 ? 29.266 -1.586 -18.617 1.00 80.50 335 GLU A O 1
ATOM 2635 N N . ASP A 1 336 ? 31.229 -2.652 -18.477 1.00 82.25 336 ASP A N 1
ATOM 2636 C CA . ASP A 1 336 ? 31.037 -3.434 -19.711 1.00 82.25 336 ASP A CA 1
ATOM 2637 C C . ASP A 1 336 ? 29.804 -4.344 -19.653 1.00 82.25 336 ASP A C 1
ATOM 2639 O O . ASP A 1 336 ? 29.067 -4.465 -20.631 1.00 82.25 336 ASP A O 1
ATOM 2643 N N . CYS A 1 337 ? 29.526 -4.938 -18.490 1.00 82.25 337 CYS A N 1
ATOM 2644 C CA . CYS A 1 337 ? 28.347 -5.780 -18.292 1.00 82.25 337 CYS A CA 1
ATOM 2645 C C . CYS A 1 337 ? 27.036 -4.991 -18.468 1.00 82.25 337 CYS A C 1
ATOM 2647 O O . CYS A 1 337 ? 26.080 -5.507 -19.042 1.00 82.25 337 CYS A O 1
ATOM 2649 N N . GLN A 1 338 ? 27.006 -3.728 -18.035 1.00 83.62 338 GLN A N 1
ATOM 2650 C CA . GLN A 1 338 ? 25.852 -2.838 -18.168 1.00 83.62 338 GLN A CA 1
ATOM 2651 C C . GLN A 1 338 ? 25.646 -2.396 -19.620 1.00 83.62 338 GLN A C 1
ATOM 2653 O O . GLN A 1 338 ? 24.507 -2.259 -20.068 1.00 83.62 338 GLN A O 1
ATOM 2658 N N . GLN A 1 339 ? 26.737 -2.207 -20.372 1.00 85.25 339 GLN A N 1
ATOM 2659 C CA . GLN A 1 339 ? 26.678 -1.912 -21.805 1.00 85.25 339 GLN A CA 1
ATOM 2660 C C . GLN A 1 339 ? 26.105 -3.079 -22.598 1.00 85.25 339 GLN A C 1
ATOM 2662 O O . GLN A 1 339 ? 25.231 -2.860 -23.434 1.00 85.25 339 GLN A O 1
ATOM 2667 N N . GLU A 1 340 ? 26.573 -4.296 -22.328 1.00 88.19 340 GLU A N 1
ATOM 2668 C CA . GLU A 1 340 ? 26.116 -5.492 -23.036 1.00 88.19 340 GLU A CA 1
ATOM 2669 C C . GLU A 1 340 ? 24.648 -5.803 -22.708 1.00 88.19 340 GLU A C 1
ATOM 2671 O O . GLU A 1 340 ? 23.849 -6.098 -23.596 1.00 88.19 340 GLU A O 1
ATOM 2676 N N . GLU A 1 341 ? 24.255 -5.643 -21.440 1.00 90.00 341 GLU A N 1
ATOM 2677 C CA . GLU A 1 341 ? 22.856 -5.755 -21.028 1.00 90.00 341 GLU A CA 1
ATOM 2678 C C . GLU A 1 341 ? 21.980 -4.714 -21.746 1.00 90.00 341 GLU A C 1
ATOM 2680 O O . GLU A 1 341 ? 20.957 -5.059 -22.341 1.00 90.00 341 GLU A O 1
ATOM 2685 N N . ALA A 1 342 ? 22.403 -3.443 -21.748 1.00 91.31 342 ALA A N 1
ATOM 2686 C CA . ALA A 1 342 ? 21.696 -2.377 -22.448 1.00 91.31 342 ALA A CA 1
ATOM 2687 C C . ALA A 1 342 ? 21.572 -2.670 -23.945 1.00 91.31 342 ALA A C 1
ATOM 2689 O O . ALA A 1 342 ? 20.504 -2.483 -24.527 1.00 91.31 342 ALA A O 1
ATOM 2690 N N . TRP A 1 343 ? 22.648 -3.150 -24.565 1.00 92.81 343 TRP A N 1
ATOM 2691 C CA . TRP A 1 343 ? 22.679 -3.518 -25.973 1.00 92.81 343 TRP A CA 1
ATOM 2692 C C . TRP A 1 343 ? 21.620 -4.572 -26.316 1.00 92.81 343 TRP A C 1
ATOM 2694 O O . TRP A 1 343 ? 20.914 -4.414 -27.316 1.00 92.81 343 TRP A O 1
ATOM 2704 N N . GLY A 1 344 ? 21.436 -5.582 -25.459 1.00 92.75 344 GLY A N 1
ATOM 2705 C CA . GLY A 1 344 ? 20.358 -6.565 -25.588 1.00 92.75 344 GLY A CA 1
ATOM 2706 C C . GLY A 1 344 ? 18.971 -5.915 -25.673 1.00 92.75 344 GLY A C 1
ATOM 2707 O O . GLY A 1 344 ? 18.210 -6.208 -26.598 1.00 92.75 344 GLY A O 1
ATOM 2708 N N . TYR A 1 345 ? 18.672 -4.950 -24.795 1.00 94.00 345 TYR A N 1
ATOM 2709 C CA . TYR A 1 345 ? 17.404 -4.204 -24.838 1.00 94.00 345 TYR A CA 1
ATOM 2710 C C . TYR A 1 345 ? 17.225 -3.396 -26.124 1.00 94.00 345 TYR A C 1
ATOM 2712 O O . TYR A 1 345 ? 16.122 -3.325 -26.662 1.00 94.00 345 TYR A O 1
ATOM 2720 N N . TYR A 1 346 ? 18.295 -2.799 -26.652 1.00 94.56 346 TYR A N 1
ATOM 2721 C CA . TYR A 1 346 ? 18.235 -2.085 -27.930 1.00 94.56 346 TYR A CA 1
ATOM 2722 C C . TYR A 1 346 ? 17.967 -3.017 -29.110 1.00 94.56 346 TYR A C 1
ATOM 2724 O O . TYR A 1 346 ? 17.214 -2.659 -30.018 1.00 94.56 346 TYR A O 1
ATOM 2732 N N . GLN A 1 347 ? 18.577 -4.204 -29.119 1.00 93.25 347 GLN A N 1
ATOM 2733 C CA . GLN A 1 347 ? 18.308 -5.212 -30.142 1.00 93.25 347 GLN A CA 1
ATOM 2734 C C . GLN A 1 347 ? 16.850 -5.673 -30.088 1.00 93.25 347 GLN A C 1
ATOM 2736 O O . GLN A 1 347 ? 16.199 -5.774 -31.129 1.00 93.25 347 GLN A O 1
ATOM 2741 N N . GLU A 1 348 ? 16.326 -5.888 -28.883 1.00 91.31 348 GLU A N 1
ATOM 2742 C CA . GLU A 1 348 ? 14.927 -6.238 -28.675 1.00 91.31 348 GLU A CA 1
ATOM 2743 C C . GLU A 1 348 ? 13.988 -5.111 -29.138 1.00 91.31 348 GLU A C 1
ATOM 2745 O O . GLU A 1 348 ? 13.091 -5.364 -29.944 1.00 91.31 348 GLU A O 1
ATOM 2750 N N . ALA A 1 349 ? 14.250 -3.858 -28.755 1.00 92.69 349 ALA A N 1
ATOM 2751 C CA . ALA A 1 349 ? 13.483 -2.697 -29.208 1.00 92.69 349 ALA A CA 1
ATOM 2752 C C . ALA A 1 349 ? 13.467 -2.567 -30.739 1.00 92.69 349 ALA A C 1
ATOM 2754 O O . ALA A 1 349 ? 12.405 -2.398 -31.333 1.00 92.69 349 ALA A O 1
ATOM 2755 N N . LEU A 1 350 ? 14.621 -2.712 -31.400 1.00 92.19 350 LEU A N 1
ATOM 2756 C CA . LEU A 1 350 ? 14.710 -2.679 -32.863 1.00 92.19 350 LEU A CA 1
ATOM 2757 C C . LEU A 1 350 ? 13.902 -3.790 -33.531 1.00 92.19 350 LEU A C 1
ATOM 2759 O O . LEU A 1 350 ? 13.301 -3.560 -34.582 1.00 92.19 350 LEU A O 1
ATOM 2763 N N . SER A 1 351 ? 13.881 -4.983 -32.932 1.00 90.56 351 SER A N 1
ATOM 2764 C CA . SER A 1 351 ? 13.072 -6.090 -33.440 1.00 90.56 351 SER A CA 1
ATOM 2765 C C . SER A 1 351 ? 11.579 -5.760 -33.396 1.00 90.56 351 SER A C 1
ATOM 2767 O O . SER A 1 351 ? 10.865 -6.079 -34.342 1.00 90.56 351 SER A O 1
ATOM 2769 N N . PHE A 1 352 ? 11.111 -5.059 -32.361 1.00 88.06 352 PHE A N 1
ATOM 2770 C CA . PHE A 1 352 ? 9.721 -4.617 -32.272 1.00 88.06 352 PHE A CA 1
ATOM 2771 C C . PHE A 1 352 ? 9.420 -3.477 -33.239 1.00 88.06 352 PHE A C 1
ATOM 2773 O O . PHE A 1 352 ? 8.469 -3.581 -34.003 1.00 88.06 352 PHE A O 1
ATOM 2780 N N . ILE A 1 353 ? 10.259 -2.440 -33.273 1.00 91.94 353 ILE A N 1
ATOM 2781 C CA . ILE A 1 353 ? 10.099 -1.286 -34.173 1.00 91.94 353 ILE A CA 1
ATOM 2782 C C . ILE A 1 353 ? 10.034 -1.728 -35.644 1.00 91.94 353 ILE A C 1
ATOM 2784 O O . ILE A 1 353 ? 9.294 -1.153 -36.432 1.00 91.94 353 ILE A O 1
ATOM 2788 N N . SER A 1 354 ? 10.792 -2.761 -36.022 1.00 88.44 354 SER A N 1
ATOM 2789 C CA . SER A 1 354 ? 10.812 -3.259 -37.404 1.00 88.44 354 SER A CA 1
ATOM 2790 C C . SER A 1 354 ? 9.579 -4.086 -37.784 1.00 88.44 354 SER A C 1
ATOM 2792 O O . SER A 1 354 ? 9.300 -4.224 -38.970 1.00 88.44 354 SER A O 1
ATOM 2794 N N . ASN A 1 355 ? 8.884 -4.676 -36.806 1.00 85.00 355 ASN A N 1
ATOM 2795 C CA . ASN A 1 355 ? 7.828 -5.668 -37.041 1.00 85.00 355 ASN A CA 1
ATOM 2796 C C . ASN A 1 355 ? 6.428 -5.209 -36.599 1.00 85.00 355 ASN A C 1
ATOM 2798 O O . ASN A 1 355 ? 5.445 -5.814 -37.018 1.00 85.00 355 ASN A O 1
ATOM 2802 N N . ALA A 1 356 ? 6.322 -4.195 -35.738 1.00 80.44 356 ALA A N 1
ATOM 2803 C CA . ALA A 1 356 ? 5.062 -3.712 -35.186 1.00 80.44 356 ALA A CA 1
ATOM 2804 C C . ALA A 1 356 ? 4.745 -2.302 -35.695 1.00 80.44 356 ALA A C 1
ATOM 2806 O O . ALA A 1 356 ? 5.545 -1.379 -35.540 1.00 80.44 356 ALA A O 1
ATOM 2807 N N . GLU A 1 357 ? 3.549 -2.123 -36.252 1.00 77.12 357 GLU A N 1
ATOM 2808 C CA . GLU A 1 357 ? 3.023 -0.792 -36.556 1.00 77.12 357 GLU A CA 1
ATOM 2809 C C . GLU A 1 357 ? 2.641 -0.057 -35.260 1.00 77.12 357 GLU A C 1
ATOM 2811 O O . GLU A 1 357 ? 2.136 -0.656 -34.308 1.00 77.12 357 GLU A O 1
ATOM 2816 N N . GLY A 1 358 ? 2.872 1.258 -35.216 1.00 83.19 358 GLY A N 1
ATOM 2817 C CA . GLY A 1 358 ? 2.443 2.107 -34.099 1.00 83.19 358 GLY A CA 1
ATOM 2818 C C . GLY A 1 358 ? 3.418 2.214 -32.921 1.00 83.19 358 GLY A C 1
ATOM 2819 O O . GLY A 1 358 ? 3.014 2.668 -31.847 1.00 83.19 358 GLY A O 1
ATOM 2820 N N . TYR A 1 359 ? 4.694 1.841 -33.086 1.00 89.38 359 TYR A N 1
ATOM 2821 C CA . TYR A 1 359 ? 5.710 2.139 -32.070 1.00 89.38 359 TYR A CA 1
ATOM 2822 C C . TYR A 1 359 ? 5.873 3.663 -31.908 1.00 89.38 359 TYR A C 1
ATOM 2824 O O . TYR A 1 359 ? 6.034 4.359 -32.913 1.00 89.38 359 TYR A O 1
ATOM 2832 N N . PRO A 1 360 ? 5.848 4.221 -30.680 1.00 92.00 360 PRO A N 1
ATOM 2833 C CA . PRO A 1 360 ? 5.889 5.670 -30.503 1.00 92.00 360 PRO A CA 1
ATOM 2834 C C . PRO A 1 360 ? 7.171 6.298 -31.071 1.00 92.00 360 PRO A C 1
ATOM 2836 O O . PRO A 1 360 ? 8.269 6.031 -30.583 1.00 92.00 360 PRO A O 1
ATOM 2839 N N . GLU A 1 361 ? 7.037 7.192 -32.054 1.00 91.94 361 GLU A N 1
ATOM 2840 C CA . GLU A 1 361 ? 8.179 7.839 -32.724 1.00 91.94 361 GLU A CA 1
ATOM 2841 C C . GLU A 1 361 ? 9.085 8.605 -31.737 1.00 91.94 361 GLU A C 1
ATOM 2843 O O . GLU A 1 361 ? 10.309 8.604 -31.860 1.00 91.94 361 GLU A O 1
ATOM 2848 N N . ILE A 1 362 ? 8.493 9.193 -30.690 1.00 92.81 362 ILE A N 1
ATOM 2849 C CA . ILE A 1 362 ? 9.222 9.879 -29.611 1.00 92.81 362 ILE A CA 1
ATOM 2850 C C . ILE A 1 362 ? 10.144 8.911 -28.850 1.00 92.81 362 ILE A C 1
ATOM 2852 O O . ILE A 1 362 ? 11.253 9.290 -28.474 1.00 92.81 362 ILE A O 1
ATOM 2856 N N . GLU A 1 363 ? 9.728 7.656 -28.657 1.00 94.25 363 GLU A N 1
ATOM 2857 C CA . GLU A 1 363 ? 10.556 6.639 -27.999 1.00 94.25 363 GLU A CA 1
ATOM 2858 C C . GLU A 1 363 ? 11.701 6.178 -28.908 1.00 94.25 363 GLU A C 1
ATOM 2860 O O . GLU A 1 363 ? 12.819 5.981 -28.434 1.00 94.25 363 GLU A O 1
ATOM 2865 N N . ILE A 1 364 ? 11.470 6.081 -30.224 1.00 94.56 364 ILE A N 1
ATOM 2866 C CA . ILE A 1 364 ? 12.540 5.812 -31.203 1.00 94.56 364 ILE A CA 1
ATOM 2867 C C . ILE A 1 364 ? 13.579 6.936 -31.158 1.00 94.56 364 ILE A C 1
ATOM 2869 O O . ILE A 1 364 ? 14.780 6.668 -31.089 1.00 94.56 364 ILE A O 1
ATOM 2873 N N . LEU A 1 365 ? 13.130 8.196 -31.134 1.00 94.12 365 LEU A N 1
ATOM 2874 C CA . LEU A 1 365 ? 14.012 9.358 -31.032 1.00 94.12 365 LEU A CA 1
ATOM 2875 C C . LEU A 1 365 ? 14.812 9.347 -29.721 1.00 94.12 365 LEU A C 1
ATOM 2877 O O . LEU A 1 365 ? 16.011 9.651 -29.724 1.00 94.12 365 LEU A O 1
ATOM 2881 N N . TRP A 1 366 ? 14.172 8.990 -28.605 1.00 95.19 366 TRP A N 1
ATOM 2882 C CA . TRP A 1 366 ? 14.835 8.879 -27.307 1.00 95.19 366 TRP A CA 1
ATOM 2883 C C . TRP A 1 366 ? 15.924 7.801 -27.323 1.00 95.19 366 TRP A C 1
ATOM 2885 O O . TRP A 1 366 ? 17.071 8.099 -26.980 1.00 95.19 366 TRP A O 1
ATOM 2895 N N . LEU A 1 367 ? 15.607 6.591 -27.803 1.00 95.25 367 LEU A N 1
ATOM 2896 C CA . LEU A 1 367 ? 16.565 5.491 -27.964 1.00 95.25 367 LEU A CA 1
ATOM 2897 C C . LEU A 1 367 ? 17.728 5.901 -28.876 1.00 95.25 367 LEU A C 1
ATOM 2899 O O . LEU A 1 367 ? 18.890 5.707 -28.525 1.00 95.25 367 LEU A O 1
ATOM 2903 N N . MET A 1 368 ? 17.436 6.523 -30.021 1.00 95.38 368 MET A N 1
ATOM 2904 C CA . MET A 1 368 ? 18.444 6.995 -30.974 1.00 95.38 368 MET A CA 1
ATOM 2905 C C . MET A 1 368 ? 19.406 7.992 -30.320 1.00 95.38 368 MET A C 1
ATOM 2907 O O . MET A 1 368 ? 20.626 7.845 -30.410 1.00 95.38 368 MET A O 1
ATOM 2911 N N . THR A 1 369 ? 18.858 8.997 -29.635 1.00 92.62 369 THR A N 1
ATOM 2912 C CA . THR A 1 369 ? 19.643 10.037 -28.960 1.00 92.62 369 THR A CA 1
ATOM 2913 C C . THR A 1 369 ? 20.492 9.440 -27.842 1.00 92.62 369 THR A C 1
ATOM 2915 O O . THR A 1 369 ? 21.661 9.793 -27.680 1.00 92.62 369 THR A O 1
ATOM 2918 N N . ARG A 1 370 ? 19.920 8.508 -27.073 1.00 92.75 370 ARG A N 1
ATOM 2919 C CA . ARG A 1 370 ? 20.611 7.839 -25.973 1.00 92.75 370 ARG A CA 1
ATOM 2920 C C . ARG A 1 370 ? 21.754 6.962 -26.488 1.00 92.75 370 ARG A C 1
ATOM 2922 O O . ARG A 1 370 ? 22.862 7.106 -25.983 1.00 92.75 370 ARG A O 1
ATOM 2929 N N . ALA A 1 371 ? 21.531 6.156 -27.528 1.00 93.94 371 ALA A N 1
ATOM 2930 C CA . ALA A 1 371 ? 22.569 5.359 -28.185 1.00 93.94 371 ALA A CA 1
ATOM 2931 C C . ALA A 1 371 ? 23.708 6.228 -28.745 1.00 93.94 371 ALA A C 1
ATOM 2933 O O . ALA A 1 371 ? 24.881 5.922 -28.532 1.00 93.94 371 ALA A O 1
ATOM 2934 N N . TRP A 1 372 ? 23.375 7.349 -29.398 1.00 93.25 372 TRP A N 1
ATOM 2935 C CA . TRP A 1 372 ? 24.372 8.293 -29.905 1.00 93.25 372 TRP A CA 1
ATOM 2936 C C . TRP A 1 372 ? 25.235 8.869 -28.778 1.00 93.25 372 TRP A C 1
ATOM 2938 O O . TRP A 1 372 ? 26.460 8.882 -28.879 1.00 93.25 372 TRP A O 1
ATOM 2948 N N . ASN A 1 373 ? 24.611 9.300 -27.678 1.00 91.31 373 ASN A N 1
ATOM 2949 C CA . ASN A 1 373 ? 25.321 9.845 -26.520 1.00 91.31 373 ASN A CA 1
ATOM 2950 C C . ASN A 1 373 ? 26.225 8.803 -25.843 1.00 91.31 373 ASN A C 1
ATOM 2952 O O . ASN A 1 373 ? 27.336 9.148 -25.439 1.00 91.31 373 ASN A O 1
ATOM 2956 N N . THR A 1 374 ? 25.804 7.535 -25.772 1.00 90.94 374 THR A N 1
ATOM 2957 C CA . THR A 1 374 ? 26.673 6.438 -25.314 1.00 90.94 374 THR A CA 1
ATOM 2958 C C . THR A 1 374 ? 27.882 6.271 -26.236 1.00 90.94 374 THR A C 1
ATOM 2960 O O . THR A 1 374 ? 29.009 6.161 -25.756 1.00 90.94 374 THR A O 1
ATOM 2963 N N . GLY A 1 375 ? 27.681 6.352 -27.555 1.00 91.12 375 GLY A N 1
ATOM 2964 C CA . GLY A 1 375 ? 28.771 6.349 -28.535 1.00 91.12 375 GLY A CA 1
ATOM 2965 C C . GLY A 1 375 ? 29.757 7.505 -28.336 1.00 91.12 375 GLY A C 1
ATOM 2966 O O . GLY A 1 375 ? 30.965 7.279 -28.293 1.00 91.12 375 GLY A O 1
ATOM 2967 N N . VAL A 1 376 ? 29.265 8.735 -28.133 1.00 89.81 376 VAL A N 1
ATOM 2968 C CA . VAL A 1 376 ? 30.108 9.916 -27.844 1.00 89.81 376 VAL A CA 1
ATOM 2969 C C . VAL A 1 376 ? 30.923 9.716 -26.568 1.00 89.81 376 VAL A C 1
ATOM 2971 O O . VAL A 1 376 ? 32.116 10.024 -26.543 1.00 89.81 376 VAL A O 1
ATOM 2974 N N . PHE A 1 377 ? 30.301 9.185 -25.516 1.00 88.38 377 PHE A N 1
ATOM 2975 C CA . PHE A 1 377 ? 30.988 8.898 -24.264 1.00 88.38 377 PHE A CA 1
ATOM 2976 C C . PHE A 1 377 ? 32.118 7.876 -24.457 1.00 88.38 377 PHE A C 1
ATOM 2978 O O . PHE A 1 377 ? 33.260 8.148 -24.086 1.00 88.38 377 PHE A O 1
ATOM 2985 N N . LEU A 1 378 ? 31.853 6.749 -25.120 1.00 88.19 378 LEU A N 1
ATOM 2986 C CA . LEU A 1 378 ? 32.869 5.722 -25.385 1.00 88.19 378 LEU A CA 1
ATOM 2987 C C . LEU A 1 378 ? 33.989 6.234 -26.293 1.00 88.19 378 LEU A C 1
ATOM 2989 O O . LEU A 1 378 ? 35.162 5.930 -26.068 1.00 88.19 378 LEU A O 1
ATOM 2993 N N . TYR A 1 379 ? 33.647 7.082 -27.264 1.00 87.88 379 TYR A N 1
ATOM 2994 C CA . TYR A 1 379 ? 34.621 7.768 -28.105 1.00 87.88 379 TYR A CA 1
ATOM 2995 C C . TYR A 1 379 ? 35.545 8.663 -27.264 1.00 87.88 379 TYR A C 1
ATOM 2997 O O . TYR A 1 379 ? 36.760 8.652 -27.459 1.00 87.88 379 TYR A O 1
ATOM 3005 N N . SER A 1 380 ? 34.996 9.391 -26.282 1.00 87.25 380 SER A N 1
ATOM 3006 C CA . SER A 1 380 ? 35.787 10.220 -25.359 1.00 87.25 380 SER A CA 1
ATOM 3007 C C . SER A 1 380 ? 36.735 9.398 -24.475 1.00 87.25 380 SER A C 1
ATOM 3009 O O . SER A 1 380 ? 37.833 9.858 -24.165 1.00 87.25 380 SER A O 1
ATOM 3011 N N . LEU A 1 381 ? 36.362 8.152 -24.159 1.00 86.12 381 LEU A N 1
ATOM 3012 C CA . LEU A 1 381 ? 37.205 7.173 -23.464 1.00 86.12 381 LEU A CA 1
ATOM 3013 C C . LEU A 1 381 ? 38.195 6.438 -24.386 1.00 86.12 381 LEU A C 1
ATOM 3015 O O . LEU A 1 381 ? 38.895 5.540 -23.927 1.00 86.12 381 LEU A O 1
ATOM 3019 N N . LYS A 1 382 ? 38.265 6.792 -25.677 1.00 86.12 382 LYS A N 1
ATOM 3020 C CA . LYS A 1 382 ? 39.077 6.117 -26.708 1.00 86.12 382 LYS A CA 1
ATOM 3021 C C . LYS A 1 382 ? 38.719 4.641 -26.938 1.00 86.12 382 LYS A C 1
ATOM 3023 O O . LYS A 1 382 ? 39.492 3.907 -27.546 1.00 86.12 382 LYS A O 1
ATOM 3028 N N . ARG A 1 383 ? 37.524 4.203 -26.529 1.00 85.44 383 ARG A N 1
ATOM 3029 C CA . ARG A 1 383 ? 36.975 2.873 -26.842 1.00 85.44 383 ARG A CA 1
ATOM 3030 C C . ARG A 1 383 ? 36.332 2.884 -28.224 1.00 85.44 383 ARG A C 1
ATOM 3032 O O . ARG A 1 383 ? 35.114 2.828 -28.378 1.00 85.44 383 ARG A O 1
ATOM 3039 N N . LEU A 1 384 ? 37.180 3.031 -29.234 1.00 85.50 384 LEU A N 1
ATOM 3040 C CA . LEU A 1 384 ? 36.788 3.286 -30.618 1.00 85.50 384 LEU A CA 1
ATOM 3041 C C . LEU A 1 384 ? 35.873 2.200 -31.232 1.00 85.50 384 LEU A C 1
ATOM 3043 O O . LEU A 1 384 ? 34.856 2.579 -31.822 1.00 85.50 384 LEU A O 1
ATOM 3047 N N . PRO A 1 385 ? 36.133 0.884 -31.059 1.00 85.50 385 PRO A N 1
ATOM 3048 C CA . PRO A 1 385 ? 35.253 -0.156 -31.601 1.00 85.50 385 PRO A CA 1
ATOM 3049 C C . PRO A 1 385 ? 33.845 -0.122 -30.995 1.00 85.50 385 PRO A C 1
ATOM 3051 O O . PRO A 1 385 ? 32.852 -0.209 -31.720 1.00 85.50 385 PRO A O 1
ATOM 3054 N N . ASP A 1 386 ? 33.750 0.061 -29.676 1.00 86.94 386 ASP A N 1
ATOM 3055 C CA . ASP A 1 386 ? 32.469 0.110 -28.967 1.00 86.94 386 ASP A CA 1
ATOM 3056 C C . ASP A 1 386 ? 31.692 1.373 -29.344 1.00 86.94 386 ASP A C 1
ATOM 3058 O O . ASP A 1 386 ? 30.505 1.308 -29.664 1.00 86.94 386 ASP A O 1
ATOM 3062 N N . ALA A 1 387 ? 32.377 2.519 -29.413 1.00 88.94 387 ALA A N 1
ATOM 3063 C CA . ALA A 1 387 ? 31.789 3.769 -29.878 1.00 88.94 387 ALA A CA 1
ATOM 3064 C C . ALA A 1 387 ? 31.183 3.627 -31.284 1.00 88.94 387 ALA A C 1
ATOM 3066 O O . ALA A 1 387 ? 30.039 4.025 -31.510 1.00 88.94 387 ALA A O 1
ATOM 3067 N N . GLY A 1 388 ? 31.915 3.001 -32.214 1.00 89.31 388 GLY A N 1
ATOM 3068 C CA . GLY A 1 388 ? 31.447 2.735 -33.575 1.00 89.31 388 GLY A CA 1
ATOM 3069 C C . GLY A 1 388 ? 30.161 1.905 -33.616 1.00 89.31 388 GLY A C 1
ATOM 3070 O O . GLY A 1 388 ? 29.236 2.246 -34.358 1.00 89.31 388 GLY A O 1
ATOM 3071 N N . ARG A 1 389 ? 30.059 0.864 -32.776 1.00 92.06 389 ARG A N 1
ATOM 3072 C CA . ARG A 1 389 ? 28.847 0.032 -32.656 1.00 92.06 389 ARG A CA 1
ATOM 3073 C C . ARG A 1 389 ? 27.642 0.839 -32.175 1.00 92.06 389 ARG A C 1
ATOM 3075 O O . ARG A 1 389 ? 26.566 0.728 -32.762 1.00 92.06 389 ARG A O 1
ATOM 3082 N N . TRP A 1 390 ? 27.821 1.681 -31.160 1.00 93.12 390 TRP A N 1
ATOM 3083 C CA . TRP A 1 390 ? 26.757 2.540 -30.630 1.00 93.12 390 TRP A CA 1
ATOM 3084 C C . TRP A 1 390 ? 26.310 3.621 -31.623 1.00 93.12 390 TRP A C 1
ATOM 3086 O O . TRP A 1 390 ? 25.109 3.862 -31.769 1.00 93.12 390 TRP A O 1
ATOM 3096 N N . PHE A 1 391 ? 27.236 4.214 -32.382 1.00 93.62 391 PHE A N 1
ATOM 3097 C CA . PHE A 1 391 ? 26.874 5.129 -33.467 1.00 93.62 391 PHE A CA 1
ATOM 3098 C C . PHE A 1 391 ? 26.110 4.422 -34.591 1.00 93.62 391 PHE A C 1
ATOM 3100 O O . PHE A 1 391 ? 25.084 4.928 -35.044 1.00 93.62 391 PHE A O 1
ATOM 3107 N N . ALA A 1 392 ? 26.553 3.232 -35.007 1.00 92.38 392 ALA A N 1
ATOM 3108 C CA . ALA A 1 392 ? 25.849 2.439 -36.014 1.00 92.38 392 ALA A CA 1
ATOM 3109 C C . ALA A 1 392 ? 24.427 2.069 -35.556 1.00 92.38 392 ALA A C 1
ATOM 3111 O O . ALA A 1 392 ? 23.481 2.123 -36.342 1.00 92.38 392 ALA A O 1
ATOM 3112 N N . LEU A 1 393 ? 24.254 1.739 -34.273 1.00 94.81 393 LEU A N 1
ATOM 3113 C CA . LEU A 1 393 ? 22.947 1.480 -33.673 1.00 94.81 393 LEU A CA 1
ATOM 3114 C C . LEU A 1 393 ? 22.029 2.710 -33.735 1.00 94.81 393 LEU A C 1
ATOM 3116 O O . LEU A 1 393 ? 20.875 2.590 -34.149 1.00 94.81 393 LEU A O 1
ATOM 3120 N N . ALA A 1 394 ? 22.543 3.893 -33.393 1.00 94.44 394 ALA A N 1
ATOM 3121 C CA . ALA A 1 394 ? 21.794 5.142 -33.511 1.00 94.44 394 ALA A CA 1
ATOM 3122 C C . ALA A 1 394 ? 21.377 5.423 -34.967 1.00 94.44 394 ALA A C 1
ATOM 3124 O O . ALA A 1 394 ? 20.228 5.775 -35.221 1.00 94.44 394 ALA A O 1
ATOM 3125 N N . MET A 1 395 ? 22.266 5.187 -35.936 1.00 93.69 395 MET A N 1
ATOM 3126 C CA . MET A 1 395 ? 21.949 5.340 -37.362 1.00 93.69 395 MET A CA 1
ATOM 3127 C C . MET A 1 395 ? 20.862 4.367 -37.841 1.00 93.69 395 MET A C 1
ATOM 3129 O O . MET A 1 395 ? 20.041 4.725 -38.683 1.00 93.69 395 MET A O 1
ATOM 3133 N N . ARG A 1 396 ? 20.806 3.149 -37.288 1.00 94.19 396 ARG A N 1
ATOM 3134 C CA . ARG A 1 396 ? 19.714 2.203 -37.572 1.00 94.19 396 ARG A CA 1
ATOM 3135 C C . ARG A 1 396 ? 18.377 2.715 -37.043 1.00 94.19 396 ARG A C 1
ATOM 3137 O O . ARG A 1 396 ? 17.400 2.677 -37.778 1.00 94.19 396 ARG A O 1
ATOM 3144 N N . LEU A 1 397 ? 18.339 3.235 -35.814 1.00 94.31 397 LEU A N 1
ATOM 3145 C CA . LEU A 1 397 ? 17.125 3.808 -35.215 1.00 94.31 397 LEU A CA 1
ATOM 3146 C C . LEU A 1 397 ? 16.623 5.045 -35.975 1.00 94.31 397 LEU A C 1
ATOM 3148 O O . LEU A 1 397 ? 15.422 5.181 -36.182 1.00 94.31 397 LEU A O 1
ATOM 3152 N N . LEU A 1 398 ? 17.531 5.899 -36.458 1.00 93.06 398 LEU A N 1
ATOM 3153 C CA . LEU A 1 398 ? 17.206 7.058 -37.299 1.00 93.06 398 LEU A CA 1
ATOM 3154 C C . LEU A 1 398 ? 16.401 6.671 -38.553 1.00 93.06 398 LEU A C 1
ATOM 3156 O O . LEU A 1 398 ? 15.530 7.426 -38.977 1.00 93.06 398 LEU A O 1
ATOM 3160 N N . ASN A 1 399 ? 16.661 5.498 -39.140 1.00 91.75 399 ASN A N 1
ATOM 3161 C CA . ASN A 1 399 ? 15.933 5.031 -40.324 1.00 91.75 399 ASN A CA 1
ATOM 3162 C C . ASN A 1 399 ? 14.476 4.652 -40.043 1.00 91.75 399 ASN A C 1
ATOM 3164 O O . ASN A 1 399 ? 13.698 4.581 -40.990 1.00 91.75 399 ASN A O 1
ATOM 3168 N N . HIS A 1 400 ? 14.125 4.430 -38.776 1.00 91.88 400 HIS A N 1
ATOM 3169 C CA . HIS A 1 400 ? 12.761 4.152 -38.337 1.00 91.88 400 HIS A CA 1
ATOM 3170 C C . HIS A 1 400 ? 12.011 5.408 -37.876 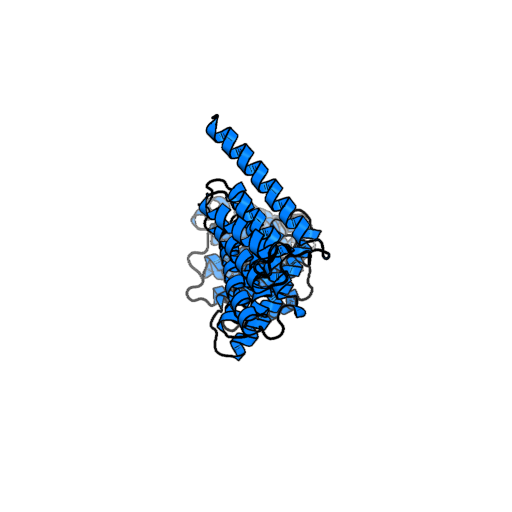1.00 91.88 400 HIS A C 1
ATOM 3172 O O . HIS A 1 400 ? 10.843 5.310 -37.512 1.00 91.88 400 HIS A O 1
ATOM 3178 N N . LEU A 1 401 ? 12.656 6.580 -37.871 1.00 91.31 401 LEU A N 1
ATOM 3179 C CA . LEU A 1 401 ? 11.939 7.840 -37.703 1.00 91.31 401 LEU A CA 1
ATOM 3180 C C . LEU A 1 401 ? 11.175 8.166 -38.991 1.00 91.31 401 LEU A C 1
ATOM 3182 O O . LEU A 1 401 ? 11.684 7.976 -40.098 1.00 91.31 401 LEU A O 1
ATOM 3186 N N . GLU A 1 402 ? 9.971 8.699 -38.832 1.00 88.94 402 GLU A N 1
ATOM 3187 C CA . GLU A 1 402 ? 9.091 9.096 -39.923 1.00 88.94 402 GLU A CA 1
ATOM 3188 C C . GLU A 1 402 ? 9.124 10.622 -40.052 1.00 88.94 402 GLU A C 1
ATOM 3190 O O . GLU A 1 402 ? 9.951 11.186 -40.775 1.00 88.94 402 GLU A O 1
ATOM 3195 N N . SER A 1 403 ? 8.270 11.311 -39.296 1.00 89.75 403 SER A N 1
ATOM 3196 C CA . SER A 1 403 ? 8.131 12.763 -39.327 1.00 89.75 403 SER A CA 1
ATOM 3197 C C . SER A 1 403 ? 9.387 13.487 -38.827 1.00 89.75 403 SER A C 1
ATOM 3199 O O . SER A 1 403 ? 9.774 14.528 -39.369 1.00 89.75 403 SER A O 1
ATOM 3201 N N . LEU A 1 404 ? 10.075 12.913 -37.836 1.00 89.00 404 LEU A N 1
ATOM 3202 C CA . LEU A 1 404 ? 11.217 13.534 -37.168 1.00 89.00 404 LEU A CA 1
ATOM 3203 C C . LEU A 1 404 ? 12.531 13.331 -37.926 1.00 89.00 404 LEU A C 1
ATOM 3205 O O . LEU A 1 404 ? 13.467 14.109 -37.732 1.00 89.00 404 LEU A O 1
ATOM 3209 N N . LYS A 1 405 ? 12.613 12.344 -38.828 1.00 90.81 405 LYS A N 1
ATOM 3210 C CA . LYS A 1 405 ? 13.857 11.958 -39.515 1.00 90.81 405 LYS A CA 1
ATOM 3211 C C . LYS A 1 405 ? 14.557 13.133 -40.198 1.00 90.81 405 LYS A C 1
ATOM 3213 O O . LYS A 1 405 ? 15.751 13.360 -39.986 1.00 90.81 405 LYS A O 1
ATOM 3218 N N . SER A 1 406 ? 13.793 13.926 -40.948 1.00 87.88 406 SER A N 1
ATOM 3219 C CA . SER A 1 406 ? 14.281 15.085 -41.713 1.00 87.88 406 SER A CA 1
ATOM 3220 C C . SER A 1 406 ? 15.044 16.118 -40.868 1.00 87.88 406 SER A C 1
ATOM 3222 O O . SER A 1 406 ? 15.938 16.796 -41.373 1.00 87.88 406 SER A O 1
ATOM 3224 N N . SER A 1 407 ? 14.732 16.220 -39.573 1.00 87.56 407 SER A N 1
ATOM 3225 C CA . SER A 1 407 ? 15.354 17.186 -38.660 1.00 87.56 407 SER A CA 1
ATOM 3226 C C . SER A 1 407 ? 16.737 16.749 -38.160 1.00 87.56 407 SER A C 1
ATOM 3228 O O . SER A 1 407 ? 17.546 17.596 -37.766 1.00 87.56 407 SER A O 1
ATOM 3230 N N . TYR A 1 408 ? 17.023 15.443 -38.179 1.00 88.31 408 TYR A N 1
ATOM 3231 C CA . TYR A 1 408 ? 18.231 14.857 -37.586 1.00 88.31 408 TYR A CA 1
ATOM 3232 C C . TYR A 1 408 ? 19.184 14.254 -38.623 1.00 88.31 408 TYR A C 1
ATOM 3234 O O . TYR A 1 408 ? 20.402 14.334 -38.439 1.00 88.31 408 TYR A O 1
ATOM 3242 N N . GLU A 1 409 ? 18.657 13.709 -39.723 1.00 89.75 409 GLU A N 1
ATOM 3243 C CA . GLU A 1 409 ? 19.406 12.883 -40.677 1.00 89.75 409 GLU A CA 1
ATOM 3244 C C . GLU A 1 409 ? 20.665 13.568 -41.216 1.00 89.75 409 GLU A C 1
ATOM 3246 O O . GLU A 1 409 ? 21.768 13.064 -41.013 1.00 89.75 409 GLU A O 1
ATOM 3251 N N . SER A 1 410 ? 20.539 14.759 -41.807 1.00 87.06 410 SER A N 1
ATOM 3252 C CA . SER A 1 410 ? 21.677 15.465 -42.414 1.00 87.06 410 SER A CA 1
ATOM 3253 C C . SER A 1 410 ? 22.820 15.724 -41.426 1.00 87.06 410 SER A C 1
ATOM 3255 O O . SER A 1 410 ? 23.992 15.620 -41.786 1.00 87.06 410 SER A O 1
ATOM 3257 N N . LYS A 1 411 ? 22.495 16.049 -40.165 1.00 87.81 411 LYS A N 1
ATOM 3258 C CA . LYS A 1 411 ? 23.499 16.318 -39.123 1.00 87.81 411 LYS A CA 1
ATOM 3259 C C . LYS A 1 411 ? 24.161 15.029 -38.646 1.00 87.81 411 LYS A C 1
ATOM 3261 O O . LYS A 1 411 ? 25.383 14.988 -38.533 1.00 87.81 411 LYS A O 1
ATOM 3266 N N . MET A 1 412 ? 23.374 13.990 -38.367 1.00 89.81 412 MET A N 1
ATOM 3267 C CA . MET A 1 412 ? 23.900 12.724 -37.852 1.00 89.81 412 MET A CA 1
ATOM 3268 C C . MET A 1 412 ? 24.727 11.984 -38.900 1.00 89.81 412 MET A C 1
ATOM 3270 O O . MET A 1 412 ? 25.808 11.514 -38.566 1.00 89.81 412 MET A O 1
ATOM 3274 N N . VAL A 1 413 ? 24.294 11.961 -40.165 1.00 89.44 413 VAL A N 1
ATOM 3275 C CA . VAL A 1 413 ? 25.059 11.362 -41.272 1.00 89.44 413 VAL A CA 1
ATOM 3276 C C . VAL A 1 413 ? 26.408 12.061 -41.435 1.00 89.44 413 VAL A C 1
ATOM 3278 O O . VAL A 1 413 ? 27.439 11.395 -41.459 1.00 89.44 413 VAL A O 1
ATOM 3281 N N . ALA A 1 414 ? 26.433 13.399 -41.467 1.00 87.81 414 ALA A N 1
ATOM 3282 C CA . ALA A 1 414 ? 27.682 14.150 -41.590 1.00 87.81 414 ALA A CA 1
ATOM 3283 C C . ALA A 1 414 ? 28.638 13.902 -40.409 1.00 87.81 414 ALA A C 1
ATOM 3285 O O . ALA A 1 414 ? 29.845 13.743 -40.601 1.00 87.81 414 ALA A O 1
ATOM 3286 N N . LEU A 1 415 ? 28.119 13.859 -39.177 1.00 87.75 415 LEU A N 1
ATOM 3287 C CA . LEU A 1 415 ? 28.925 13.550 -37.994 1.00 87.75 415 LEU A CA 1
ATOM 3288 C C . LEU A 1 415 ? 29.426 12.104 -38.006 1.00 87.75 415 LEU A C 1
ATOM 3290 O O . LEU A 1 415 ? 30.584 11.870 -37.672 1.00 87.75 415 LEU A O 1
ATOM 3294 N N . TYR A 1 416 ? 28.587 11.155 -38.417 1.00 88.12 416 TYR A N 1
ATOM 3295 C CA . TYR A 1 416 ? 28.937 9.742 -38.474 1.00 88.12 416 TYR A CA 1
ATOM 3296 C C . TYR A 1 416 ? 30.049 9.478 -39.494 1.00 88.12 416 TYR A C 1
ATOM 3298 O O . TYR A 1 416 ? 31.036 8.838 -39.140 1.00 88.12 416 TYR A O 1
ATOM 3306 N N . SER A 1 417 ? 29.972 10.057 -40.699 1.00 86.94 417 SER A N 1
ATOM 3307 C CA . SER A 1 417 ? 31.046 9.958 -41.700 1.00 86.94 417 SER A CA 1
ATOM 3308 C C . SER A 1 417 ? 32.372 10.518 -41.180 1.00 86.94 417 SER A C 1
ATOM 3310 O O . SER A 1 417 ? 33.404 9.867 -41.287 1.00 86.94 417 SER A O 1
ATOM 3312 N N . ASN A 1 418 ? 32.343 11.682 -40.518 1.00 84.44 418 ASN A N 1
ATOM 3313 C CA . ASN A 1 418 ? 33.541 12.266 -39.907 1.00 84.44 418 ASN A CA 1
ATOM 3314 C C . ASN A 1 418 ? 34.140 11.392 -38.791 1.00 84.44 418 ASN A C 1
ATOM 3316 O O . ASN A 1 418 ? 35.342 11.462 -38.533 1.00 84.44 418 ASN A O 1
ATOM 3320 N N . ILE A 1 419 ? 33.309 10.631 -38.073 1.00 84.12 419 ILE A N 1
ATOM 3321 C CA . ILE A 1 419 ? 33.762 9.702 -37.035 1.00 84.12 419 ILE A CA 1
ATOM 3322 C C . ILE A 1 419 ? 34.381 8.462 -37.681 1.00 84.12 419 ILE A C 1
ATOM 3324 O O . ILE A 1 419 ? 35.474 8.085 -37.272 1.00 84.12 419 ILE A O 1
ATOM 3328 N N . LEU A 1 420 ? 33.746 7.876 -38.702 1.00 83.19 420 LEU A N 1
ATOM 3329 C CA . LEU A 1 420 ? 34.298 6.742 -39.454 1.00 83.19 420 LEU A CA 1
ATOM 3330 C C . LEU A 1 420 ? 35.673 7.077 -40.046 1.00 83.19 420 LEU A C 1
ATOM 3332 O O . LEU A 1 420 ? 36.631 6.361 -39.779 1.00 83.19 420 LEU A O 1
ATOM 3336 N N . ASP A 1 421 ? 35.816 8.238 -40.691 1.00 83.25 421 ASP A N 1
ATOM 3337 C CA . ASP A 1 421 ? 37.103 8.697 -41.235 1.00 83.25 421 ASP A CA 1
ATOM 3338 C C . ASP A 1 421 ? 38.208 8.800 -40.168 1.00 83.25 421 ASP A C 1
ATOM 3340 O O . ASP A 1 421 ? 39.395 8.651 -40.462 1.00 83.25 421 ASP A O 1
ATOM 3344 N N . LYS A 1 422 ? 37.844 9.119 -38.919 1.00 78.38 422 LYS A N 1
ATOM 3345 C CA . LYS A 1 422 ? 38.785 9.187 -37.790 1.00 78.38 422 LYS A CA 1
ATOM 3346 C C . LYS A 1 422 ? 39.084 7.811 -37.205 1.00 78.38 422 LYS A C 1
ATOM 3348 O O . LYS A 1 422 ? 40.217 7.592 -36.786 1.00 78.38 422 LYS A O 1
ATOM 3353 N N . LEU A 1 423 ? 38.098 6.916 -37.172 1.00 75.25 423 LEU A N 1
ATOM 3354 C CA . LEU A 1 423 ? 38.263 5.528 -36.742 1.00 75.25 423 LEU A CA 1
ATOM 3355 C C . LEU A 1 423 ? 39.200 4.777 -37.693 1.00 75.25 423 LEU A C 1
ATOM 3357 O O . LEU A 1 423 ? 40.148 4.152 -37.228 1.00 75.25 423 LEU A O 1
ATOM 3361 N N . ASP A 1 424 ? 39.005 4.930 -39.004 1.00 78.38 424 ASP A N 1
ATOM 3362 C CA . ASP A 1 424 ? 39.838 4.295 -40.030 1.00 78.38 424 ASP A CA 1
ATOM 3363 C C . ASP A 1 424 ? 41.289 4.793 -39.964 1.00 78.38 424 ASP A C 1
ATOM 3365 O O . ASP A 1 424 ? 42.235 4.011 -40.033 1.00 78.38 424 ASP A O 1
ATOM 3369 N N . LYS A 1 425 ? 41.490 6.101 -39.749 1.00 76.69 425 LYS A N 1
ATOM 3370 C CA . LYS A 1 425 ? 42.831 6.684 -39.565 1.00 76.69 425 LYS A CA 1
ATOM 3371 C C . LYS A 1 425 ? 43.519 6.229 -38.280 1.00 76.69 425 LYS A C 1
ATOM 3373 O O . LYS A 1 425 ? 44.738 6.112 -38.284 1.00 76.69 425 LYS A O 1
ATOM 3378 N N . ALA A 1 426 ? 42.767 6.008 -37.202 1.00 66.44 426 ALA A N 1
ATOM 3379 C CA . ALA A 1 426 ? 43.312 5.509 -35.941 1.00 66.44 426 ALA A CA 1
ATOM 3380 C C . ALA A 1 426 ? 43.707 4.026 -36.042 1.00 66.44 426 ALA A C 1
ATOM 3382 O O . ALA A 1 426 ? 44.770 3.647 -35.560 1.00 66.44 426 ALA A O 1
ATOM 3383 N N . ALA A 1 427 ? 42.905 3.212 -36.736 1.00 62.72 427 ALA A N 1
ATOM 3384 C CA . ALA A 1 427 ? 43.219 1.808 -36.999 1.00 62.72 427 ALA A CA 1
ATOM 3385 C C . ALA A 1 427 ? 44.507 1.640 -37.829 1.00 62.72 427 ALA A C 1
ATOM 3387 O O . ALA A 1 427 ? 45.285 0.733 -37.568 1.00 62.72 427 ALA A O 1
ATOM 3388 N N . LEU A 1 428 ? 44.767 2.555 -38.770 1.00 62.06 428 LEU A N 1
ATOM 3389 C CA . LEU A 1 428 ? 45.994 2.591 -39.580 1.00 62.06 428 LEU A CA 1
ATOM 3390 C C . LEU A 1 428 ? 47.241 3.099 -38.829 1.00 62.06 428 LEU A C 1
ATOM 3392 O O . LEU A 1 428 ? 48.331 3.059 -39.389 1.00 62.06 428 LEU A O 1
ATOM 3396 N N . SER A 1 429 ? 47.092 3.642 -37.615 1.00 57.41 429 SER A N 1
ATOM 3397 C CA . SER A 1 429 ? 48.209 4.160 -36.805 1.00 57.41 429 SER A CA 1
ATOM 3398 C C . SER A 1 429 ? 48.637 3.247 -35.650 1.00 57.41 429 SER A C 1
ATOM 3400 O O . SER A 1 429 ? 49.667 3.523 -35.037 1.00 57.41 429 SER A O 1
ATOM 3402 N N . ASP A 1 430 ? 47.852 2.206 -35.354 1.00 50.53 430 ASP A N 1
ATOM 3403 C CA . ASP A 1 430 ? 48.145 1.179 -34.339 1.00 50.53 430 ASP A CA 1
ATOM 3404 C C . ASP A 1 430 ? 48.725 -0.126 -34.951 1.00 50.53 430 ASP A C 1
ATOM 3406 O O . ASP A 1 430 ? 49.074 -1.044 -34.204 1.00 50.53 430 ASP A O 1
ATOM 3410 N N . GLU A 1 431 ? 48.850 -0.204 -36.287 1.00 43.25 431 GLU A N 1
ATOM 3411 C CA . GLU A 1 431 ? 49.688 -1.173 -37.032 1.00 43.25 431 GLU A CA 1
ATOM 3412 C C . GLU A 1 431 ? 51.104 -0.618 -37.248 1.00 43.25 431 GLU A C 1
ATOM 3414 O O . GLU A 1 431 ? 52.070 -1.412 -37.129 1.00 43.25 431 GLU A O 1
#

Sequence (431 aa):
MAEDVINEMERAIALNVVSAMGKMAAQKDGETLILNNQYSATDLLGRAAQIAMENNQQNVAVKALLCVIEQSLDIQQVFMSLRCLMRLTLHQERPEDKDKRVLNSENLMSYLNIAYKKLTENLTWDGLHEKRMEEAQWLRKVAWNVAVGAQESPSIMRDCLLLSYKISLFCPCDKIVMVAQSSCLFMAAAVDLLLARTAVDHSEQVKLLVQSLENINICREIQNNLKAAGDFPNDTKETLLLLYEFEIRAKLNDGMLENMLESVWEMPNLDAKILESIASLSMEAPAYYPSICKKALHGALSLHRKQDPPDVSRLSKCLHSLVKLSLPERLAELEDCQQEEAWGYYQEALSFISNAEGYPEIEILWLMTRAWNTGVFLYSLKRLPDAGRWFALAMRLLNHLESLKSSYESKMVALYSNILDKLDKAALSDE

InterPro domains:
  IPR042861 Testis-expressed protein 11 [PTHR47083] (7-427)

Foldseek 3Di:
DVVVVVVVVVLVVLLVVLVVLLVLLQPPVPVPPPDDPDDHSLRVLVVQLVVCVVVVVNVSNLSSLVSSLVRDLQLVSNLVSLVVQLCSLVPPDCDPDPVSLVVSLVSNLVSLVSLLVSLVPVVSCVVNLVVSQVSLVVSLVSLQVSLVSVPVPLVSNLSSLVSSLSSLVSHPPDLVSLVSNLVSLLSNLVSLCVCLVVDPDPVSNLVSLVSSLVSLVVSVVSVVVSVVVHDDPPVVSVLVSLLSNLLSCQAVVHPCNVVSLVVLVVDPDRALVSLCSSLVSCPPPPHPDLPSNLVSLVVSLVVLVPDVVRPLVSNLVSLVSQLPSLCDPPNPPRDPVSLVSNVVSLVVVLVCLVPDPPNDLVSLVVQLVSLQVVLVVCVVVVVLVSSLVSLVSSVSSLVSHDPCNVVPVVVSVVVNVVSVVVSVVVVVVVD